Protein AF-A0A7S0ZAC6-F1 (afdb_monomer_lite)

pLDDT: mean 76.06, std 30.21, range [21.34, 98.56]

Foldseek 3Di:
DDDDDDDDDDDDDDDDDDDDDPDDPPQDQDPCLVVPPVLVVLCPVQDDPQWDQVLSSVLSVCVVLVWQEEEEEEAPVCLVCQVSSQVSSVVRHNHNYYHYDPDHDPELQLDDLVVCVVVVGQEYEYEQYDNLDPLVVGPHRYDYGNTAGDFDLVLVLVVVCVVCVPPQQPAAEEAAEASNCVVSSVVSVVVCCDPVNRNVHYAQPDFPPDDGRHFDLLADDAFFAFDPPPPPPPPDPPDDDDDDDDDDDDDDDDDDDDDDDDDDDDDDDDDDDDDDDDDDDDPDDDDDDDDDDDDDDDDDDDDDDDDDDDDDDDDDDDDDDDDDDDDDDDDDDPPPADDPGTHQAYEYEAPDCSRVVLVCLQYPPHWYWYQHRVVSDIDTDDDPNVVLLVVLVVQLVQCLPWQEEEEEAAPSRNQGAPQLVVVLVVLCVVVVRHYDYDYDNDDDQVVVVVVCVPVVHQEYEYSGRQVCQRPCQVVHPHGYHYLLSSCCSRNDDPDDPRDDSCQSGCPDDPSHRNDDDPPPPDDDD

Organism: NCBI:txid708627

Sequence (525 aa):
LFMMTSTDSTSTTVLKSKPSVLKSTKNAIPSSILCNSSLNSDISSSLPSNYNFEIHKTIHRIQKSNAKRIALQMPEGLLLYSSTLSDIFRNYTSIESVVVLGDVTYGACCVDDLSAKQLQCDLLIHYGHSCLIPVSECNVSMLYVFVTIQFDVNHFIECMEMEFHETKSHIRLALLATIQFVNALHEVQLILTDKTHGFYHICVPQQKPLSPGELLGCTAPTLKPHLPQLHSTSRTHQLQLQHDSNPVNPQHSFIHGQNQNPIPTNTVTSSVTRCAPDTTTECNAKCIATSRGTHVSPTVSSAISDVTSDKSVVTSDVTGVSEDVTGDTGGVASVEGGGEYGHDALVYVADGRFHLEAMMIANRGLKAYRYDPYEKRLTVEEYGHEEMMKLRLESITIAKHAKCVGIILGTLGRQGSRKVLNRVIQKLKAKNICFITILLSEIHSEKLQKLESDAGIDAWIQIACPRLSIDWGHTFGVPLLSVYESMVAFGDVEWRHKYPMDYYAKQGGHWSNYYKDQSSTSAEW

Secondary structure (DSSP, 8-state):
----------------PPPP-----TTSPPHHHHT-HHHHHHHHHHS-TTEE--HHHHHHHHHHTT-SEEEEE--HHHHTTHHHHHHHHHHHS--SEEEEE-S---STT---HHHHHHTT-SEEEEESS---S-GGG-SSEEEEE--EE---HHHHHHHHHHHTTTTTTT--EEEEE-GGGHHHHHHHHHHHTSTTT----EE----TTSPTTB-BTTB-PPPPBPPP-----------------------------------------------------------------------------------------------------------SS--S--BSEEEEESS-SHHHHHHHHHTTT-EEEEEETTTTEEEEE---HHHHHHHHHHHHHHHTT-SEEEEEEE-STT---HHHHHHHHHHHHHTT-EEEEEEESS--HHHHHHHHHHHT--EEEEES-THHHHHHGGGSSS-EE-HHHHHHHTSSPPPPSS---BTT-TT--TTSSSPPPTT-SS---

Structure (mmCIF, N/CA/C/O backbone):
data_AF-A0A7S0ZAC6-F1
#
_entry.id   AF-A0A7S0ZAC6-F1
#
loop_
_atom_site.group_PDB
_atom_site.id
_atom_site.type_symbol
_atom_site.label_atom_id
_atom_site.label_alt_id
_atom_site.label_comp_id
_atom_site.label_asym_id
_atom_site.label_entity_id
_atom_site.label_seq_id
_atom_site.pdbx_PDB_ins_code
_atom_site.Cartn_x
_atom_site.Cartn_y
_atom_site.Cartn_z
_atom_site.occupancy
_atom_site.B_iso_or_equiv
_atom_site.auth_seq_id
_atom_site.auth_comp_id
_atom_site.auth_asym_id
_atom_site.auth_atom_id
_atom_site.pdbx_PDB_model_num
ATOM 1 N N . LEU A 1 1 ? 31.980 -61.926 -38.149 1.00 35.53 1 LEU A N 1
ATOM 2 C CA . LEU A 1 1 ? 33.187 -61.493 -38.889 1.00 35.53 1 LEU A CA 1
ATOM 3 C C . LEU A 1 1 ? 32.729 -61.073 -40.281 1.00 35.53 1 LEU A C 1
ATOM 5 O O . LEU A 1 1 ? 31.894 -61.779 -40.825 1.00 35.53 1 LEU A O 1
ATOM 9 N N . PHE A 1 2 ? 33.275 -59.972 -40.798 1.00 23.72 2 PHE A N 1
ATOM 10 C CA . PHE A 1 2 ? 32.998 -59.303 -42.082 1.00 23.72 2 PHE A CA 1
ATOM 11 C C . PHE A 1 2 ? 31.866 -58.264 -42.146 1.00 23.72 2 PHE A C 1
ATOM 13 O O . PHE A 1 2 ? 30.680 -58.566 -42.075 1.00 23.72 2 PHE A O 1
ATOM 20 N N . MET A 1 3 ? 32.319 -57.018 -42.326 1.00 25.28 3 MET A N 1
ATOM 21 C CA . MET A 1 3 ? 31.612 -55.902 -42.946 1.00 25.28 3 MET A CA 1
ATOM 22 C C . MET A 1 3 ? 31.213 -56.242 -44.387 1.00 25.28 3 MET A C 1
ATOM 24 O O . MET A 1 3 ? 32.018 -56.837 -45.098 1.00 25.28 3 MET A O 1
ATOM 28 N N . MET A 1 4 ? 30.068 -55.735 -44.846 1.00 25.33 4 MET A N 1
ATOM 29 C CA . MET A 1 4 ? 30.012 -54.768 -45.951 1.00 25.33 4 MET A CA 1
ATOM 30 C C . MET A 1 4 ? 28.597 -54.195 -46.140 1.00 25.33 4 MET A C 1
ATOM 32 O O . MET A 1 4 ? 27.594 -54.769 -45.735 1.00 25.33 4 MET A O 1
ATOM 36 N N . THR A 1 5 ? 28.601 -53.000 -46.714 1.00 26.08 5 THR A N 1
ATOM 37 C CA . THR A 1 5 ? 27.538 -52.061 -47.087 1.00 26.08 5 THR A CA 1
ATO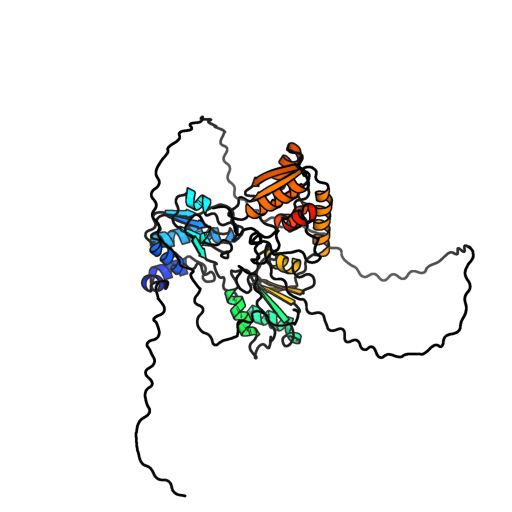M 38 C C . THR A 1 5 ? 26.420 -52.625 -47.972 1.00 26.08 5 THR A C 1
ATOM 40 O O . THR A 1 5 ? 26.734 -53.305 -48.940 1.00 26.08 5 THR A O 1
ATOM 43 N N . SER A 1 6 ? 25.170 -52.188 -47.763 1.00 23.59 6 SER A N 1
ATOM 44 C CA . SER A 1 6 ? 24.372 -51.414 -48.742 1.00 23.59 6 SER A CA 1
ATOM 45 C C . SER A 1 6 ? 22.932 -51.196 -48.254 1.00 23.59 6 SER A C 1
ATOM 47 O O . SER A 1 6 ? 22.291 -52.125 -47.779 1.00 23.59 6 SER A O 1
ATOM 49 N N . THR A 1 7 ? 22.478 -49.949 -48.391 1.00 27.47 7 THR A N 1
ATOM 50 C CA . THR A 1 7 ? 21.107 -49.460 -48.640 1.00 27.47 7 THR A CA 1
ATOM 51 C C . THR A 1 7 ? 19.928 -50.427 -48.487 1.00 27.47 7 THR A C 1
ATOM 53 O O . THR A 1 7 ? 19.789 -51.346 -49.284 1.00 27.47 7 THR A O 1
ATOM 56 N N . ASP A 1 8 ? 18.991 -50.075 -47.602 1.00 24.84 8 ASP A N 1
ATOM 57 C CA . ASP A 1 8 ? 17.568 -50.077 -47.953 1.00 24.84 8 ASP A CA 1
ATOM 58 C C . ASP A 1 8 ? 16.783 -49.089 -47.082 1.00 24.84 8 ASP A C 1
ATOM 60 O O . ASP A 1 8 ? 16.836 -49.093 -45.852 1.00 24.84 8 ASP A O 1
ATOM 64 N N . SER A 1 9 ? 16.089 -48.185 -47.765 1.00 28.05 9 SER A N 1
ATOM 65 C CA . SER A 1 9 ? 15.215 -47.165 -47.207 1.00 28.05 9 SER A CA 1
ATOM 66 C C . SER A 1 9 ? 13.772 -47.649 -47.285 1.00 28.05 9 SER A C 1
ATOM 68 O O . SER A 1 9 ? 13.178 -47.617 -48.361 1.00 28.05 9 SER A O 1
ATOM 70 N N . THR A 1 10 ? 13.172 -48.019 -46.153 1.00 23.50 10 THR A N 1
ATOM 71 C CA . THR A 1 10 ? 11.716 -48.190 -46.059 1.00 23.50 10 THR A CA 1
ATOM 72 C C . THR A 1 10 ? 11.167 -47.762 -44.701 1.00 23.50 10 THR A C 1
ATOM 74 O O . THR A 1 10 ? 11.417 -48.395 -43.682 1.00 23.50 10 THR A O 1
ATOM 77 N N . SER A 1 11 ? 10.332 -46.722 -44.774 1.00 26.72 11 SER A N 1
ATOM 78 C CA . SER A 1 11 ? 9.080 -46.521 -44.037 1.00 26.72 11 SER A CA 1
ATOM 79 C C . SER A 1 11 ? 9.124 -46.429 -42.507 1.00 26.72 11 SER A C 1
ATOM 81 O O . SER A 1 11 ? 8.938 -47.420 -41.805 1.00 26.72 11 SER A O 1
ATOM 83 N N . THR A 1 12 ? 9.144 -45.190 -42.002 1.00 25.39 12 THR A N 1
ATOM 84 C CA . THR A 1 12 ? 8.654 -44.876 -40.652 1.00 25.39 12 THR A CA 1
ATOM 85 C C . THR A 1 12 ? 7.482 -43.903 -40.754 1.00 25.39 12 THR A C 1
ATOM 87 O O . THR A 1 12 ? 7.585 -42.802 -41.291 1.00 25.39 12 THR A O 1
ATOM 90 N N . THR A 1 13 ? 6.337 -44.361 -40.266 1.00 24.61 13 THR A N 1
ATOM 91 C CA . THR A 1 13 ? 5.038 -43.692 -40.205 1.00 24.61 13 THR A CA 1
ATOM 92 C C . THR A 1 13 ? 5.101 -42.311 -39.551 1.00 24.61 13 THR A C 1
ATOM 94 O O . THR A 1 13 ? 5.396 -42.186 -38.363 1.00 24.61 13 THR A O 1
ATOM 97 N N . VAL A 1 14 ? 4.745 -41.277 -40.317 1.00 25.64 14 VAL A N 1
ATOM 98 C CA . VAL A 1 14 ? 4.524 -39.910 -39.829 1.00 25.64 14 VAL A CA 1
ATOM 99 C C . VAL A 1 14 ? 3.183 -39.860 -39.092 1.00 25.64 14 VAL A C 1
ATOM 101 O O . VAL A 1 14 ? 2.116 -39.847 -39.710 1.00 25.64 14 VAL A O 1
ATOM 104 N N . LEU A 1 15 ? 3.227 -39.825 -37.760 1.00 26.41 15 LEU A N 1
ATOM 105 C CA . LEU A 1 15 ? 2.078 -39.455 -36.937 1.00 26.41 15 LEU A CA 1
ATOM 106 C C . LEU A 1 15 ? 1.790 -37.965 -37.156 1.00 26.41 15 LEU A C 1
ATOM 108 O O . LEU A 1 15 ? 2.531 -37.099 -36.697 1.00 26.41 15 LEU A O 1
ATOM 112 N N . LYS A 1 16 ? 0.713 -37.668 -37.891 1.00 26.86 16 LYS A N 1
ATOM 113 C CA . LYS A 1 16 ? 0.179 -36.312 -38.058 1.00 26.86 16 LYS A CA 1
ATOM 114 C C . LYS A 1 16 ? -0.221 -35.760 -36.687 1.00 26.86 16 LYS A C 1
ATOM 116 O O . LYS A 1 16 ? -1.225 -36.188 -36.116 1.00 26.86 16 LYS A O 1
ATOM 121 N N . SER A 1 17 ? 0.549 -34.810 -36.166 1.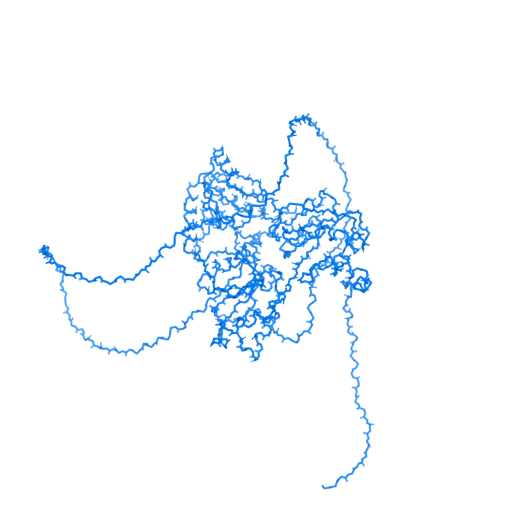00 27.22 17 SER A N 1
ATOM 122 C CA . SER A 1 17 ? 0.139 -34.001 -35.024 1.00 27.22 17 SER A CA 1
ATOM 123 C C . SER A 1 17 ? -1.053 -33.129 -35.430 1.00 27.22 17 SER A C 1
ATOM 125 O O . SER A 1 17 ? -1.074 -32.505 -36.492 1.00 27.22 17 SER A O 1
ATOM 127 N N . LYS A 1 18 ? -2.098 -33.143 -34.598 1.00 26.89 18 LYS A N 1
ATOM 128 C CA . LYS A 1 18 ? -3.264 -32.263 -34.738 1.00 26.89 18 LYS A CA 1
ATOM 129 C C . LYS A 1 18 ? -2.798 -30.800 -34.667 1.00 26.89 18 LYS A C 1
ATOM 131 O O . LYS A 1 18 ? -1.889 -30.518 -33.885 1.00 26.89 18 LYS A O 1
ATOM 136 N N . PRO A 1 19 ? -3.408 -29.874 -35.429 1.00 27.12 19 PRO A N 1
ATOM 137 C CA . PRO A 1 19 ? -3.043 -28.468 -35.351 1.00 27.12 19 PRO A CA 1
ATOM 138 C C . PRO A 1 19 ? -3.303 -27.984 -33.925 1.00 27.12 19 PRO A C 1
ATOM 140 O O . PRO A 1 19 ? -4.409 -28.136 -33.399 1.00 27.12 19 PRO A O 1
ATOM 143 N N . SER A 1 20 ? -2.259 -27.463 -33.281 1.00 29.14 20 SER A N 1
ATOM 144 C CA . SER A 1 20 ? -2.381 -26.812 -31.987 1.00 29.14 20 SER A CA 1
ATOM 145 C C . SER A 1 20 ? -3.343 -25.636 -32.131 1.00 29.14 20 SER A C 1
ATOM 147 O O . SER A 1 20 ? -3.284 -24.858 -33.084 1.00 29.14 20 SER A O 1
ATOM 149 N N . VAL A 1 21 ? -4.283 -25.542 -31.197 1.00 32.78 21 VAL A N 1
ATOM 150 C CA . VAL A 1 21 ? -5.219 -24.425 -31.105 1.00 32.78 21 VAL A CA 1
ATOM 151 C C . VAL A 1 21 ? -4.391 -23.145 -30.975 1.00 32.78 21 VAL A C 1
ATOM 153 O O . VAL A 1 21 ? -3.687 -22.963 -29.983 1.00 32.78 21 VAL A O 1
ATOM 156 N N . LEU A 1 22 ? -4.443 -22.286 -31.997 1.00 32.69 22 LEU A N 1
ATOM 157 C CA . LEU A 1 22 ? -3.885 -20.934 -31.987 1.00 32.69 22 LEU A CA 1
ATOM 158 C C . LEU A 1 22 ? -4.369 -20.216 -30.719 1.00 32.69 22 LEU A C 1
ATOM 160 O O . LEU A 1 22 ? -5.538 -19.838 -30.621 1.00 32.69 22 LEU A O 1
ATOM 164 N N . LYS A 1 23 ? -3.479 -20.049 -29.731 1.00 37.97 23 LYS A N 1
ATOM 165 C CA . LYS A 1 23 ? -3.738 -19.199 -28.565 1.00 37.97 23 LYS A CA 1
ATOM 166 C C . LYS A 1 23 ? -4.026 -17.787 -29.083 1.00 37.97 23 LYS A C 1
ATOM 168 O O . LYS A 1 23 ? -3.231 -17.206 -29.815 1.00 37.97 23 LYS A O 1
ATOM 173 N N . SER A 1 24 ? -5.200 -17.269 -28.741 1.00 39.16 24 SER A N 1
ATOM 174 C CA . SER A 1 24 ? -5.713 -15.970 -29.177 1.00 39.16 24 SER A CA 1
ATOM 175 C C . SER A 1 24 ? -4.733 -14.827 -28.857 1.00 39.16 24 SER A C 1
ATOM 177 O O . SER A 1 24 ? -4.579 -14.437 -27.704 1.00 39.16 24 SER A O 1
ATOM 179 N N . THR A 1 25 ? -4.141 -14.227 -29.892 1.00 51.91 25 THR A N 1
ATOM 180 C CA . THR A 1 25 ? -3.217 -13.071 -29.879 1.00 51.91 25 THR A CA 1
ATOM 181 C C . THR A 1 25 ? -3.875 -11.719 -29.549 1.00 51.91 25 THR A C 1
ATOM 183 O O . THR A 1 25 ? -3.252 -10.671 -29.693 1.00 51.91 25 THR A O 1
ATOM 186 N N . LYS A 1 26 ? -5.132 -11.697 -29.083 1.00 53.53 26 LYS A N 1
ATOM 187 C CA . LYS A 1 26 ? -5.966 -10.479 -28.953 1.00 53.53 26 LYS A CA 1
ATOM 188 C C . LYS A 1 26 ? -5.476 -9.416 -27.947 1.00 53.53 26 LYS A C 1
ATOM 190 O O . LYS A 1 26 ? -6.046 -8.324 -27.909 1.00 53.53 26 LYS A O 1
ATOM 195 N N . ASN A 1 27 ? -4.460 -9.715 -27.136 1.00 64.38 27 ASN A N 1
ATOM 196 C CA . ASN A 1 27 ? -3.917 -8.805 -26.116 1.00 64.38 27 ASN A CA 1
ATOM 197 C C . ASN A 1 27 ? -2.430 -8.460 -26.312 1.00 64.38 27 ASN A C 1
ATOM 199 O O . ASN A 1 27 ? -1.863 -7.770 -25.469 1.00 64.38 27 ASN A O 1
ATOM 203 N N . ALA A 1 28 ? -1.789 -8.926 -27.387 1.00 87.44 28 ALA A N 1
ATOM 204 C CA . ALA A 1 28 ? -0.403 -8.564 -27.661 1.00 87.44 28 ALA A CA 1
ATOM 205 C C . ALA A 1 28 ? -0.308 -7.092 -28.094 1.00 87.44 28 ALA A C 1
ATOM 207 O O . ALA A 1 28 ? -1.119 -6.629 -28.898 1.00 87.44 28 ALA A O 1
ATOM 208 N N . ILE A 1 29 ? 0.695 -6.371 -27.581 1.00 93.69 29 ILE A N 1
ATOM 209 C CA . ILE A 1 29 ? 0.967 -4.992 -27.996 1.00 93.69 29 ILE A CA 1
ATOM 210 C C . ILE A 1 29 ? 1.366 -5.012 -29.485 1.00 93.69 29 ILE A C 1
ATOM 212 O O . ILE A 1 29 ? 2.304 -5.725 -29.848 1.00 93.69 29 ILE A O 1
ATOM 216 N N . PRO A 1 30 ? 0.681 -4.251 -30.358 1.00 95.00 30 PRO A N 1
ATOM 217 C CA . PRO A 1 30 ? 1.009 -4.180 -31.776 1.00 95.00 30 PRO A CA 1
ATOM 218 C C . PRO A 1 30 ? 2.461 -3.771 -32.042 1.00 95.00 30 PRO A C 1
ATOM 220 O O . PRO A 1 30 ? 2.984 -2.839 -31.425 1.00 95.00 30 PRO A O 1
ATOM 223 N N . SER A 1 31 ? 3.087 -4.394 -33.046 1.00 93.38 31 SER A N 1
ATOM 224 C CA . SER A 1 31 ? 4.444 -4.045 -33.491 1.00 93.38 31 SER A CA 1
ATOM 225 C C . SER A 1 31 ? 4.561 -2.593 -33.960 1.00 93.38 31 SER A C 1
ATOM 227 O O . SER A 1 31 ? 5.629 -2.005 -33.849 1.00 93.38 31 SER A O 1
ATOM 229 N N . SER A 1 32 ? 3.464 -1.985 -34.425 1.00 94.31 32 SER A N 1
ATOM 230 C CA . SER A 1 32 ? 3.417 -0.559 -34.774 1.00 94.31 32 SER A CA 1
ATOM 231 C C . SER A 1 32 ? 3.692 0.366 -33.586 1.00 94.31 32 SER A C 1
ATOM 233 O O . SER A 1 32 ? 4.175 1.474 -33.793 1.00 94.31 32 SER A O 1
ATOM 235 N N . ILE A 1 33 ? 3.403 -0.075 -32.357 1.00 95.88 33 ILE A N 1
ATOM 236 C CA . ILE A 1 33 ? 3.708 0.661 -31.126 1.00 95.88 33 ILE A CA 1
ATOM 237 C C . ILE A 1 33 ? 5.124 0.305 -30.664 1.00 95.88 33 ILE A C 1
ATOM 239 O O . ILE A 1 33 ? 5.930 1.199 -30.430 1.00 95.88 33 ILE A O 1
ATOM 243 N N . LEU A 1 34 ? 5.454 -0.991 -30.588 1.00 95.62 34 LEU A N 1
ATOM 244 C CA . LEU A 1 34 ? 6.755 -1.469 -30.089 1.00 95.62 34 LEU A CA 1
ATOM 245 C C . LEU A 1 34 ? 7.945 -0.991 -30.937 1.00 95.62 34 LEU A C 1
ATOM 247 O O . LEU A 1 34 ? 8.988 -0.622 -30.403 1.00 95.62 34 LEU A O 1
ATOM 251 N N . CYS A 1 35 ? 7.796 -0.987 -32.262 1.00 95.25 35 CYS A N 1
ATOM 252 C CA . CYS A 1 35 ? 8.862 -0.641 -33.202 1.00 95.25 35 CYS A CA 1
ATOM 253 C C . CYS A 1 35 ? 8.827 0.833 -33.644 1.00 95.25 35 CYS A C 1
ATOM 255 O O . CYS A 1 35 ? 9.513 1.195 -34.599 1.00 95.25 35 CYS A O 1
ATOM 257 N N . ASN A 1 36 ? 8.036 1.690 -32.988 1.00 96.88 36 ASN A N 1
ATOM 258 C CA . ASN A 1 36 ? 7.988 3.114 -33.313 1.00 96.88 36 ASN A CA 1
ATOM 259 C C . ASN A 1 36 ? 9.280 3.812 -32.852 1.00 96.88 36 ASN A C 1
ATOM 261 O O . ASN A 1 36 ? 9.514 3.987 -31.657 1.00 96.88 36 ASN A O 1
ATOM 265 N N . SER A 1 37 ? 10.118 4.217 -33.809 1.00 97.12 37 SER A N 1
ATOM 266 C CA . SER A 1 37 ? 11.426 4.827 -33.542 1.00 97.12 37 SER A CA 1
ATOM 267 C C . SER A 1 37 ? 11.330 6.170 -32.817 1.00 97.12 37 SER A C 1
ATOM 269 O O . SER A 1 37 ? 12.123 6.415 -31.911 1.00 97.12 37 SER A O 1
ATOM 271 N N . SER A 1 38 ? 10.353 7.010 -33.172 1.00 97.44 38 SER A N 1
ATOM 272 C CA . SER A 1 38 ? 10.132 8.313 -32.532 1.00 97.44 38 SER A CA 1
ATOM 273 C C . SER A 1 38 ? 9.729 8.138 -31.069 1.00 97.44 38 SER A C 1
ATOM 275 O O . SER A 1 38 ? 10.355 8.711 -30.183 1.00 97.44 38 SER A O 1
ATOM 277 N N . LEU A 1 39 ? 8.757 7.256 -30.806 1.00 97.75 39 LEU A N 1
ATOM 278 C CA . LEU A 1 39 ? 8.306 6.941 -29.449 1.00 97.75 39 LEU A CA 1
ATOM 279 C C . LEU A 1 39 ? 9.454 6.405 -28.590 1.00 97.75 39 LEU A C 1
ATOM 281 O O . LEU A 1 39 ? 9.655 6.858 -27.468 1.00 97.75 39 LEU A O 1
ATOM 285 N N . ASN A 1 40 ? 10.219 5.448 -29.117 1.00 97.62 40 ASN A N 1
ATOM 286 C CA . ASN A 1 40 ? 11.335 4.853 -28.385 1.00 97.62 40 ASN A CA 1
ATOM 287 C C . ASN A 1 40 ? 12.439 5.879 -28.086 1.00 97.62 40 ASN A C 1
ATOM 289 O O . ASN A 1 40 ? 13.014 5.847 -26.999 1.00 97.62 40 ASN A O 1
ATOM 293 N N . SER A 1 41 ? 12.693 6.809 -29.012 1.00 97.31 41 SER A N 1
ATOM 294 C CA . SER A 1 41 ? 13.614 7.926 -28.795 1.00 97.31 41 SER A CA 1
ATOM 295 C C . SER A 1 41 ? 13.143 8.814 -27.641 1.00 97.31 41 SER A C 1
ATOM 297 O O . SER A 1 41 ? 13.913 9.030 -26.707 1.00 97.31 41 SER A O 1
ATOM 299 N N . ASP A 1 42 ? 11.881 9.255 -27.652 1.00 96.88 42 ASP A N 1
ATOM 300 C CA . ASP A 1 42 ? 11.318 10.133 -26.614 1.00 96.88 42 ASP A CA 1
ATOM 301 C C . ASP A 1 42 ? 11.312 9.476 -25.228 1.00 96.88 42 ASP A C 1
ATOM 303 O O . ASP A 1 42 ? 11.658 10.116 -24.234 1.00 96.88 42 ASP A O 1
ATOM 307 N N . ILE A 1 43 ? 10.971 8.183 -25.157 1.00 97.06 43 ILE A N 1
ATOM 308 C CA . ILE A 1 43 ? 11.042 7.405 -23.912 1.00 97.06 43 ILE A CA 1
ATOM 309 C C . ILE A 1 43 ? 12.477 7.410 -23.378 1.00 97.06 43 ILE A C 1
ATOM 311 O O . ILE A 1 43 ? 12.695 7.739 -22.215 1.00 97.06 43 ILE A O 1
ATOM 315 N N . SER A 1 44 ? 13.454 7.065 -24.223 1.00 96.19 44 SER A N 1
ATOM 316 C CA . SER A 1 44 ? 14.856 6.926 -23.807 1.00 96.19 44 SER A CA 1
ATOM 317 C C . SER A 1 44 ? 15.526 8.245 -23.415 1.00 96.19 44 SER A C 1
ATOM 319 O O . SER A 1 44 ? 16.446 8.241 -22.601 1.00 96.19 44 SER A O 1
ATOM 321 N N . SER A 1 45 ? 15.082 9.367 -23.987 1.00 96.00 45 SER A N 1
ATOM 322 C CA . SER A 1 45 ? 15.640 10.693 -23.713 1.00 96.00 45 SER A CA 1
ATOM 323 C C . SER A 1 45 ? 15.001 11.373 -22.503 1.00 96.00 45 SER A C 1
ATOM 325 O O . SER A 1 45 ? 15.654 12.195 -21.862 1.00 96.00 45 SER A O 1
ATOM 327 N N . SER A 1 46 ? 13.741 11.045 -22.192 1.00 95.69 46 SER A N 1
ATOM 328 C CA . SER A 1 46 ? 12.932 11.803 -21.227 1.00 95.69 46 SER A CA 1
ATOM 329 C C . SER A 1 46 ? 12.626 11.052 -19.930 1.00 95.69 46 SER A C 1
ATOM 331 O O . SER A 1 46 ? 12.242 11.682 -18.945 1.00 95.69 46 SER A O 1
ATOM 333 N N . LEU A 1 47 ? 12.763 9.722 -19.909 1.00 96.75 47 LEU A N 1
ATOM 334 C CA . LEU A 1 47 ? 12.484 8.885 -18.740 1.00 96.75 47 LEU A CA 1
ATOM 335 C C . LEU A 1 47 ? 13.746 8.132 -18.290 1.00 96.75 47 LEU A C 1
ATOM 337 O O . LEU A 1 47 ? 14.574 7.756 -19.120 1.00 96.75 47 LEU A O 1
ATOM 341 N N . PRO A 1 48 ? 13.915 7.892 -16.979 1.00 95.81 48 PRO A N 1
ATOM 342 C CA . PRO A 1 48 ? 15.069 7.167 -16.463 1.00 95.81 48 PRO A CA 1
ATOM 343 C C . PRO A 1 48 ? 15.059 5.710 -16.937 1.00 95.81 48 PRO A C 1
ATOM 345 O O . PRO A 1 48 ? 14.062 5.003 -16.800 1.00 95.81 48 PRO A O 1
ATOM 348 N N . SER A 1 49 ? 16.197 5.244 -17.454 1.00 94.12 49 SER A N 1
ATOM 349 C CA . SER A 1 49 ? 16.331 3.913 -18.063 1.00 94.12 49 SER A CA 1
ATOM 350 C C . SER A 1 49 ? 16.150 2.757 -17.079 1.00 94.12 49 SER A C 1
ATOM 352 O O . SER A 1 49 ? 15.778 1.660 -17.486 1.00 94.12 49 SER A O 1
ATOM 354 N N . ASN A 1 50 ? 16.390 2.993 -15.789 1.00 93.00 50 ASN A N 1
ATOM 355 C CA . ASN A 1 50 ? 16.237 1.985 -14.748 1.00 93.00 50 ASN A CA 1
ATOM 356 C C . ASN A 1 50 ? 14.792 1.836 -14.241 1.00 93.00 50 ASN A C 1
ATOM 358 O O . ASN A 1 50 ? 14.553 0.956 -13.419 1.00 93.00 50 ASN A O 1
ATOM 362 N N . TYR A 1 51 ? 13.839 2.648 -14.717 1.00 95.50 51 TYR A N 1
ATOM 363 C CA . TYR A 1 51 ? 12.415 2.538 -14.381 1.00 95.50 51 TYR A CA 1
ATOM 364 C C . TYR A 1 51 ? 11.617 2.093 -15.606 1.00 95.50 51 TYR A C 1
ATOM 366 O O . TYR A 1 51 ? 11.719 2.673 -16.685 1.00 95.50 51 TYR A O 1
ATOM 374 N N . ASN A 1 52 ? 10.739 1.110 -15.429 1.00 96.25 52 ASN A N 1
ATOM 375 C CA . ASN A 1 52 ? 9.842 0.667 -16.491 1.00 96.25 52 ASN A CA 1
ATOM 376 C C . ASN A 1 52 ? 8.420 1.213 -16.301 1.00 96.25 52 ASN A C 1
ATOM 378 O O . ASN A 1 52 ? 7.606 0.619 -15.599 1.00 96.25 52 ASN A O 1
ATOM 382 N N . PHE A 1 53 ? 8.091 2.309 -16.982 1.00 97.12 53 PHE A N 1
ATOM 383 C CA . PHE A 1 53 ? 6.748 2.908 -16.965 1.00 97.12 53 PHE A CA 1
ATOM 384 C C . PHE A 1 53 ? 5.722 2.204 -17.877 1.00 97.12 53 PHE A C 1
ATOM 386 O O . PHE A 1 53 ? 4.609 2.701 -18.037 1.00 97.12 53 PHE A O 1
ATOM 393 N N . GLU A 1 54 ? 6.079 1.083 -18.516 1.00 96.94 54 GLU A N 1
ATOM 394 C CA . GLU A 1 54 ? 5.203 0.308 -19.412 1.00 96.94 54 GLU A CA 1
ATOM 395 C C . GLU A 1 54 ? 4.496 1.159 -20.495 1.00 96.94 54 GLU A C 1
ATOM 397 O O . GLU A 1 54 ? 3.342 0.920 -20.859 1.00 96.94 54 GLU A O 1
ATOM 402 N N . ILE A 1 55 ? 5.198 2.156 -21.048 1.00 98.12 55 ILE A N 1
ATOM 403 C CA . ILE A 1 55 ? 4.641 3.171 -21.963 1.00 98.12 55 ILE A CA 1
ATOM 404 C C . ILE A 1 55 ? 3.903 2.551 -23.153 1.00 98.12 55 ILE A C 1
ATOM 406 O O . ILE A 1 55 ? 2.777 2.949 -23.460 1.00 98.12 55 ILE A O 1
ATOM 410 N N . HIS A 1 56 ? 4.490 1.541 -23.802 1.00 98.00 56 HIS A N 1
ATOM 411 C CA . HIS A 1 56 ? 3.863 0.868 -24.945 1.00 98.00 56 HIS A CA 1
ATOM 412 C C . HIS A 1 56 ? 2.547 0.182 -24.567 1.00 98.00 56 HIS A C 1
ATOM 414 O O . HIS A 1 56 ? 1.582 0.238 -25.332 1.00 98.00 56 HIS A O 1
ATOM 420 N N . LYS A 1 57 ? 2.479 -0.434 -23.379 1.00 97.12 57 LYS A N 1
ATOM 421 C CA . LYS A 1 57 ? 1.256 -1.066 -22.861 1.00 97.12 57 LYS A CA 1
ATOM 422 C C . LYS A 1 57 ? 0.197 -0.012 -22.568 1.00 97.12 57 LYS A C 1
ATOM 424 O O . LYS A 1 57 ? -0.963 -0.212 -22.922 1.00 97.12 57 LYS A O 1
ATOM 429 N N . THR A 1 58 ? 0.592 1.115 -21.982 1.00 98.06 58 THR A N 1
ATOM 430 C CA . THR A 1 58 ? -0.308 2.234 -21.691 1.00 98.06 58 THR A CA 1
ATOM 431 C C . THR A 1 58 ? -0.894 2.831 -22.971 1.00 98.06 58 THR A C 1
ATOM 433 O O . THR A 1 58 ? -2.114 2.931 -23.086 1.00 98.06 58 THR A O 1
ATOM 436 N N . ILE A 1 59 ? -0.068 3.112 -23.984 1.00 98.19 59 ILE A N 1
ATOM 437 C CA . ILE A 1 59 ? -0.518 3.581 -25.309 1.00 98.19 59 ILE A CA 1
ATOM 438 C C . ILE A 1 59 ? -1.487 2.580 -25.944 1.00 98.19 59 ILE A C 1
ATOM 440 O O . ILE A 1 59 ? -2.573 2.960 -26.390 1.00 98.19 59 ILE A O 1
ATOM 444 N N . HIS A 1 60 ? -1.140 1.289 -25.939 1.00 97.69 60 HIS A N 1
ATOM 445 C CA . HIS A 1 60 ? -2.020 0.251 -26.471 1.00 97.69 60 HIS A CA 1
ATOM 446 C C . HIS A 1 60 ? -3.361 0.200 -25.727 1.00 97.69 60 HIS A C 1
ATOM 448 O O . HIS A 1 60 ? -4.415 0.078 -26.354 1.00 97.69 60 HIS A O 1
ATOM 454 N N . ARG A 1 61 ? -3.341 0.325 -24.394 1.00 97.06 61 ARG A N 1
ATOM 455 C CA . ARG A 1 61 ? -4.547 0.314 -23.563 1.00 97.06 61 ARG A CA 1
ATOM 456 C C . ARG A 1 61 ? -5.455 1.499 -23.869 1.00 97.06 61 ARG A C 1
ATOM 458 O O . ARG A 1 61 ? -6.651 1.269 -24.028 1.00 97.06 61 ARG A O 1
ATOM 465 N N . ILE A 1 62 ? -4.890 2.703 -23.989 1.00 97.81 62 ILE A N 1
ATOM 466 C CA . ILE A 1 62 ? -5.600 3.941 -24.348 1.00 97.81 62 ILE A CA 1
ATOM 467 C C . ILE A 1 62 ? -6.313 3.783 -25.695 1.00 97.81 62 ILE A C 1
ATOM 469 O O . ILE A 1 62 ? -7.511 4.052 -25.802 1.00 97.81 62 ILE A O 1
ATOM 473 N N . GLN A 1 63 ? -5.593 3.296 -26.711 1.00 96.12 63 GLN A N 1
ATOM 474 C CA . GLN A 1 63 ? -6.143 3.075 -28.052 1.00 96.12 63 GLN A CA 1
ATOM 475 C C . GLN A 1 63 ? -7.243 2.008 -28.034 1.00 96.12 63 GLN A C 1
ATOM 477 O O . GLN A 1 63 ? -8.315 2.209 -28.596 1.00 96.12 63 GLN A O 1
ATOM 482 N N . LYS A 1 64 ? -7.017 0.889 -27.336 1.00 95.62 64 LYS A N 1
ATOM 483 C CA . LYS A 1 64 ? -7.985 -0.213 -27.243 1.00 95.62 64 LYS A CA 1
ATOM 484 C C . LYS A 1 64 ? -9.273 0.182 -26.522 1.00 95.62 64 LYS A C 1
ATOM 486 O O . LYS A 1 64 ? -10.333 -0.328 -26.872 1.00 95.62 64 LYS A O 1
ATOM 491 N N . SER A 1 65 ? -9.200 1.049 -25.512 1.00 94.88 65 SER A N 1
ATOM 492 C CA . SER A 1 65 ? -10.391 1.566 -24.827 1.00 94.88 65 SER A CA 1
ATOM 493 C C . SER A 1 65 ? -11.056 2.733 -25.550 1.00 94.88 65 SER A C 1
ATOM 495 O O . SER A 1 65 ? -12.098 3.179 -25.086 1.00 94.88 65 SER A O 1
ATOM 497 N N . ASN A 1 66 ? -10.473 3.243 -26.643 1.00 95.81 66 ASN A N 1
ATOM 498 C CA . ASN A 1 66 ? -10.880 4.499 -27.278 1.00 95.81 66 ASN A CA 1
ATOM 499 C C . ASN A 1 66 ? -11.004 5.655 -26.266 1.00 95.81 66 ASN A C 1
ATOM 501 O O . ASN A 1 66 ? -11.907 6.483 -26.378 1.00 95.81 66 ASN A O 1
ATOM 505 N N . ALA A 1 67 ? -10.120 5.690 -25.261 1.00 97.56 67 ALA A N 1
ATOM 506 C CA . ALA A 1 67 ? -10.169 6.718 -24.226 1.00 97.56 67 ALA A CA 1
ATOM 507 C C . ALA A 1 67 ? -9.877 8.097 -24.837 1.00 97.56 67 ALA A C 1
ATOM 509 O O . ALA A 1 67 ? -8.983 8.236 -25.675 1.00 97.56 67 ALA A O 1
ATOM 510 N N . LYS A 1 68 ? -10.628 9.113 -24.411 1.00 97.69 68 LYS A N 1
ATOM 511 C CA . LYS A 1 68 ? -10.475 10.517 -24.809 1.00 97.69 68 LYS A CA 1
ATOM 512 C C . LYS A 1 68 ? -9.864 11.346 -23.696 1.00 97.69 68 LYS A C 1
ATOM 514 O O . LYS A 1 68 ? -9.007 12.184 -23.965 1.00 97.69 68 LYS A O 1
ATOM 519 N N . ARG A 1 69 ? -10.248 11.081 -22.451 1.00 98.44 69 ARG A N 1
ATOM 520 C CA . ARG A 1 69 ? -9.655 11.698 -21.267 1.00 98.44 69 ARG A CA 1
ATOM 521 C C . ARG A 1 69 ? -9.082 10.627 -20.358 1.00 98.44 69 ARG A C 1
ATOM 523 O O . ARG A 1 69 ? -9.770 9.672 -20.011 1.00 98.44 69 ARG A O 1
ATOM 530 N N . ILE A 1 70 ? -7.827 10.793 -19.957 1.00 98.56 70 ILE A N 1
ATOM 531 C CA . ILE A 1 70 ? -7.165 9.863 -19.038 1.00 98.56 70 ILE A CA 1
ATOM 532 C C . ILE A 1 70 ? -6.781 10.571 -17.744 1.00 98.56 70 ILE A C 1
ATOM 534 O O . ILE A 1 70 ? -6.416 11.745 -17.769 1.00 98.56 70 ILE A O 1
ATOM 538 N N . ALA A 1 71 ? -6.835 9.845 -16.633 1.00 98.50 71 ALA A N 1
ATOM 539 C CA . ALA A 1 71 ? -6.301 10.275 -15.350 1.00 98.50 71 ALA A CA 1
ATOM 540 C C . ALA A 1 71 ? -4.970 9.565 -15.075 1.00 98.50 71 ALA A C 1
ATOM 542 O O . ALA A 1 71 ? -4.864 8.352 -15.266 1.00 98.50 71 ALA A O 1
ATOM 543 N N . LEU A 1 72 ? -3.969 10.308 -14.609 1.00 98.50 72 LEU A N 1
ATOM 544 C CA . LEU A 1 72 ? -2.721 9.778 -14.073 1.00 98.50 72 LEU A CA 1
ATOM 545 C C . LEU A 1 72 ? -2.748 9.933 -12.555 1.00 98.50 72 LEU A C 1
ATOM 547 O O . LEU A 1 72 ? -2.868 11.049 -12.052 1.00 98.50 72 LEU A O 1
ATOM 551 N N . GLN A 1 73 ? -2.617 8.819 -11.841 1.00 97.94 73 GLN A N 1
ATOM 552 C CA . GLN A 1 73 ? -2.421 8.805 -10.395 1.00 97.94 73 GLN A CA 1
ATOM 553 C C . GLN A 1 73 ? -1.060 8.196 -10.085 1.00 97.94 73 GLN A C 1
ATOM 555 O O . GLN A 1 73 ? -0.736 7.109 -10.571 1.00 97.94 73 GLN A O 1
ATOM 560 N N . MET A 1 74 ? -0.259 8.897 -9.288 1.00 96.69 74 MET A N 1
ATOM 561 C CA . MET A 1 74 ? 1.123 8.517 -9.015 1.00 96.69 74 MET A CA 1
ATOM 562 C C . MET A 1 74 ? 1.457 8.776 -7.541 1.00 96.69 74 MET A C 1
ATOM 564 O O . MET A 1 74 ? 0.936 9.733 -6.967 1.00 96.69 74 MET A O 1
ATOM 568 N N . PRO A 1 75 ? 2.319 7.959 -6.912 1.00 95.19 75 PRO A N 1
ATOM 569 C CA . PRO A 1 75 ? 2.934 8.327 -5.644 1.00 95.19 75 PRO A CA 1
ATOM 570 C C . PRO A 1 75 ? 3.850 9.542 -5.822 1.00 95.19 75 PRO A C 1
ATOM 572 O O . PRO A 1 75 ? 4.339 9.806 -6.923 1.00 95.19 75 PRO A O 1
ATOM 575 N N . GLU A 1 76 ? 4.143 10.218 -4.710 1.00 92.81 76 GLU A N 1
ATOM 576 C CA . GLU A 1 76 ? 4.945 11.449 -4.648 1.00 92.81 76 GLU A CA 1
ATOM 577 C C . GLU A 1 76 ? 6.231 11.374 -5.488 1.00 92.81 76 GLU A C 1
ATOM 579 O O . GLU A 1 76 ? 6.472 12.211 -6.355 1.00 92.81 76 GLU A O 1
ATOM 584 N N . GLY A 1 77 ? 7.019 10.306 -5.313 1.00 92.50 77 GLY A N 1
ATOM 585 C CA . GLY A 1 77 ? 8.296 10.126 -6.014 1.00 92.50 77 GLY A CA 1
ATOM 586 C C . GLY A 1 77 ? 8.187 9.964 -7.535 1.00 92.50 77 GLY A C 1
ATOM 587 O O . GLY A 1 77 ? 9.192 10.081 -8.231 1.00 92.50 77 GLY A O 1
ATOM 588 N N . LEU A 1 78 ? 6.988 9.708 -8.069 1.00 95.88 78 LEU A N 1
ATOM 589 C CA . LEU A 1 78 ? 6.742 9.568 -9.506 1.00 95.88 78 LEU A CA 1
ATOM 590 C C . LEU A 1 78 ? 5.980 10.754 -10.113 1.00 95.88 78 LEU A C 1
ATOM 592 O O . LEU A 1 78 ? 5.944 10.866 -11.340 1.00 95.88 78 LEU A O 1
ATOM 596 N N . LEU A 1 79 ? 5.423 11.663 -9.299 1.00 95.31 79 LEU A N 1
ATOM 597 C CA . LEU A 1 79 ? 4.679 12.834 -9.787 1.00 95.31 79 LEU A CA 1
ATOM 598 C C . LEU A 1 79 ? 5.525 13.734 -10.695 1.00 95.31 79 LEU A C 1
ATOM 600 O O . LEU A 1 79 ? 4.987 14.338 -11.623 1.00 95.31 79 LEU A O 1
ATOM 604 N N . LEU A 1 80 ? 6.846 13.771 -10.495 1.00 95.19 80 LEU A N 1
ATOM 605 C CA . LEU A 1 80 ? 7.767 14.551 -11.327 1.00 95.19 80 LEU A CA 1
ATOM 606 C C . LEU A 1 80 ? 7.761 14.124 -12.809 1.00 95.19 80 LEU A C 1
ATOM 608 O O . LEU A 1 80 ? 8.083 14.929 -13.678 1.00 95.19 80 LEU A O 1
ATOM 612 N N . TYR A 1 81 ? 7.357 12.883 -13.112 1.00 97.25 81 TYR A N 1
ATOM 613 C CA . TYR A 1 81 ? 7.264 12.359 -14.481 1.00 97.25 81 TYR A CA 1
ATOM 614 C C . TYR A 1 81 ? 5.894 12.595 -15.130 1.00 97.25 81 TYR A C 1
ATOM 616 O O . TYR A 1 81 ? 5.721 12.303 -16.314 1.00 97.25 81 TYR A O 1
ATOM 624 N N . SER A 1 82 ? 4.913 13.114 -14.387 1.00 97.44 82 SER A N 1
ATOM 625 C CA . SER A 1 82 ? 3.524 13.239 -14.848 1.00 97.44 82 SER A CA 1
ATOM 626 C C . SER A 1 82 ? 3.385 14.078 -16.123 1.00 97.44 82 SER A C 1
ATOM 628 O O . SER A 1 82 ? 2.711 13.646 -17.060 1.00 97.44 82 SER A O 1
ATOM 630 N N . SER A 1 83 ? 4.061 15.228 -16.209 1.00 97.25 83 SER A N 1
ATOM 631 C CA . SER A 1 83 ? 4.043 16.092 -17.399 1.00 97.25 83 SER A CA 1
ATOM 632 C C . SER A 1 83 ? 4.674 15.407 -18.612 1.00 97.25 83 SER A C 1
ATOM 634 O O . SER A 1 83 ? 4.055 15.349 -19.671 1.00 97.25 83 SER A O 1
ATOM 636 N N . THR A 1 84 ? 5.852 14.799 -18.442 1.00 98.00 84 THR A N 1
ATOM 637 C CA . THR A 1 84 ? 6.544 14.062 -19.512 1.00 98.00 84 THR A CA 1
ATOM 638 C C . THR A 1 84 ? 5.685 12.923 -20.057 1.00 98.00 84 THR A C 1
ATOM 640 O O . THR A 1 84 ? 5.528 12.769 -21.266 1.00 98.00 84 THR A O 1
ATOM 643 N N . LEU A 1 85 ? 5.076 12.135 -19.167 1.00 98.31 85 LEU A N 1
ATOM 644 C CA . LEU A 1 85 ? 4.168 11.058 -19.555 1.00 98.31 85 LEU A CA 1
ATOM 645 C C . LEU A 1 85 ? 2.923 11.596 -20.266 1.00 98.31 85 LEU A C 1
ATOM 647 O O . LEU A 1 85 ? 2.484 11.012 -21.255 1.00 98.31 85 LEU A O 1
ATOM 651 N N . SER A 1 86 ? 2.380 12.721 -19.796 1.00 98.31 86 SER A N 1
ATOM 652 C CA . SER A 1 86 ? 1.235 13.383 -20.426 1.00 98.31 86 SER A CA 1
ATOM 653 C C . SER A 1 86 ? 1.545 13.785 -21.868 1.00 98.31 86 SER A C 1
ATOM 655 O O . SER A 1 86 ? 0.735 13.517 -22.757 1.00 98.31 86 SER A O 1
ATOM 657 N N . ASP A 1 87 ? 2.719 14.365 -22.118 1.00 98.06 87 ASP A N 1
ATOM 658 C CA . ASP A 1 87 ? 3.151 14.756 -23.462 1.00 98.06 87 ASP A CA 1
ATOM 659 C C . ASP A 1 87 ? 3.356 13.541 -24.370 1.00 98.06 87 ASP A C 1
ATOM 661 O O . ASP A 1 87 ? 2.837 13.519 -25.488 1.00 98.06 87 ASP A O 1
ATOM 665 N N . ILE A 1 88 ? 4.011 12.482 -23.877 1.00 98.25 88 ILE A N 1
ATOM 666 C CA . ILE A 1 88 ? 4.159 11.222 -24.620 1.00 98.25 88 ILE A CA 1
ATOM 667 C C . ILE A 1 88 ? 2.778 10.665 -24.997 1.00 98.25 88 ILE A C 1
ATOM 669 O O . ILE A 1 88 ? 2.518 10.367 -26.164 1.00 98.25 88 ILE A O 1
ATOM 673 N N . PHE A 1 89 ? 1.848 10.546 -24.049 1.00 98.31 89 PHE A N 1
ATOM 674 C CA . PHE A 1 89 ? 0.533 9.984 -24.356 1.00 98.31 89 PHE A CA 1
ATOM 675 C C . PHE A 1 89 ? -0.260 10.855 -25.331 1.00 98.31 89 PHE A C 1
ATOM 677 O O . PHE A 1 89 ? -0.912 10.306 -26.218 1.00 98.31 89 PHE A O 1
ATOM 684 N N . ARG A 1 90 ? -0.172 12.185 -25.241 1.00 97.50 90 ARG A N 1
ATOM 685 C CA . ARG A 1 90 ? -0.824 13.093 -26.198 1.00 97.50 90 ARG A CA 1
ATOM 686 C C . ARG A 1 90 ? -0.222 13.008 -27.599 1.00 97.50 90 ARG A C 1
ATOM 688 O O . ARG A 1 90 ? -0.968 13.055 -28.569 1.00 97.50 90 ARG A O 1
ATOM 695 N N . ASN A 1 91 ? 1.094 12.844 -27.713 1.00 97.19 91 ASN A N 1
ATOM 696 C CA . ASN A 1 91 ? 1.778 12.787 -29.007 1.00 97.19 91 ASN A CA 1
ATOM 697 C C . ASN A 1 91 ? 1.527 11.470 -29.755 1.00 97.19 91 ASN A C 1
ATOM 699 O O . ASN A 1 91 ? 1.477 11.457 -30.984 1.00 97.19 91 ASN A O 1
ATOM 703 N N . TYR A 1 92 ? 1.362 10.362 -29.026 1.00 97.62 92 TYR A N 1
ATOM 704 C CA . TYR A 1 92 ? 1.290 9.017 -29.610 1.00 97.62 92 TYR A CA 1
ATOM 705 C C . TYR A 1 92 ? -0.097 8.355 -29.510 1.00 97.62 92 TYR A C 1
ATOM 707 O O . TYR A 1 92 ? -0.263 7.183 -29.864 1.00 97.62 92 TYR A O 1
ATOM 715 N N . THR A 1 93 ? -1.119 9.086 -29.056 1.00 97.25 93 THR A N 1
ATOM 716 C CA . THR A 1 93 ? -2.513 8.615 -29.006 1.00 97.25 93 THR A CA 1
ATOM 717 C C . THR A 1 93 ? -3.497 9.705 -29.436 1.00 97.25 93 THR A C 1
ATOM 719 O O . THR A 1 93 ? -3.118 10.843 -29.677 1.00 97.25 93 THR A O 1
ATOM 722 N N . SER A 1 94 ? -4.782 9.359 -29.542 1.00 95.00 94 SER A N 1
ATOM 723 C CA . SER A 1 94 ? -5.862 10.287 -29.903 1.00 95.00 94 SER A CA 1
ATOM 724 C C . SER A 1 94 ? -6.604 10.867 -28.690 1.00 95.00 94 SER A C 1
ATOM 726 O O . SER A 1 94 ? -7.804 11.140 -28.790 1.00 95.00 94 SER A O 1
ATOM 728 N N . ILE A 1 95 ? -5.944 10.955 -27.531 1.00 97.56 95 ILE A N 1
ATOM 729 C CA . ILE A 1 95 ? -6.536 11.549 -26.326 1.00 97.56 95 ILE A CA 1
ATOM 730 C C . ILE A 1 95 ? -6.635 13.067 -26.469 1.00 97.56 95 ILE A C 1
ATOM 732 O O . ILE A 1 95 ? -5.775 13.722 -27.052 1.00 97.56 95 ILE A O 1
ATOM 736 N N . GLU A 1 96 ? -7.687 13.631 -25.900 1.00 97.00 96 GLU A N 1
ATOM 737 C CA . GLU A 1 96 ? -7.971 15.064 -25.903 1.00 97.00 96 GLU A CA 1
ATOM 738 C C . GLU A 1 96 ? -7.349 15.754 -24.688 1.00 97.00 96 GLU A C 1
ATOM 740 O O . GLU A 1 96 ? -6.892 16.892 -24.777 1.00 97.00 96 GLU A O 1
ATOM 745 N N . SER A 1 97 ? -7.316 15.070 -23.539 1.00 97.38 97 SER A N 1
ATOM 746 C CA . SER A 1 97 ? -6.776 15.627 -22.297 1.00 97.38 97 SER A CA 1
ATOM 747 C C . SER A 1 97 ? -6.212 14.561 -21.362 1.00 97.38 97 SER A C 1
ATOM 749 O O . SER A 1 97 ? -6.647 13.407 -21.353 1.00 97.38 97 SER A O 1
ATOM 751 N N . VAL A 1 98 ? -5.243 14.991 -20.557 1.00 98.50 98 VAL A N 1
ATOM 752 C CA . VAL A 1 98 ? -4.656 14.225 -19.458 1.00 98.50 98 VAL A CA 1
ATOM 753 C C . VAL A 1 98 ? -4.908 15.000 -18.174 1.00 98.50 98 VAL A C 1
ATOM 755 O O . VAL A 1 98 ? -4.655 16.202 -18.116 1.00 98.50 98 VAL A O 1
ATOM 758 N N . VAL A 1 99 ? -5.427 14.319 -17.162 1.00 98.38 99 VAL A N 1
ATOM 759 C CA . VAL A 1 99 ? -5.669 14.861 -15.827 1.00 98.38 99 VAL A CA 1
ATOM 760 C C . VAL A 1 99 ? -4.665 14.223 -14.879 1.00 98.38 99 VAL A C 1
ATOM 762 O O . VAL A 1 99 ? -4.640 13.005 -14.742 1.00 98.38 99 VAL A O 1
ATOM 765 N N . VAL A 1 100 ? -3.841 15.024 -14.211 1.00 98.06 100 VAL A N 1
ATOM 766 C CA . VAL A 1 100 ? -2.958 14.530 -13.147 1.00 98.06 100 VAL A CA 1
ATOM 767 C C . VAL A 1 100 ? -3.696 14.681 -11.822 1.00 98.06 100 VAL A C 1
ATOM 769 O O . VAL A 1 100 ? -4.075 15.792 -11.455 1.00 98.06 100 VAL A O 1
ATOM 772 N N . LEU A 1 101 ? -3.935 13.571 -11.124 1.00 96.44 101 LEU A N 1
ATOM 773 C CA . LEU A 1 101 ? -4.538 13.592 -9.793 1.00 96.44 101 LEU A CA 1
ATOM 774 C C . LEU A 1 101 ? -3.455 13.976 -8.780 1.00 96.44 101 LEU A C 1
ATOM 776 O O . LEU A 1 101 ? -2.484 13.244 -8.608 1.00 96.44 101 LEU A O 1
ATOM 780 N N . GLY A 1 102 ? -3.614 15.149 -8.163 1.00 91.69 102 GLY A N 1
ATOM 781 C CA . GLY A 1 102 ? -2.636 15.729 -7.236 1.00 91.69 102 GLY A CA 1
ATOM 782 C C . GLY A 1 102 ? -2.796 15.298 -5.776 1.00 91.69 102 GLY A C 1
ATOM 783 O O . GLY A 1 102 ? -1.992 15.707 -4.944 1.00 91.69 102 GLY A O 1
ATOM 784 N N . ASP A 1 103 ? -3.820 14.503 -5.459 1.00 90.25 103 ASP A N 1
ATOM 785 C CA . ASP A 1 103 ? -4.029 13.987 -4.107 1.00 90.25 103 ASP A CA 1
ATOM 786 C C . ASP A 1 103 ? -2.978 12.931 -3.739 1.00 90.25 103 ASP A C 1
ATOM 788 O O . ASP A 1 103 ? -2.478 12.166 -4.574 1.00 90.25 103 ASP A O 1
ATOM 792 N N . VAL A 1 104 ? -2.667 12.861 -2.445 1.00 89.50 104 VAL A N 1
ATOM 793 C CA . VAL A 1 104 ? -1.622 11.976 -1.931 1.00 89.50 104 VAL A CA 1
ATOM 794 C C . VAL A 1 104 ? -1.983 10.509 -2.167 1.00 89.50 104 VAL A C 1
ATOM 796 O O . VAL A 1 104 ? -3.029 10.014 -1.744 1.00 89.50 104 VAL A O 1
ATOM 799 N N . THR A 1 105 ? -1.064 9.773 -2.791 1.00 92.50 105 THR A N 1
ATOM 800 C CA . THR A 1 105 ? -1.220 8.339 -3.059 1.00 92.50 105 THR A CA 1
ATOM 801 C C . THR A 1 105 ? -0.178 7.539 -2.278 1.00 92.50 105 THR A C 1
ATOM 803 O O . THR A 1 105 ? 0.949 7.362 -2.730 1.00 92.50 105 THR A O 1
ATOM 806 N N . TYR A 1 106 ? -0.566 7.028 -1.104 1.00 90.69 106 TYR A N 1
ATOM 807 C CA . TYR A 1 106 ? 0.323 6.247 -0.226 1.00 90.69 106 TYR A CA 1
ATOM 808 C C . TYR A 1 106 ? 0.521 4.784 -0.645 1.00 90.69 106 TYR A C 1
ATOM 810 O O . TYR A 1 106 ? 1.420 4.117 -0.141 1.00 90.69 106 TYR A O 1
ATOM 818 N N . GLY A 1 107 ? -0.362 4.238 -1.482 1.00 89.56 107 GLY A N 1
ATOM 819 C CA . GLY A 1 107 ? -0.321 2.822 -1.826 1.00 89.56 107 GLY A CA 1
ATOM 820 C C . GLY A 1 107 ? -1.452 2.374 -2.739 1.00 89.56 107 GLY A C 1
ATOM 821 O O . GLY A 1 107 ? -2.358 3.140 -3.066 1.00 89.56 107 GLY A O 1
ATOM 822 N N . ALA A 1 108 ? -1.457 1.077 -3.048 1.00 85.81 108 ALA A N 1
ATOM 823 C CA . ALA A 1 108 ? -2.465 0.411 -3.878 1.00 85.81 108 ALA A CA 1
ATOM 824 C C . ALA A 1 108 ? -3.910 0.516 -3.352 1.00 85.81 108 ALA A C 1
ATOM 826 O O . ALA A 1 108 ? -4.864 0.266 -4.081 1.00 85.81 108 ALA A O 1
ATOM 827 N N . CYS A 1 109 ? -4.093 0.837 -2.070 1.00 90.19 109 CYS A N 1
ATOM 828 C CA . CYS A 1 109 ? -5.411 1.050 -1.471 1.00 90.19 109 CYS A CA 1
ATOM 829 C C . CYS A 1 109 ? -5.959 2.467 -1.709 1.00 90.19 109 CYS A C 1
ATOM 831 O O . CYS A 1 109 ? -7.143 2.696 -1.481 1.00 90.19 109 CYS A O 1
ATOM 833 N N . CYS A 1 110 ? -5.134 3.409 -2.174 1.00 91.88 110 CYS A N 1
ATOM 834 C CA . CYS A 1 110 ? -5.495 4.814 -2.379 1.00 91.88 110 CYS A CA 1
ATOM 835 C C . CYS A 1 110 ? -5.981 5.105 -3.804 1.00 91.88 110 CYS A C 1
ATOM 837 O O . CYS A 1 110 ? -5.832 6.221 -4.282 1.00 91.88 110 CYS A O 1
ATOM 839 N N . VAL A 1 111 ? -6.533 4.116 -4.502 1.00 94.44 111 VAL A N 1
ATOM 840 C CA . VAL A 1 111 ? -7.042 4.288 -5.866 1.00 94.44 111 VAL A CA 1
ATOM 841 C C . VAL A 1 111 ? -8.143 5.349 -5.899 1.00 94.44 111 VAL A C 1
ATOM 843 O O . VAL A 1 111 ? -9.173 5.169 -5.251 1.00 94.44 111 VAL A O 1
ATOM 846 N N . ASP A 1 112 ? -7.927 6.428 -6.656 1.00 94.38 112 ASP A N 1
ATOM 847 C CA . ASP A 1 112 ? -8.868 7.551 -6.751 1.00 94.38 112 ASP A CA 1
ATOM 848 C C . ASP A 1 112 ? -9.699 7.510 -8.041 1.00 94.38 112 ASP A C 1
ATOM 850 O O . ASP A 1 112 ? -9.639 8.356 -8.937 1.00 94.38 112 ASP A O 1
ATOM 854 N N . ASP A 1 113 ? -10.494 6.453 -8.148 1.00 94.88 113 ASP A N 1
ATOM 855 C CA . ASP A 1 113 ? -11.393 6.242 -9.274 1.00 94.88 113 ASP A CA 1
ATOM 856 C C . ASP A 1 113 ? -12.669 7.101 -9.191 1.00 94.88 113 ASP A C 1
ATOM 858 O O . ASP A 1 113 ? -13.338 7.330 -10.202 1.00 94.88 113 ASP A O 1
ATOM 862 N N . LEU A 1 114 ? -13.004 7.610 -8.001 1.00 93.88 114 LEU A N 1
ATOM 863 C CA . LEU A 1 114 ? -14.148 8.495 -7.795 1.00 93.88 114 LEU A CA 1
ATOM 864 C C . LEU A 1 114 ? -13.885 9.888 -8.373 1.00 93.88 114 LEU A C 1
ATOM 866 O O . LEU A 1 114 ? -14.711 10.359 -9.161 1.00 93.88 114 LEU A O 1
ATOM 870 N N . SER A 1 115 ? -12.743 10.512 -8.061 1.00 95.19 115 SER A N 1
ATOM 871 C CA . SER A 1 115 ? -12.381 11.807 -8.651 1.00 95.19 115 SER A CA 1
ATOM 872 C C . SER A 1 115 ? -12.168 11.681 -10.155 1.00 95.19 115 SER A C 1
ATOM 874 O O . SER A 1 115 ? -12.676 12.503 -10.917 1.00 95.19 115 SER A O 1
ATOM 876 N N . ALA A 1 116 ? -11.518 10.604 -10.618 1.00 97.19 116 ALA A N 1
ATOM 877 C CA . ALA A 1 116 ? -11.365 10.335 -12.049 1.00 97.19 116 ALA A CA 1
ATOM 878 C C . ALA A 1 116 ? -12.724 10.286 -12.774 1.00 97.19 116 ALA A C 1
ATOM 880 O O . ALA A 1 116 ? -12.877 10.877 -13.845 1.00 97.19 116 ALA A O 1
ATOM 881 N N . LYS A 1 117 ? -13.740 9.648 -12.171 1.00 96.81 117 LYS A N 1
ATOM 882 C CA . LYS A 1 117 ? -15.105 9.619 -12.718 1.00 96.81 117 LYS A CA 1
ATOM 883 C C . LYS A 1 117 ? -15.755 10.999 -12.728 1.00 96.81 117 LYS A C 1
ATOM 885 O O . LYS A 1 117 ? -16.391 11.359 -13.716 1.00 96.81 117 LYS A O 1
ATOM 890 N N . GLN A 1 118 ? -15.620 11.765 -11.645 1.00 96.44 118 GLN A N 1
ATOM 891 C CA . GLN A 1 118 ? -16.181 13.119 -11.544 1.00 96.44 118 GLN A CA 1
ATOM 892 C C . GLN A 1 118 ? -15.563 14.074 -12.570 1.00 96.44 118 GLN A C 1
ATOM 894 O O . GLN A 1 118 ? -16.269 14.892 -13.154 1.00 96.44 118 GLN A O 1
ATOM 899 N N . LEU A 1 119 ? -14.272 13.906 -12.856 1.00 97.06 119 LEU A N 1
ATOM 900 C CA . LEU A 1 119 ? -13.540 14.625 -13.901 1.00 97.06 119 LEU A CA 1
ATOM 901 C C . LEU A 1 119 ? -13.778 14.046 -15.305 1.00 97.06 119 LEU A C 1
ATOM 903 O O . LEU A 1 119 ? -13.120 14.460 -16.260 1.00 97.06 119 LEU A O 1
ATOM 907 N N . GLN A 1 120 ? -14.722 13.107 -15.444 1.00 97.56 120 GLN A N 1
ATOM 908 C CA . GLN A 1 120 ? -15.117 12.489 -16.710 1.00 97.56 120 GLN A CA 1
ATOM 909 C C . GLN A 1 120 ? -13.921 11.885 -17.461 1.00 97.56 120 GLN A C 1
ATOM 911 O O . GLN A 1 120 ? -13.765 12.093 -18.665 1.00 97.56 120 GLN A O 1
ATOM 916 N N . CYS A 1 121 ? -13.034 11.205 -16.734 1.00 98.19 121 CYS A N 1
ATOM 917 C CA . CYS A 1 121 ? -11.957 10.420 -17.323 1.00 98.19 121 CYS A CA 1
ATOM 918 C C . CYS A 1 121 ? -12.483 9.038 -17.727 1.00 98.19 121 CYS A C 1
ATOM 920 O O . CYS A 1 121 ? -13.234 8.408 -16.984 1.00 98.19 121 CYS A O 1
ATOM 922 N N . ASP A 1 122 ? -12.043 8.547 -18.881 1.00 98.06 122 ASP A N 1
ATOM 923 C CA . ASP A 1 122 ? -12.425 7.239 -19.421 1.00 98.06 122 ASP A CA 1
ATOM 924 C C . ASP A 1 122 ? -11.515 6.116 -18.906 1.00 98.06 122 ASP A C 1
ATOM 926 O O . ASP A 1 122 ? -11.913 4.952 -18.839 1.00 98.06 122 ASP A O 1
ATOM 930 N N . LEU A 1 123 ? -10.269 6.461 -18.566 1.00 98.06 123 LEU A N 1
ATOM 931 C CA . LEU A 1 123 ? -9.236 5.534 -18.115 1.00 98.06 123 LEU A CA 1
ATOM 932 C C . LEU A 1 123 ? -8.393 6.174 -17.009 1.00 98.06 123 LEU A C 1
ATOM 934 O O . LEU A 1 123 ? -7.848 7.258 -17.196 1.00 98.06 123 LEU A O 1
ATOM 938 N N . LEU A 1 124 ? -8.236 5.473 -15.890 1.00 98.00 124 LEU A N 1
ATOM 939 C CA . LEU A 1 124 ? -7.305 5.814 -14.817 1.00 98.00 124 LEU A CA 1
ATOM 940 C C . LEU A 1 124 ? -6.063 4.923 -14.911 1.00 98.00 124 LEU A C 1
ATOM 942 O O . LEU A 1 124 ? -6.165 3.696 -14.890 1.00 98.00 124 LEU A O 1
ATOM 946 N N . ILE A 1 125 ? -4.888 5.538 -15.011 1.00 98.00 125 ILE A N 1
ATOM 947 C CA . ILE A 1 125 ? -3.598 4.854 -14.988 1.00 98.00 125 ILE A CA 1
ATOM 948 C C . ILE A 1 125 ? -2.964 5.098 -13.617 1.00 98.00 125 ILE A C 1
ATOM 950 O O . ILE A 1 125 ? -2.610 6.229 -13.283 1.00 98.00 125 ILE A O 1
ATOM 954 N N . HIS A 1 126 ? -2.853 4.034 -12.824 1.00 97.38 126 HIS A N 1
ATOM 955 C CA . HIS A 1 126 ? -2.322 4.060 -11.464 1.00 97.38 126 HIS A CA 1
ATOM 956 C C . HIS A 1 126 ? -0.892 3.511 -11.449 1.00 97.38 126 HIS A C 1
ATOM 958 O O . HIS A 1 126 ? 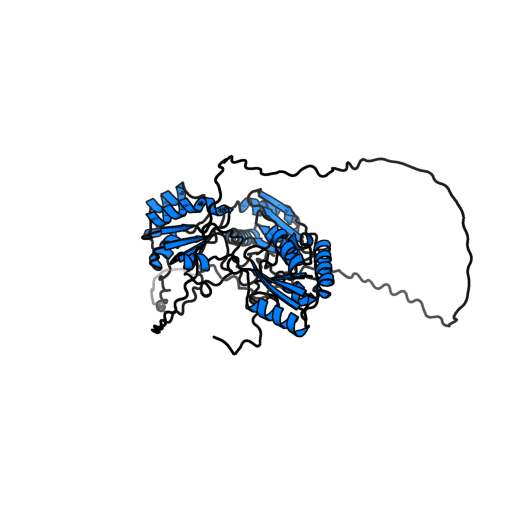-0.672 2.339 -11.765 1.00 97.38 126 HIS A O 1
ATOM 964 N N . TYR A 1 127 ? 0.074 4.354 -11.087 1.00 97.25 127 TYR A N 1
ATOM 965 C CA . TYR A 1 127 ? 1.496 4.013 -11.096 1.00 97.25 127 TYR A CA 1
ATOM 966 C C . TYR A 1 127 ? 2.019 3.592 -9.720 1.00 97.25 127 TYR A C 1
ATOM 968 O O . TYR A 1 127 ? 1.577 4.091 -8.690 1.00 97.25 127 TYR A O 1
ATOM 976 N N . GLY A 1 128 ? 3.029 2.721 -9.718 1.00 93.38 128 GLY A N 1
ATOM 977 C CA . GLY A 1 128 ? 3.918 2.460 -8.585 1.00 93.38 128 GLY A CA 1
ATOM 978 C C . GLY A 1 128 ? 3.418 1.442 -7.562 1.00 93.38 128 GLY A C 1
ATOM 979 O O . GLY A 1 128 ? 4.181 1.071 -6.674 1.00 93.38 128 GLY A O 1
ATOM 980 N N . HIS A 1 129 ? 2.175 0.968 -7.672 1.00 92.19 129 HIS A N 1
ATOM 981 C CA . HIS A 1 129 ? 1.597 0.037 -6.705 1.00 92.19 129 HIS A CA 1
ATOM 982 C C . HIS A 1 129 ? 0.867 -1.130 -7.366 1.00 92.19 129 HIS A C 1
ATOM 984 O O . HIS A 1 129 ? 0.369 -1.034 -8.488 1.00 92.19 129 HIS A O 1
ATOM 990 N N . SER A 1 130 ? 0.776 -2.223 -6.619 1.00 87.94 130 SER A N 1
ATOM 991 C CA . SER A 1 130 ? 0.129 -3.470 -7.019 1.00 87.94 130 SER A CA 1
ATOM 992 C C . SER A 1 130 ? -1.385 -3.344 -7.162 1.00 87.94 130 SER A C 1
ATOM 994 O O . SER A 1 130 ? -2.013 -2.443 -6.612 1.00 87.94 130 SER A O 1
ATOM 996 N N . CYS A 1 131 ? -2.000 -4.312 -7.840 1.00 86.00 131 CYS A N 1
ATOM 997 C CA . CYS A 1 131 ? -3.448 -4.391 -8.038 1.00 86.00 131 CYS A CA 1
ATOM 998 C C . CYS A 1 131 ? -4.191 -4.856 -6.770 1.00 86.00 131 CYS A C 1
ATOM 1000 O O . CYS A 1 131 ? -4.823 -5.913 -6.774 1.00 86.00 131 CYS A O 1
ATOM 1002 N N . LEU A 1 132 ? -4.106 -4.108 -5.667 1.00 86.94 132 LEU A N 1
ATOM 1003 C CA . LEU A 1 132 ? -4.789 -4.491 -4.429 1.00 86.94 132 LEU A CA 1
ATOM 1004 C C . LEU A 1 132 ? -6.309 -4.429 -4.607 1.00 86.94 132 LEU A C 1
ATOM 1006 O O . LEU A 1 132 ? -7.010 -5.370 -4.255 1.00 86.94 132 LEU A O 1
ATOM 1010 N N . ILE A 1 133 ? -6.816 -3.346 -5.202 1.00 90.25 133 ILE A N 1
ATOM 1011 C CA . ILE A 1 133 ? -8.241 -3.185 -5.493 1.00 90.25 133 ILE A CA 1
ATOM 1012 C C . ILE A 1 133 ? -8.556 -3.810 -6.858 1.00 90.25 133 ILE A C 1
ATOM 1014 O O . ILE A 1 133 ? -7.966 -3.392 -7.864 1.00 90.25 133 ILE A O 1
ATOM 1018 N N . PRO A 1 134 ? -9.488 -4.780 -6.936 1.00 88.62 134 PRO A N 1
ATOM 1019 C CA . PRO A 1 134 ? -9.886 -5.360 -8.210 1.00 88.62 134 PRO A CA 1
ATOM 1020 C C . PRO A 1 134 ? -10.423 -4.290 -9.163 1.00 88.62 134 PRO A C 1
ATOM 1022 O O . PRO A 1 134 ? -11.293 -3.498 -8.801 1.00 88.62 134 PRO A O 1
ATOM 1025 N N . VAL A 1 135 ? -9.965 -4.310 -10.416 1.00 88.88 135 VAL A N 1
ATOM 1026 C CA . VAL A 1 135 ? -10.403 -3.354 -11.454 1.00 88.88 135 VAL A CA 1
ATOM 1027 C C . VAL A 1 135 ? -11.922 -3.402 -11.672 1.00 88.88 135 VAL A C 1
ATOM 1029 O O . VAL A 1 135 ? -12.531 -2.389 -11.993 1.00 88.88 135 VAL A O 1
ATOM 1032 N N . SER A 1 136 ? -12.556 -4.556 -11.440 1.00 88.00 136 SER A N 1
ATOM 1033 C CA . SER A 1 136 ? -14.013 -4.728 -11.521 1.00 88.00 136 SER A CA 1
ATOM 1034 C C . SER A 1 136 ? -14.800 -3.974 -10.446 1.00 88.00 136 SER A C 1
ATOM 1036 O O . SER A 1 136 ? -16.002 -3.793 -10.598 1.00 88.00 136 SER A O 1
ATOM 1038 N N . GLU A 1 137 ? -14.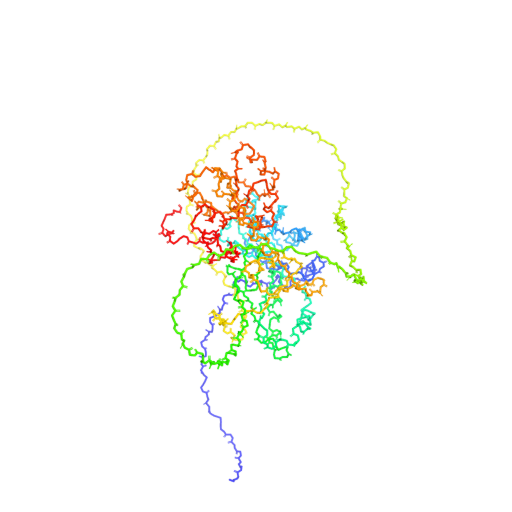155 -3.576 -9.348 1.00 87.38 137 GLU A N 1
ATOM 1039 C CA . GLU A 1 137 ? -14.774 -2.806 -8.262 1.00 87.38 137 GLU A CA 1
ATOM 1040 C C . GLU A 1 137 ? -14.579 -1.288 -8.436 1.00 87.38 137 GLU A C 1
ATOM 1042 O O . GLU A 1 137 ? -15.083 -0.501 -7.631 1.00 87.38 137 GLU A O 1
ATOM 1047 N N . CYS A 1 138 ? -13.857 -0.874 -9.482 1.00 92.00 138 CYS A N 1
ATOM 1048 C CA . CYS A 1 138 ? -13.575 0.523 -9.784 1.00 92.00 138 CYS A CA 1
ATOM 1049 C C . CYS A 1 138 ? -14.663 1.136 -10.678 1.00 92.00 138 CYS A C 1
ATOM 1051 O O . CYS A 1 138 ? -15.246 0.492 -11.548 1.00 92.00 138 CYS A O 1
ATOM 1053 N N . ASN A 1 139 ? -14.907 2.426 -10.483 1.00 93.56 139 ASN A N 1
ATOM 1054 C CA . ASN A 1 139 ? -15.932 3.217 -11.149 1.00 93.56 139 ASN A CA 1
ATOM 1055 C C . ASN A 1 139 ? -15.490 3.747 -12.525 1.00 93.56 139 ASN A C 1
ATOM 1057 O O . ASN A 1 139 ? -16.332 4.243 -13.278 1.00 93.56 139 ASN A O 1
ATOM 1061 N N . VAL A 1 140 ? -14.193 3.660 -12.828 1.00 94.81 140 VAL A N 1
ATOM 1062 C CA . VAL A 1 140 ? -13.556 4.019 -14.102 1.00 94.81 140 VAL A CA 1
ATOM 1063 C C . VAL A 1 140 ? -12.680 2.848 -14.534 1.00 94.81 140 VAL A C 1
ATOM 1065 O O . VAL A 1 140 ? -12.097 2.161 -13.692 1.00 94.81 140 VAL A O 1
ATOM 1068 N N . SER A 1 141 ? -12.570 2.617 -15.846 1.00 95.12 141 SER A N 1
ATOM 1069 C CA . SER A 1 141 ? -11.630 1.630 -16.380 1.00 95.12 141 SER A CA 1
ATOM 1070 C C . SER A 1 141 ? -10.219 1.941 -15.883 1.00 95.12 141 SER A C 1
ATOM 1072 O O . SER A 1 141 ? -9.800 3.095 -15.883 1.00 95.12 141 SER A O 1
ATOM 1074 N N . MET A 1 142 ? -9.466 0.912 -15.502 1.00 94.06 142 MET A N 1
ATOM 1075 C CA . MET A 1 142 ? -8.164 1.091 -14.864 1.00 94.06 142 MET A CA 1
ATOM 1076 C C . MET A 1 142 ? -7.041 0.368 -15.598 1.00 94.06 142 MET A C 1
ATOM 1078 O O . MET A 1 142 ? -7.251 -0.675 -16.229 1.00 94.06 142 MET A O 1
ATOM 1082 N N . LEU A 1 143 ? -5.839 0.919 -15.471 1.00 95.56 143 LEU A N 1
ATOM 1083 C CA . LEU A 1 143 ? -4.574 0.277 -15.787 1.00 95.56 143 LEU A CA 1
ATOM 1084 C C . LEU A 1 143 ? -3.613 0.477 -14.612 1.00 95.56 143 LEU A C 1
ATOM 1086 O O . LEU A 1 143 ? -3.256 1.608 -14.299 1.00 95.56 143 LEU A O 1
ATOM 1090 N N . TYR A 1 144 ? -3.166 -0.616 -14.002 1.00 95.44 144 TYR A N 1
ATOM 1091 C CA . TYR A 1 144 ? -2.049 -0.575 -13.062 1.00 95.44 144 TYR A CA 1
ATOM 1092 C C . TYR A 1 144 ? -0.724 -0.694 -13.816 1.00 95.44 144 TYR A C 1
ATOM 1094 O O . TYR A 1 144 ? -0.583 -1.538 -14.708 1.00 95.44 144 TYR A O 1
ATOM 1102 N N . VAL A 1 145 ? 0.237 0.138 -13.425 1.00 96.56 145 VAL A N 1
ATOM 1103 C CA . VAL A 1 145 ? 1.627 0.098 -13.881 1.00 96.56 145 VAL A CA 1
ATOM 1104 C C . VAL A 1 145 ? 2.518 0.058 -12.647 1.00 96.56 145 VAL A C 1
ATOM 1106 O O . VAL A 1 145 ? 2.588 1.028 -11.900 1.00 96.56 145 VAL A O 1
ATOM 1109 N N . PHE A 1 146 ? 3.207 -1.055 -12.410 1.00 94.50 146 PHE A N 1
ATOM 1110 C CA . PHE A 1 146 ? 3.942 -1.252 -11.152 1.00 94.50 146 PHE A CA 1
ATOM 1111 C C . PHE A 1 146 ? 5.225 -0.431 -11.058 1.00 94.50 146 PHE A C 1
ATOM 1113 O O . PHE A 1 146 ? 5.674 -0.137 -9.956 1.00 94.50 146 PHE A O 1
ATOM 1120 N N . VAL A 1 147 ? 5.773 -0.029 -12.207 1.00 94.94 147 VAL A N 1
ATOM 1121 C CA . VAL A 1 147 ? 7.050 0.680 -12.317 1.00 94.94 147 VAL A CA 1
ATOM 1122 C C . VAL A 1 147 ? 8.184 -0.146 -11.722 1.00 94.94 147 VAL A C 1
ATOM 1124 O O . VAL A 1 147 ? 8.712 0.152 -10.656 1.00 94.94 147 VAL A O 1
ATOM 1127 N N . THR A 1 148 ? 8.546 -1.228 -12.414 1.00 94.25 148 THR A N 1
ATOM 1128 C CA . THR A 1 148 ? 9.664 -2.075 -11.983 1.00 94.25 148 THR A CA 1
ATOM 1129 C C . THR A 1 148 ? 10.972 -1.301 -12.074 1.00 94.25 148 THR A C 1
ATOM 1131 O O . THR A 1 148 ? 11.220 -0.646 -13.094 1.00 94.25 148 THR A O 1
ATOM 1134 N N . ILE A 1 149 ? 11.806 -1.414 -11.044 1.00 93.94 149 ILE A N 1
ATOM 1135 C CA . ILE A 1 149 ? 13.082 -0.711 -10.935 1.00 93.94 149 ILE A CA 1
ATOM 1136 C C . ILE A 1 149 ? 14.217 -1.726 -11.028 1.00 93.94 149 ILE A C 1
ATOM 1138 O O . ILE A 1 149 ? 14.255 -2.715 -10.296 1.00 93.94 149 ILE A O 1
ATOM 1142 N N . GLN A 1 150 ? 15.152 -1.473 -11.939 1.00 93.31 150 GLN A N 1
ATOM 1143 C CA . GLN A 1 150 ? 16.371 -2.264 -12.061 1.00 93.31 150 GLN A CA 1
ATOM 1144 C C . GLN A 1 150 ? 17.388 -1.841 -10.998 1.00 93.31 150 GLN A C 1
ATOM 1146 O O . GLN A 1 150 ? 17.596 -0.647 -10.767 1.00 93.31 150 GLN A O 1
ATOM 1151 N N . PHE A 1 151 ? 18.047 -2.825 -10.386 1.00 95.12 151 PHE A N 1
ATOM 1152 C CA . PHE A 1 151 ? 19.156 -2.620 -9.459 1.00 95.12 151 PHE A CA 1
ATOM 1153 C C . PHE A 1 151 ? 20.302 -3.594 -9.751 1.00 95.12 151 PHE A C 1
ATOM 1155 O O . PHE A 1 151 ? 20.172 -4.513 -10.558 1.00 95.12 151 PHE A O 1
ATOM 1162 N N . ASP A 1 152 ? 21.437 -3.372 -9.095 1.00 96.12 152 ASP A N 1
ATOM 1163 C CA . ASP A 1 152 ? 22.635 -4.200 -9.222 1.00 96.12 152 ASP A CA 1
ATOM 1164 C C . ASP A 1 152 ? 22.447 -5.566 -8.532 1.00 96.12 152 ASP A C 1
ATOM 1166 O O . ASP A 1 152 ? 22.698 -5.724 -7.334 1.00 96.12 152 ASP A O 1
ATOM 1170 N N . VAL A 1 153 ? 21.943 -6.536 -9.300 1.00 96.25 153 VAL A N 1
ATOM 1171 C CA . VAL A 1 153 ? 21.674 -7.916 -8.860 1.00 96.25 153 VAL A CA 1
ATOM 1172 C C . VAL A 1 153 ? 22.955 -8.629 -8.421 1.00 96.25 153 VAL A C 1
ATOM 1174 O O . VAL A 1 153 ? 22.947 -9.318 -7.402 1.00 96.25 153 VAL A O 1
ATOM 1177 N N . ASN A 1 154 ? 24.064 -8.423 -9.136 1.00 96.69 154 ASN A N 1
ATOM 1178 C CA . ASN A 1 154 ? 25.343 -9.065 -8.821 1.00 96.69 154 ASN A CA 1
ATOM 1179 C C . ASN A 1 154 ? 25.870 -8.606 -7.463 1.00 96.69 154 ASN A C 1
ATOM 1181 O O . ASN A 1 154 ? 26.205 -9.438 -6.626 1.00 96.69 154 ASN A O 1
ATOM 1185 N N . HIS A 1 155 ? 25.846 -7.298 -7.204 1.00 97.81 155 HIS A N 1
ATOM 1186 C CA . HIS A 1 155 ? 26.244 -6.769 -5.903 1.00 97.81 155 HIS A CA 1
ATOM 1187 C C . HIS A 1 155 ? 25.387 -7.336 -4.756 1.00 97.81 155 HIS A C 1
ATOM 1189 O O . HIS A 1 155 ? 25.893 -7.630 -3.671 1.00 97.81 155 HIS A O 1
ATOM 1195 N N . PHE A 1 156 ? 24.080 -7.521 -4.977 1.00 98.12 156 PHE A N 1
ATOM 1196 C CA . PHE A 1 156 ? 23.221 -8.139 -3.968 1.00 98.12 156 PHE A CA 1
ATOM 1197 C C . PHE A 1 156 ? 23.600 -9.603 -3.707 1.00 98.12 156 PHE A C 1
ATOM 1199 O O . PHE A 1 156 ? 23.689 -10.007 -2.548 1.00 98.12 156 PHE A O 1
ATOM 1206 N N . ILE A 1 157 ? 23.877 -10.380 -4.757 1.00 97.62 157 ILE A N 1
ATOM 1207 C CA . ILE A 1 157 ? 24.355 -11.766 -4.638 1.00 97.62 157 ILE A CA 1
ATOM 1208 C C . ILE A 1 157 ? 25.671 -11.822 -3.858 1.00 97.62 157 ILE A C 1
ATOM 1210 O O . ILE A 1 157 ? 25.778 -12.609 -2.923 1.00 97.62 157 ILE A O 1
ATOM 1214 N N . GLU A 1 158 ? 26.631 -10.948 -4.166 1.00 97.56 158 GLU A N 1
ATOM 1215 C CA . GLU A 1 158 ? 27.901 -10.855 -3.434 1.00 97.56 158 GLU A CA 1
ATOM 1216 C C . GLU A 1 158 ? 27.672 -10.571 -1.942 1.00 97.56 158 GLU A C 1
ATOM 1218 O O . GLU A 1 158 ? 28.264 -11.225 -1.084 1.00 97.56 158 GLU A O 1
ATOM 1223 N N . CYS A 1 159 ? 26.760 -9.651 -1.602 1.00 98.06 159 CYS A N 1
ATOM 1224 C CA . CYS A 1 159 ? 26.390 -9.387 -0.207 1.00 98.06 159 CYS A CA 1
ATOM 1225 C C . CYS A 1 159 ? 25.812 -10.627 0.487 1.00 98.06 159 CYS A C 1
ATOM 1227 O O . CYS A 1 159 ? 26.165 -10.917 1.630 1.00 98.06 159 CYS A O 1
ATOM 1229 N N . MET A 1 160 ? 24.934 -11.360 -0.202 1.00 97.81 160 MET A N 1
ATOM 1230 C CA . MET A 1 160 ? 24.334 -12.594 0.311 1.00 97.81 160 MET A CA 1
ATOM 1231 C C . MET A 1 160 ? 25.396 -13.670 0.547 1.00 97.81 160 MET A C 1
ATOM 1233 O O . MET A 1 160 ? 25.393 -14.329 1.585 1.00 97.81 160 MET A O 1
ATOM 1237 N N . GLU A 1 161 ? 26.323 -13.841 -0.394 1.00 96.25 161 GLU A N 1
ATOM 1238 C CA . GLU A 1 161 ? 27.418 -14.801 -0.283 1.00 96.25 161 GLU A CA 1
ATOM 1239 C C . GLU A 1 161 ? 28.389 -14.460 0.838 1.00 96.25 161 GLU A C 1
ATOM 1241 O O . GLU A 1 161 ? 28.835 -15.372 1.527 1.00 96.25 161 GLU A O 1
ATOM 1246 N N . MET A 1 162 ? 28.694 -13.177 1.044 1.00 96.62 162 MET A N 1
ATOM 1247 C CA . MET A 1 162 ? 29.548 -12.735 2.146 1.00 96.62 162 MET A CA 1
ATOM 1248 C C . MET A 1 162 ? 28.889 -12.979 3.507 1.00 96.62 162 MET A C 1
ATOM 1250 O O . MET A 1 162 ? 29.519 -13.558 4.388 1.00 96.62 162 MET A O 1
ATOM 1254 N N . GLU A 1 163 ? 27.626 -12.579 3.678 1.00 97.25 163 GLU A N 1
ATOM 1255 C CA . GLU A 1 163 ? 26.911 -12.710 4.956 1.00 97.25 163 GLU A CA 1
ATOM 1256 C C . GLU A 1 163 ? 26.635 -14.175 5.318 1.00 97.25 163 GLU A C 1
ATOM 1258 O O . GLU A 1 163 ? 26.785 -14.586 6.468 1.00 97.25 163 GLU A O 1
ATOM 1263 N N . PHE A 1 164 ? 26.242 -14.986 4.336 1.00 96.88 164 PHE A N 1
ATOM 1264 C CA . PHE A 1 164 ? 25.825 -16.368 4.564 1.00 96.88 164 PHE A CA 1
ATOM 1265 C C . PHE A 1 164 ? 26.871 -17.392 4.115 1.00 96.88 164 PHE A C 1
ATOM 1267 O O . PHE A 1 164 ? 26.538 -18.566 3.974 1.00 96.88 164 PHE A O 1
ATOM 1274 N N . HIS A 1 165 ? 28.132 -16.993 3.919 1.00 94.19 165 HIS A N 1
ATOM 1275 C CA . HIS A 1 165 ? 29.196 -17.848 3.374 1.00 94.19 165 HIS A CA 1
ATOM 1276 C C . HIS A 1 165 ? 29.252 -19.239 4.028 1.00 94.19 165 HIS A C 1
ATOM 1278 O O . HIS A 1 165 ? 29.300 -20.261 3.342 1.00 94.19 165 HIS A O 1
ATOM 1284 N N . GLU A 1 166 ? 29.214 -19.279 5.362 1.00 94.12 166 GLU A N 1
ATOM 1285 C CA . GLU A 1 166 ? 29.325 -20.514 6.148 1.00 94.12 166 GLU A CA 1
ATOM 1286 C C . GLU A 1 166 ? 28.018 -21.318 6.206 1.00 94.12 166 GLU A C 1
ATOM 1288 O O . GLU A 1 166 ? 28.040 -22.532 6.413 1.00 94.12 166 GLU A O 1
ATOM 1293 N N . THR A 1 167 ? 26.870 -20.658 6.022 1.00 94.75 167 THR A N 1
ATOM 1294 C CA . THR A 1 167 ? 25.544 -21.249 6.256 1.00 94.75 167 THR A CA 1
ATOM 1295 C C . THR A 1 167 ? 24.722 -21.470 4.992 1.00 94.75 167 THR A C 1
ATOM 1297 O O . THR A 1 167 ? 23.713 -22.171 5.050 1.00 94.75 167 THR A O 1
ATOM 1300 N N . LYS A 1 168 ? 25.166 -20.963 3.835 1.00 92.50 168 LYS A N 1
ATOM 1301 C CA . LYS A 1 168 ? 24.422 -20.963 2.564 1.00 92.50 168 LYS A CA 1
ATOM 1302 C C . LYS A 1 168 ? 23.824 -22.319 2.180 1.00 92.50 168 LYS A C 1
ATOM 1304 O O . LYS A 1 168 ? 22.691 -22.376 1.719 1.00 92.50 168 LYS A O 1
ATOM 1309 N N . SER A 1 169 ? 24.523 -23.418 2.469 1.00 93.06 169 SER A N 1
ATOM 1310 C CA . SER A 1 169 ? 24.079 -24.780 2.142 1.00 93.06 169 SER A CA 1
ATOM 1311 C C . SER A 1 169 ? 22.876 -25.287 2.944 1.00 93.06 169 SER A C 1
ATOM 1313 O O . SER A 1 169 ? 22.240 -26.246 2.515 1.00 93.06 169 SER A O 1
ATOM 1315 N N . HIS A 1 170 ? 22.570 -24.695 4.100 1.00 93.19 170 HIS A N 1
ATOM 1316 C CA . HIS A 1 170 ? 21.525 -25.185 5.007 1.00 93.19 170 HIS A CA 1
ATOM 1317 C C . HIS A 1 170 ? 20.612 -24.086 5.568 1.00 93.19 170 HIS A C 1
ATOM 1319 O O . HIS A 1 170 ? 19.550 -24.406 6.104 1.00 93.19 170 HIS A O 1
ATOM 1325 N N . ILE A 1 171 ? 20.983 -22.809 5.442 1.00 94.56 171 ILE A N 1
ATOM 1326 C CA . ILE A 1 171 ? 20.154 -21.687 5.877 1.00 94.56 171 ILE A CA 1
ATOM 1327 C C . ILE A 1 171 ? 18.872 -21.607 5.048 1.00 94.56 171 ILE A C 1
ATOM 1329 O O . ILE A 1 171 ? 18.910 -21.619 3.818 1.00 94.56 171 ILE A O 1
ATOM 1333 N N . ARG A 1 172 ? 17.724 -21.500 5.721 1.00 95.38 172 ARG A N 1
ATOM 1334 C CA . ARG A 1 172 ? 16.426 -21.284 5.070 1.00 95.38 172 ARG A CA 1
ATOM 1335 C C . ARG A 1 172 ? 16.061 -19.819 5.083 1.00 95.38 172 ARG A C 1
ATOM 1337 O O . ARG A 1 172 ? 15.753 -19.262 6.142 1.00 95.38 172 ARG A O 1
ATOM 1344 N N . LEU A 1 173 ? 16.056 -19.228 3.896 1.00 96.62 173 LEU A N 1
ATOM 1345 C CA . LEU A 1 173 ? 15.797 -17.812 3.690 1.00 96.62 173 LEU A CA 1
ATOM 1346 C C . LEU A 1 173 ? 14.445 -17.598 3.021 1.00 96.62 173 LEU A C 1
ATOM 1348 O O . LEU A 1 173 ? 14.116 -18.256 2.035 1.00 96.62 173 LEU A O 1
ATOM 1352 N N . ALA A 1 174 ? 13.688 -16.633 3.536 1.00 97.56 174 ALA A N 1
ATOM 1353 C CA . ALA A 1 174 ? 12.556 -16.053 2.827 1.00 97.56 174 ALA A CA 1
ATOM 1354 C C . ALA A 1 174 ? 12.987 -14.758 2.129 1.00 97.56 174 ALA A C 1
ATOM 1356 O O . ALA A 1 174 ? 13.444 -13.830 2.795 1.00 97.56 174 ALA A O 1
ATOM 1357 N N . LEU A 1 175 ? 12.822 -14.684 0.810 1.00 97.88 175 LEU A N 1
ATOM 1358 C CA . LEU A 1 175 ? 13.089 -13.479 0.028 1.00 97.88 175 LEU A CA 1
ATOM 1359 C C . LEU A 1 175 ? 11.802 -12.691 -0.196 1.00 97.88 175 LEU A C 1
ATOM 1361 O O . LEU A 1 175 ? 10.815 -13.238 -0.693 1.00 97.88 175 LEU A O 1
ATOM 1365 N N . LEU A 1 176 ? 11.822 -11.405 0.152 1.00 98.06 176 LEU A N 1
ATOM 1366 C CA . LEU A 1 176 ? 10.707 -10.480 -0.053 1.00 98.06 176 LEU A CA 1
ATOM 1367 C C . LEU A 1 176 ? 11.188 -9.139 -0.630 1.00 98.06 176 LEU A C 1
ATOM 1369 O O . LEU A 1 176 ? 12.360 -8.787 -0.526 1.00 98.06 176 LEU A O 1
ATOM 1373 N N . ALA A 1 177 ? 10.276 -8.362 -1.201 1.00 97.75 177 ALA A N 1
ATOM 1374 C CA . ALA A 1 177 ? 10.527 -7.016 -1.698 1.00 97.75 177 ALA A CA 1
ATOM 1375 C C . ALA A 1 177 ? 9.226 -6.201 -1.791 1.00 97.75 177 ALA A C 1
ATOM 1377 O O . ALA A 1 177 ? 8.123 -6.744 -1.664 1.00 97.75 177 ALA A O 1
ATOM 1378 N N . THR A 1 178 ? 9.330 -4.897 -2.049 1.00 96.38 178 THR A N 1
ATOM 1379 C CA . THR A 1 178 ? 8.194 -4.156 -2.616 1.00 96.38 178 THR A CA 1
ATOM 1380 C C . THR A 1 178 ? 7.987 -4.531 -4.085 1.00 96.38 178 THR A C 1
ATOM 1382 O O . THR A 1 178 ? 8.896 -5.033 -4.750 1.00 96.38 178 THR A O 1
ATOM 1385 N N . ILE A 1 179 ? 6.795 -4.248 -4.623 1.00 95.31 179 ILE A N 1
ATOM 1386 C CA . ILE A 1 179 ? 6.415 -4.613 -5.997 1.00 95.31 179 ILE A CA 1
ATOM 1387 C C . ILE A 1 179 ? 7.414 -4.150 -7.067 1.00 95.31 179 ILE A C 1
ATOM 1389 O O . ILE A 1 179 ? 7.621 -4.857 -8.051 1.00 95.31 179 ILE A O 1
ATOM 1393 N N . GLN A 1 180 ? 8.086 -3.012 -6.861 1.00 95.62 180 GLN A N 1
ATOM 1394 C CA . GLN A 1 180 ? 9.044 -2.460 -7.820 1.00 95.62 180 GLN A CA 1
ATOM 1395 C C . GLN A 1 180 ? 10.253 -3.382 -8.053 1.00 95.62 180 GLN A C 1
ATOM 1397 O O . GLN A 1 180 ? 10.837 -3.339 -9.136 1.00 95.62 180 GLN A O 1
ATOM 1402 N N . PHE A 1 181 ? 10.607 -4.236 -7.086 1.00 96.75 181 PHE A N 1
ATOM 1403 C CA . PHE A 1 181 ? 11.790 -5.103 -7.144 1.00 96.75 181 PHE A CA 1
ATOM 1404 C C . PHE A 1 181 ? 11.466 -6.602 -7.249 1.00 96.75 181 PHE A C 1
ATOM 1406 O O . PHE A 1 181 ? 12.384 -7.404 -7.411 1.00 96.75 181 PHE A O 1
ATOM 1413 N N . VAL A 1 182 ? 10.188 -7.006 -7.200 1.00 95.00 182 VAL A N 1
ATOM 1414 C CA . VAL A 1 182 ? 9.784 -8.429 -7.194 1.00 95.00 182 VAL A CA 1
ATOM 1415 C C . VAL A 1 182 ? 10.340 -9.198 -8.396 1.00 95.00 182 VAL A C 1
ATOM 1417 O O . VAL A 1 182 ? 10.818 -10.314 -8.229 1.00 95.00 182 VAL A O 1
ATOM 1420 N N . ASN A 1 183 ? 10.357 -8.615 -9.598 1.00 93.19 183 ASN A N 1
ATOM 1421 C CA . ASN A 1 183 ? 10.888 -9.310 -10.779 1.00 93.19 183 ASN A CA 1
ATOM 1422 C C . ASN A 1 183 ? 12.377 -9.664 -10.631 1.00 93.19 183 ASN A C 1
ATOM 1424 O O . ASN A 1 183 ? 12.765 -10.802 -10.884 1.00 93.19 183 ASN A O 1
ATOM 1428 N N . ALA A 1 184 ? 13.194 -8.713 -10.173 1.00 94.25 184 ALA A N 1
ATOM 1429 C CA . ALA A 1 184 ? 14.616 -8.940 -9.921 1.00 94.25 184 ALA A CA 1
ATOM 1430 C C . ALA A 1 184 ? 14.844 -9.875 -8.718 1.00 94.25 184 ALA A C 1
ATOM 1432 O O . ALA A 1 184 ? 15.799 -10.643 -8.702 1.00 94.25 184 ALA A O 1
ATOM 1433 N N . LEU A 1 185 ? 13.938 -9.881 -7.734 1.00 95.38 185 LEU A N 1
ATOM 1434 C CA . LEU A 1 185 ? 13.971 -10.828 -6.616 1.00 95.38 185 LEU A CA 1
ATOM 1435 C C . LEU A 1 185 ? 13.846 -12.288 -7.089 1.00 95.38 185 LEU A C 1
ATOM 1437 O O . LEU A 1 185 ? 14.564 -13.156 -6.595 1.00 95.38 185 LEU A O 1
ATOM 1441 N N . HIS A 1 186 ? 12.958 -12.561 -8.052 1.00 95.31 186 HIS A N 1
ATOM 1442 C CA . HIS A 1 186 ? 12.807 -13.898 -8.648 1.00 95.31 186 HIS A CA 1
ATOM 1443 C C . HIS A 1 186 ? 14.044 -14.309 -9.454 1.00 95.31 186 HIS A C 1
ATOM 1445 O O . HIS A 1 186 ? 14.468 -15.460 -9.379 1.00 95.31 186 HIS A O 1
ATOM 1451 N N . GLU A 1 187 ? 14.669 -13.373 -10.171 1.00 94.94 187 GLU A N 1
ATOM 1452 C CA . GLU A 1 187 ? 15.953 -13.610 -10.845 1.00 94.94 187 GLU A CA 1
ATOM 1453 C C . GLU A 1 187 ? 17.053 -13.982 -9.838 1.00 94.94 187 GLU A C 1
ATOM 1455 O O . GLU A 1 187 ? 17.725 -15.001 -9.996 1.00 94.94 187 GLU A O 1
ATOM 1460 N N . VAL A 1 188 ? 17.176 -13.217 -8.749 1.00 95.56 188 VAL A N 1
ATOM 1461 C CA . VAL A 1 188 ? 18.130 -13.492 -7.665 1.00 95.56 188 VAL A CA 1
ATOM 1462 C C . VAL A 1 188 ? 17.890 -14.867 -7.044 1.00 95.56 188 VAL A C 1
ATOM 1464 O O . VAL A 1 188 ? 18.849 -15.595 -6.794 1.00 95.56 188 VAL A O 1
ATOM 1467 N N . GLN A 1 189 ? 16.630 -15.253 -6.810 1.00 95.62 189 GLN A N 1
ATOM 1468 C CA . GLN A 1 189 ? 16.307 -16.581 -6.286 1.00 95.62 189 GLN A CA 1
ATOM 1469 C C . GLN A 1 189 ? 16.860 -17.684 -7.199 1.00 95.62 189 GLN A C 1
ATOM 1471 O O . GLN A 1 189 ? 17.479 -18.628 -6.705 1.00 95.62 189 GLN A O 1
ATOM 1476 N N . LEU A 1 190 ? 16.650 -17.575 -8.514 1.00 94.81 190 LEU A N 1
ATOM 1477 C CA . LEU A 1 190 ? 17.136 -18.565 -9.478 1.00 94.81 190 LEU A CA 1
ATOM 1478 C C . LEU A 1 190 ? 18.666 -18.648 -9.484 1.00 94.81 190 LEU A C 1
ATOM 1480 O O . LEU A 1 190 ? 19.207 -19.749 -9.511 1.00 94.81 190 LEU A O 1
ATOM 1484 N N . ILE A 1 191 ? 19.357 -17.508 -9.405 1.00 95.88 191 ILE A N 1
ATOM 1485 C CA . ILE A 1 191 ? 20.824 -17.475 -9.392 1.00 95.88 191 ILE A CA 1
ATOM 1486 C C . ILE A 1 191 ? 21.371 -18.075 -8.091 1.00 95.88 191 ILE A C 1
ATOM 1488 O O . ILE A 1 191 ? 22.193 -18.984 -8.132 1.00 95.88 191 ILE A O 1
ATOM 1492 N N . LEU A 1 192 ? 20.888 -17.633 -6.928 1.00 95.50 192 LEU A N 1
ATOM 1493 C CA . LEU A 1 192 ? 21.392 -18.105 -5.633 1.00 95.50 192 LEU A CA 1
ATOM 1494 C C . LEU A 1 192 ? 21.139 -19.604 -5.401 1.00 95.50 192 LEU A C 1
ATOM 1496 O O . LEU A 1 192 ? 21.948 -20.274 -4.755 1.00 95.50 192 LEU A O 1
ATOM 1500 N N . THR A 1 193 ? 20.027 -20.129 -5.922 1.00 93.75 193 THR A N 1
ATOM 1501 C CA . THR A 1 193 ? 19.680 -21.556 -5.808 1.00 93.75 193 THR A CA 1
ATOM 1502 C C . THR A 1 193 ? 20.433 -22.451 -6.791 1.00 93.75 193 THR A C 1
ATOM 1504 O O . THR A 1 193 ? 20.384 -23.678 -6.651 1.00 93.75 193 THR A O 1
ATOM 1507 N N . ASP A 1 194 ? 21.172 -21.874 -7.745 1.00 92.75 194 ASP A N 1
ATOM 1508 C CA . ASP A 1 194 ? 22.075 -22.643 -8.590 1.00 92.75 194 ASP A CA 1
ATOM 1509 C C . ASP A 1 194 ? 23.186 -23.306 -7.756 1.00 92.75 194 ASP A C 1
ATOM 1511 O O . ASP A 1 194 ? 23.617 -22.824 -6.700 1.00 92.75 194 ASP A O 1
ATOM 1515 N N . LYS A 1 195 ? 23.672 -24.451 -8.245 1.00 82.75 195 LYS A N 1
ATOM 1516 C CA . LYS A 1 195 ? 24.723 -25.235 -7.586 1.00 82.75 195 LYS A CA 1
ATOM 1517 C C . LYS A 1 195 ? 26.028 -24.457 -7.416 1.00 82.75 195 LYS A C 1
ATOM 1519 O O . LYS A 1 195 ? 26.809 -24.821 -6.539 1.00 82.75 195 LYS A O 1
ATOM 1524 N N . THR A 1 196 ? 26.285 -23.432 -8.228 1.00 89.81 196 THR A N 1
ATOM 1525 C CA . THR A 1 196 ? 27.473 -22.579 -8.093 1.00 89.81 196 THR A CA 1
ATOM 1526 C C . THR A 1 196 ? 27.446 -21.740 -6.816 1.00 89.81 196 THR A C 1
ATOM 1528 O O . THR A 1 196 ? 28.475 -21.612 -6.153 1.00 89.81 196 THR A O 1
ATOM 1531 N N . HIS A 1 197 ? 26.278 -21.218 -6.438 1.00 91.38 197 HIS A N 1
ATOM 1532 C CA . HIS A 1 197 ? 26.116 -20.322 -5.292 1.00 91.38 197 HIS A CA 1
ATOM 1533 C C . HIS A 1 197 ? 25.815 -21.096 -4.004 1.00 91.38 197 HIS A C 1
ATOM 1535 O O . HIS A 1 197 ? 26.354 -20.772 -2.941 1.00 91.38 197 HIS A O 1
ATOM 1541 N N . GLY A 1 198 ? 25.057 -22.193 -4.103 1.00 90.06 198 GLY A N 1
ATOM 1542 C CA . GLY A 1 198 ? 24.884 -23.165 -3.023 1.00 90.06 198 GLY A CA 1
ATOM 1543 C C . GLY A 1 198 ? 23.825 -22.802 -1.982 1.00 90.06 198 GLY A C 1
ATOM 1544 O O . GLY A 1 198 ? 23.864 -23.368 -0.890 1.00 90.06 198 GLY A O 1
ATOM 1545 N N . PHE A 1 199 ? 22.887 -21.897 -2.294 1.00 94.88 199 PHE A N 1
ATOM 1546 C CA . PHE A 1 199 ? 21.736 -21.602 -1.435 1.00 94.88 199 PHE A CA 1
ATOM 1547 C C . PHE A 1 199 ? 20.566 -22.539 -1.737 1.00 94.88 199 PHE A C 1
ATOM 1549 O O . PHE A 1 199 ? 19.644 -22.204 -2.476 1.00 94.88 199 PHE A O 1
ATOM 1556 N N . TYR A 1 200 ? 20.568 -23.733 -1.148 1.00 92.00 200 TYR A N 1
ATOM 1557 C CA . TYR A 1 200 ? 19.586 -24.769 -1.498 1.00 92.00 200 TYR A CA 1
ATOM 1558 C C . TYR A 1 200 ? 18.185 -24.561 -0.906 1.00 92.00 200 TYR A C 1
ATOM 1560 O O . TYR A 1 200 ? 17.251 -25.277 -1.273 1.00 92.00 200 TYR A O 1
ATOM 1568 N N . HIS A 1 201 ? 18.016 -23.605 0.011 1.00 93.69 201 HIS A N 1
ATOM 1569 C CA . HIS A 1 201 ? 16.771 -23.423 0.757 1.00 93.69 201 HIS A CA 1
ATOM 1570 C C . HIS A 1 201 ? 16.271 -21.974 0.751 1.00 93.69 201 HIS A C 1
ATOM 1572 O O . HIS A 1 201 ? 16.094 -21.348 1.796 1.00 93.69 201 HIS A O 1
ATOM 1578 N N . ILE A 1 202 ? 15.998 -21.443 -0.438 1.00 95.12 202 ILE A N 1
ATOM 1579 C CA . ILE A 1 202 ? 15.361 -20.134 -0.600 1.00 95.12 202 ILE A CA 1
ATOM 1580 C C . ILE A 1 202 ? 13.890 -20.301 -0.979 1.00 95.12 202 ILE A C 1
ATOM 1582 O O . ILE A 1 202 ? 13.564 -20.987 -1.949 1.00 95.12 202 ILE A O 1
ATOM 1586 N N . CYS A 1 203 ? 13.001 -19.615 -0.262 1.00 94.81 203 CYS A N 1
ATOM 1587 C CA . CYS A 1 203 ? 11.595 -19.487 -0.626 1.00 94.81 203 CYS A CA 1
ATOM 1588 C C . CYS A 1 203 ? 11.217 -18.026 -0.908 1.00 94.81 203 CYS A C 1
ATOM 1590 O O . CYS A 1 203 ? 11.799 -17.091 -0.360 1.00 94.81 203 CYS A O 1
ATOM 1592 N N . VAL A 1 204 ? 10.201 -17.839 -1.748 1.00 96.88 204 VAL A N 1
ATOM 1593 C CA . VAL A 1 204 ? 9.595 -16.537 -2.041 1.00 96.88 204 VAL A CA 1
ATOM 1594 C C . VAL A 1 204 ? 8.128 -16.618 -1.600 1.00 96.88 204 VAL A C 1
ATOM 1596 O O . VAL A 1 204 ? 7.283 -17.116 -2.350 1.00 96.88 204 VAL A O 1
ATOM 1599 N N . PRO A 1 205 ? 7.809 -16.259 -0.340 1.00 96.19 205 PRO A N 1
ATOM 1600 C CA . PRO A 1 205 ? 6.476 -16.460 0.217 1.00 96.19 205 PRO A CA 1
ATOM 1601 C C . PRO A 1 205 ? 5.441 -15.545 -0.446 1.00 96.19 205 PRO A C 1
ATOM 1603 O O . PRO A 1 205 ? 5.756 -14.452 -0.908 1.00 96.19 205 PRO A O 1
ATOM 1606 N N . GLN A 1 206 ? 4.175 -15.964 -0.440 1.00 95.12 206 GLN A N 1
ATOM 1607 C CA . GLN A 1 206 ? 3.066 -15.185 -0.990 1.00 95.12 206 GLN A CA 1
ATOM 1608 C C . GLN A 1 206 ? 1.933 -15.051 0.028 1.00 95.12 206 GLN A C 1
ATOM 1610 O O . GLN A 1 206 ? 1.451 -16.046 0.569 1.00 95.12 206 GLN A O 1
ATOM 1615 N N . GLN A 1 207 ? 1.446 -13.825 0.222 1.00 94.31 207 GLN A N 1
ATOM 1616 C CA . GLN A 1 207 ? 0.190 -13.551 0.917 1.00 94.31 207 GLN A CA 1
ATOM 1617 C C . GLN A 1 207 ? -0.822 -13.003 -0.092 1.00 94.31 207 GLN A C 1
ATOM 1619 O O . GLN A 1 207 ? -0.731 -11.854 -0.512 1.00 94.31 207 GLN A O 1
ATOM 1624 N N . LYS A 1 208 ? -1.800 -13.819 -0.500 1.00 93.12 208 LYS A N 1
ATOM 1625 C CA . LYS A 1 208 ? -2.800 -13.401 -1.499 1.00 93.12 208 LYS A CA 1
ATOM 1626 C C . LYS A 1 208 ? -3.616 -12.205 -0.966 1.00 93.12 208 LYS A C 1
ATOM 1628 O O . LYS A 1 208 ? -4.027 -12.250 0.196 1.00 93.12 208 LYS A O 1
ATOM 1633 N N . PRO A 1 209 ? -3.924 -11.191 -1.797 1.00 92.44 209 PRO A N 1
ATOM 1634 C CA . PRO A 1 209 ? -3.817 -11.177 -3.261 1.00 92.44 209 PRO A CA 1
ATOM 1635 C C . PRO A 1 209 ? -2.465 -10.704 -3.823 1.00 92.44 209 PRO A C 1
ATOM 1637 O O . PRO A 1 209 ? -2.355 -10.579 -5.037 1.00 92.44 209 PRO A O 1
ATOM 1640 N N . LEU A 1 210 ? -1.462 -10.449 -2.982 1.00 93.81 210 LEU A N 1
ATOM 1641 C CA . LEU A 1 210 ? -0.162 -9.940 -3.422 1.00 93.81 210 LEU A CA 1
ATOM 1642 C C . LEU A 1 210 ? 0.593 -10.959 -4.278 1.00 93.81 210 LEU A C 1
ATOM 1644 O O . LEU A 1 210 ? 0.357 -12.171 -4.183 1.00 93.81 210 LEU A O 1
ATOM 1648 N N . SER A 1 211 ? 1.518 -10.464 -5.094 1.00 93.88 211 SER A N 1
ATOM 1649 C CA . SER A 1 211 ? 2.408 -11.296 -5.904 1.00 93.88 211 SER A CA 1
ATOM 1650 C C . SER A 1 211 ? 3.370 -12.094 -5.009 1.00 93.88 211 SER A C 1
ATOM 1652 O O . SER A 1 211 ? 3.656 -11.677 -3.884 1.00 93.88 211 SER A O 1
ATOM 1654 N N . PRO A 1 212 ? 3.889 -13.254 -5.448 1.00 96.38 212 PRO A N 1
ATOM 1655 C CA . PRO A 1 212 ? 4.919 -13.965 -4.694 1.00 96.38 212 PRO A CA 1
ATOM 1656 C C . PRO A 1 212 ? 6.141 -13.075 -4.442 1.00 96.38 212 PRO A C 1
ATOM 1658 O O . PRO A 1 212 ? 6.685 -12.496 -5.382 1.00 96.38 212 PRO A O 1
ATOM 1661 N N . GLY A 1 213 ? 6.558 -12.976 -3.179 1.00 96.12 213 GLY A N 1
ATOM 1662 C CA . GLY A 1 213 ? 7.674 -12.141 -2.724 1.00 96.12 213 GLY A CA 1
ATOM 1663 C C . GLY A 1 213 ? 7.289 -10.706 -2.399 1.00 96.12 213 GLY A C 1
ATOM 1664 O O . GLY A 1 213 ? 8.091 -9.978 -1.828 1.00 96.12 213 GLY A O 1
ATOM 1665 N N . GLU A 1 214 ? 6.070 -10.287 -2.716 1.00 96.38 214 GLU A N 1
ATOM 1666 C CA . GLU A 1 214 ? 5.618 -8.926 -2.471 1.00 96.38 214 GLU A CA 1
ATOM 1667 C C . GLU A 1 214 ? 5.160 -8.730 -1.016 1.00 96.38 214 GLU A C 1
ATOM 1669 O O . GLU A 1 214 ? 4.460 -9.570 -0.440 1.00 96.38 214 GLU A O 1
ATOM 1674 N N . LEU A 1 215 ? 5.518 -7.584 -0.436 1.00 95.00 215 LEU A N 1
ATOM 1675 C CA . LEU A 1 215 ? 5.172 -7.201 0.929 1.00 95.00 215 LEU A CA 1
ATOM 1676 C C . LEU A 1 215 ? 4.503 -5.821 0.979 1.00 95.00 215 LEU A C 1
ATOM 1678 O O . LEU A 1 215 ? 5.011 -4.862 0.403 1.00 95.00 215 LEU A O 1
ATOM 1682 N N . LEU A 1 216 ? 3.402 -5.707 1.733 1.00 95.50 216 LEU A N 1
ATOM 1683 C CA . LEU A 1 216 ? 2.737 -4.436 2.042 1.00 95.50 216 LEU A CA 1
ATOM 1684 C C . LEU A 1 216 ? 2.836 -4.111 3.538 1.00 95.50 216 LEU A C 1
ATOM 1686 O O . LEU A 1 216 ? 2.834 -5.001 4.385 1.00 95.50 216 LEU A O 1
ATOM 1690 N N . GLY A 1 217 ? 2.830 -2.822 3.892 1.00 95.19 217 GLY A N 1
ATOM 1691 C CA . GLY A 1 217 ? 2.900 -2.402 5.296 1.00 95.19 217 GLY A CA 1
ATOM 1692 C C . GLY A 1 217 ? 1.691 -2.844 6.124 1.00 95.19 217 GLY A C 1
ATOM 1693 O O . GLY A 1 217 ? 1.749 -2.869 7.346 1.00 95.19 217 GLY A O 1
ATOM 1694 N N . CYS A 1 218 ? 0.591 -3.206 5.468 1.00 93.81 218 CYS A N 1
ATOM 1695 C CA . CYS A 1 218 ? -0.663 -3.645 6.072 1.00 93.81 218 CYS A CA 1
ATOM 1696 C C . CYS A 1 218 ? -0.941 -5.147 5.890 1.00 93.81 218 CYS A C 1
ATOM 1698 O O . CYS A 1 218 ? -1.977 -5.632 6.351 1.00 93.81 218 CYS A O 1
ATOM 1700 N N . THR A 1 219 ? -0.094 -5.884 5.162 1.00 94.94 219 THR A N 1
ATOM 1701 C CA . THR A 1 219 ? -0.316 -7.300 4.835 1.00 94.94 219 THR A CA 1
ATOM 1702 C C . THR A 1 219 ? 1.008 -8.019 4.600 1.00 94.94 219 THR A C 1
ATOM 1704 O O . THR A 1 219 ? 1.729 -7.701 3.659 1.00 94.94 219 THR A O 1
ATOM 1707 N N . ALA A 1 220 ? 1.296 -9.011 5.442 1.00 95.31 220 ALA A N 1
ATOM 1708 C CA . ALA A 1 220 ? 2.518 -9.803 5.420 1.00 95.31 220 ALA A CA 1
ATOM 1709 C C . ALA A 1 220 ? 2.212 -11.313 5.518 1.00 95.31 220 ALA A C 1
ATOM 1711 O O . ALA A 1 220 ? 1.212 -11.717 6.128 1.00 95.31 220 ALA A O 1
ATOM 1712 N N . PRO A 1 221 ? 3.048 -12.183 4.926 1.00 94.38 221 PRO A N 1
ATOM 1713 C CA . PRO A 1 221 ? 2.958 -13.618 5.150 1.00 94.38 221 PRO A CA 1
ATOM 1714 C C . PRO A 1 221 ? 3.405 -13.983 6.572 1.00 94.38 221 PRO A C 1
ATOM 1716 O O . PRO A 1 221 ? 4.276 -13.347 7.167 1.00 94.38 221 PRO A O 1
ATOM 1719 N N . THR A 1 222 ? 2.826 -15.052 7.118 1.00 92.06 222 THR A N 1
ATOM 1720 C CA . THR A 1 222 ? 3.301 -15.658 8.367 1.00 92.06 222 THR A CA 1
ATOM 1721 C C . THR A 1 222 ? 4.183 -16.856 8.048 1.00 92.06 222 THR A C 1
ATOM 1723 O O . THR A 1 222 ? 3.750 -17.810 7.404 1.00 92.06 222 THR A O 1
ATOM 1726 N N . LEU A 1 223 ? 5.410 -16.823 8.543 1.00 91.56 223 LEU A N 1
ATOM 1727 C CA . LEU A 1 223 ? 6.402 -17.873 8.431 1.00 91.56 223 LEU A CA 1
ATOM 1728 C C . LEU A 1 223 ? 6.493 -18.647 9.746 1.00 91.56 223 LEU A C 1
ATOM 1730 O O . LEU A 1 223 ? 6.320 -18.119 10.851 1.00 91.56 223 LEU A O 1
ATOM 1734 N N . LYS A 1 224 ? 6.779 -19.942 9.627 1.00 83.81 224 LYS A N 1
ATOM 1735 C CA . LYS A 1 224 ? 7.163 -20.764 10.775 1.00 83.81 224 LYS A CA 1
ATOM 1736 C C . LYS A 1 224 ? 8.653 -20.528 11.030 1.00 83.81 224 LYS A C 1
ATOM 1738 O O . LYS A 1 224 ? 9.415 -20.740 10.089 1.00 83.81 224 LYS A O 1
ATOM 1743 N N . PRO A 1 225 ? 9.083 -20.101 12.230 1.00 77.81 225 PRO A N 1
ATOM 1744 C CA . PRO A 1 225 ? 10.503 -20.022 12.554 1.00 77.81 225 PRO A CA 1
ATOM 1745 C C . PRO A 1 225 ? 11.081 -21.432 12.660 1.00 77.81 225 PRO A C 1
ATOM 1747 O O . PRO A 1 225 ? 10.383 -22.369 13.064 1.00 77.81 225 PRO A O 1
ATOM 1750 N N . HIS A 1 226 ? 12.348 -21.601 12.298 1.00 76.69 226 HIS A N 1
ATOM 1751 C CA . HIS A 1 226 ? 13.042 -22.825 12.640 1.00 76.69 226 HIS A CA 1
ATOM 1752 C C . HIS A 1 226 ? 13.383 -22.820 14.123 1.00 76.69 226 HIS A C 1
ATOM 1754 O O . HIS A 1 226 ? 14.097 -21.950 14.612 1.00 76.69 226 HIS A O 1
ATOM 1760 N N . LEU A 1 227 ? 12.873 -23.814 14.842 1.00 68.00 227 LEU A N 1
ATOM 1761 C CA . LEU A 1 227 ? 13.350 -24.104 16.183 1.00 68.00 227 LEU A CA 1
ATOM 1762 C C . LEU A 1 227 ? 14.589 -24.998 16.046 1.00 68.00 227 LEU A C 1
ATOM 1764 O O . LEU A 1 227 ? 14.473 -26.055 15.414 1.00 68.00 227 LEU A O 1
ATOM 1768 N N . PRO A 1 228 ? 15.746 -24.619 16.619 1.00 56.66 228 PRO A N 1
ATOM 1769 C CA . PRO A 1 228 ? 16.873 -25.531 16.710 1.00 56.66 228 PRO A CA 1
ATOM 1770 C C . PRO A 1 228 ? 16.401 -26.789 17.442 1.00 56.66 228 PRO A C 1
ATOM 1772 O O . PRO A 1 228 ? 15.791 -26.693 18.511 1.00 56.66 228 PRO A O 1
ATOM 1775 N N . GLN A 1 229 ? 16.645 -27.972 16.876 1.00 46.62 229 GLN A N 1
ATOM 1776 C CA . GLN A 1 229 ? 16.383 -29.205 17.609 1.00 46.62 229 GLN A CA 1
ATOM 1777 C C . GLN A 1 229 ? 17.296 -29.224 18.838 1.00 46.62 229 GLN A C 1
ATOM 1779 O O . GLN A 1 229 ? 18.513 -29.356 18.723 1.00 46.62 229 GLN A O 1
ATOM 1784 N N . LEU A 1 230 ? 16.710 -29.073 20.026 1.00 36.78 230 LEU A N 1
ATOM 1785 C CA . LEU A 1 230 ? 17.378 -29.403 21.278 1.00 36.78 230 LEU A CA 1
ATOM 1786 C C . LEU A 1 230 ? 17.711 -30.895 21.221 1.00 36.78 230 LEU A C 1
ATOM 1788 O O . LEU A 1 230 ? 16.845 -31.738 21.451 1.00 36.78 230 LEU A O 1
ATOM 1792 N N . HIS A 1 231 ? 18.956 -31.241 20.898 1.00 35.28 231 HIS A N 1
ATOM 1793 C CA . HIS A 1 231 ? 19.451 -32.588 21.134 1.00 35.28 231 HIS A CA 1
ATOM 1794 C C . HIS A 1 231 ? 19.444 -32.821 22.645 1.00 35.28 231 HIS A C 1
ATOM 1796 O O . HIS A 1 231 ? 20.352 -32.412 23.366 1.00 35.28 231 HIS A O 1
ATOM 1802 N N . SER A 1 232 ? 18.392 -33.471 23.140 1.00 33.81 232 SER A N 1
ATOM 1803 C CA . SER A 1 232 ? 18.345 -33.999 24.493 1.00 33.81 232 SER A CA 1
ATOM 1804 C C . SER A 1 232 ? 19.374 -35.124 24.606 1.00 33.81 232 SER A C 1
ATOM 1806 O O . SER A 1 232 ? 19.059 -36.300 24.425 1.00 33.81 232 SER A O 1
ATOM 1808 N N . THR A 1 233 ? 20.621 -34.802 24.936 1.00 33.06 233 THR A N 1
ATOM 1809 C CA . THR A 1 233 ? 21.517 -35.784 25.550 1.00 33.06 233 THR A CA 1
ATOM 1810 C C . THR A 1 233 ? 21.118 -35.954 27.012 1.00 33.06 233 THR A C 1
ATOM 1812 O O . THR A 1 233 ? 21.848 -35.581 27.925 1.00 33.06 233 THR A O 1
ATOM 1815 N N . SER A 1 234 ? 19.941 -36.532 27.250 1.00 32.34 234 SER A N 1
ATOM 1816 C CA . SER A 1 234 ? 19.623 -37.143 28.536 1.00 32.34 234 SER A CA 1
ATOM 1817 C C . SER A 1 234 ? 20.319 -38.501 28.578 1.00 32.34 234 SER A C 1
ATOM 1819 O O . SER A 1 234 ? 19.735 -39.523 28.232 1.00 32.34 234 SER A O 1
ATOM 1821 N N . ARG A 1 235 ? 21.590 -38.527 28.999 1.00 31.45 235 ARG A N 1
ATOM 1822 C CA . ARG A 1 235 ? 22.111 -39.726 29.664 1.00 31.45 235 ARG A CA 1
ATOM 1823 C C . ARG A 1 235 ? 21.564 -39.717 31.078 1.00 31.45 235 ARG A C 1
ATOM 1825 O O . ARG A 1 235 ? 22.038 -38.995 31.947 1.00 31.45 235 ARG A O 1
ATOM 1832 N N . THR A 1 236 ? 20.538 -40.524 31.269 1.00 31.22 236 THR A N 1
ATOM 1833 C CA . THR A 1 236 ? 20.010 -40.948 32.557 1.00 31.22 236 THR A CA 1
ATOM 1834 C C . THR A 1 236 ? 21.144 -41.587 33.366 1.00 31.22 236 THR A C 1
ATOM 1836 O O . THR A 1 236 ? 21.502 -42.736 33.132 1.00 31.22 236 THR A O 1
ATOM 1839 N N . HIS A 1 237 ? 21.724 -40.860 34.322 1.00 31.05 237 HIS A N 1
ATOM 1840 C CA . HIS A 1 237 ? 22.345 -41.490 35.487 1.00 31.05 237 HIS A CA 1
ATOM 1841 C C . HIS A 1 237 ? 21.290 -41.527 36.585 1.00 31.05 237 HIS A C 1
ATOM 1843 O O . HIS A 1 237 ? 21.106 -40.592 37.358 1.00 31.05 237 HIS A O 1
ATOM 1849 N N . GLN A 1 238 ? 20.542 -42.625 36.584 1.00 28.61 238 GLN A N 1
ATOM 1850 C CA . GLN A 1 238 ? 19.621 -42.987 37.644 1.00 28.61 238 GLN A CA 1
ATOM 1851 C C . GLN A 1 238 ? 20.471 -43.470 38.831 1.00 28.61 238 GLN A C 1
ATOM 1853 O O . GLN A 1 238 ? 20.852 -44.634 38.901 1.00 28.61 238 GLN A O 1
ATOM 1858 N N . LEU A 1 239 ? 20.835 -42.562 39.737 1.00 29.05 239 LEU A N 1
ATOM 1859 C CA . LEU A 1 239 ? 21.292 -42.942 41.072 1.00 29.05 239 LEU A CA 1
ATOM 1860 C C . LEU A 1 239 ? 20.042 -43.175 41.924 1.00 29.05 239 LEU A C 1
ATOM 1862 O O . LEU A 1 239 ? 19.363 -42.235 42.331 1.00 29.05 239 LEU A O 1
ATOM 1866 N N . GLN A 1 240 ? 19.718 -44.452 42.127 1.00 26.36 240 GLN A N 1
ATOM 1867 C CA . GLN A 1 240 ? 18.765 -44.907 43.133 1.00 26.36 240 GLN A CA 1
ATOM 1868 C C . GLN A 1 240 ? 19.241 -44.452 44.515 1.00 26.36 240 GLN A C 1
ATOM 1870 O O . GLN A 1 240 ? 20.229 -44.969 45.032 1.00 26.36 240 GLN A O 1
ATOM 1875 N N . LEU A 1 241 ? 18.511 -43.525 45.127 1.00 28.17 241 LEU A N 1
ATOM 1876 C CA . LEU A 1 241 ? 18.485 -43.386 46.577 1.00 28.17 241 LEU A CA 1
ATOM 1877 C C . LEU A 1 241 ? 17.182 -44.013 47.062 1.00 28.17 241 LEU A C 1
ATOM 1879 O O . LEU A 1 241 ? 16.087 -43.614 46.666 1.00 28.17 241 LEU A O 1
ATOM 1883 N N . GLN A 1 242 ? 17.350 -45.083 47.832 1.00 27.61 242 GLN A N 1
ATOM 1884 C CA . GLN A 1 242 ? 16.291 -45.862 48.447 1.00 27.61 242 GLN A CA 1
ATOM 1885 C C . GLN A 1 242 ? 15.498 -45.001 49.435 1.00 27.61 242 GLN A C 1
ATOM 1887 O O . GLN A 1 242 ? 16.049 -44.152 50.134 1.00 27.61 242 GLN A O 1
ATOM 1892 N N . HIS A 1 243 ? 14.191 -45.247 49.452 1.00 28.09 243 HIS A N 1
ATOM 1893 C CA . HIS A 1 243 ? 13.253 -44.761 50.451 1.00 28.09 243 HIS A CA 1
ATOM 1894 C C . HIS A 1 243 ? 13.714 -45.120 51.864 1.00 28.09 243 HIS A C 1
ATOM 1896 O O . HIS A 1 243 ? 13.995 -46.285 52.121 1.00 28.09 243 HIS A O 1
ATOM 1902 N N . ASP A 1 244 ? 13.632 -44.153 52.775 1.00 25.55 244 ASP A N 1
ATOM 1903 C CA . ASP A 1 244 ? 13.306 -44.433 54.167 1.00 25.55 244 ASP A CA 1
ATOM 1904 C C . ASP A 1 244 ? 12.323 -43.394 54.716 1.00 25.55 244 ASP A C 1
ATOM 1906 O O . ASP A 1 244 ? 12.223 -42.256 54.256 1.00 25.55 244 ASP A O 1
ATOM 1910 N N . SER A 1 245 ? 11.510 -43.887 55.636 1.00 27.06 245 SER A N 1
ATOM 1911 C CA . SER A 1 245 ? 10.147 -43.462 55.934 1.00 27.06 245 SER A CA 1
ATOM 1912 C C . SER A 1 245 ? 10.026 -42.459 57.091 1.00 27.06 245 SER A C 1
ATOM 1914 O O . SER A 1 245 ? 10.862 -42.421 57.987 1.00 27.06 245 SER A O 1
ATOM 1916 N N . ASN A 1 246 ? 8.848 -41.823 57.129 1.00 25.19 246 ASN A N 1
ATOM 1917 C CA . ASN A 1 246 ? 8.076 -41.315 58.279 1.00 25.19 246 ASN A CA 1
ATOM 1918 C C . ASN A 1 246 ? 8.030 -39.805 58.619 1.00 25.19 246 ASN A C 1
ATOM 1920 O O . ASN A 1 246 ? 8.981 -39.068 58.379 1.00 25.19 246 ASN A O 1
ATOM 1924 N N . PRO A 1 247 ? 6.870 -39.338 59.154 1.00 39.94 247 PRO A N 1
ATOM 1925 C CA . PRO A 1 247 ? 6.387 -37.962 59.023 1.00 39.94 247 PRO A CA 1
ATOM 1926 C C . PRO A 1 247 ? 6.330 -37.204 60.360 1.00 39.94 247 PRO A C 1
ATOM 1928 O O . PRO A 1 247 ? 5.903 -37.778 61.354 1.00 39.94 247 PRO A O 1
ATOM 1931 N N . VAL A 1 248 ? 6.624 -35.898 60.386 1.00 27.16 248 VAL A N 1
ATOM 1932 C CA . VAL A 1 248 ? 6.194 -34.984 61.469 1.00 27.16 248 VAL A CA 1
ATOM 1933 C C . VAL A 1 248 ? 6.067 -33.549 60.928 1.00 27.16 248 VAL A C 1
ATOM 1935 O O . VAL A 1 248 ? 6.935 -33.063 60.212 1.00 27.16 248 VAL A O 1
ATOM 1938 N N . ASN A 1 249 ? 4.972 -32.881 61.290 1.00 24.89 249 ASN A N 1
ATOM 1939 C CA . ASN A 1 249 ? 4.678 -31.453 61.100 1.00 24.89 249 ASN A CA 1
ATOM 1940 C C . ASN A 1 249 ? 4.702 -30.761 62.495 1.00 24.89 249 ASN A C 1
ATOM 1942 O O . ASN A 1 249 ? 4.697 -31.469 63.501 1.00 24.89 249 ASN A O 1
ATOM 1946 N N . PRO A 1 250 ? 4.408 -29.455 62.609 1.00 48.97 250 PRO A N 1
ATOM 1947 C CA . PRO A 1 250 ? 5.242 -28.242 62.520 1.00 48.97 250 PRO A CA 1
ATOM 1948 C C . PRO A 1 250 ? 5.608 -27.644 63.908 1.00 48.97 250 PRO A C 1
ATOM 1950 O O . PRO A 1 250 ? 5.037 -28.076 64.901 1.00 48.97 250 PRO A O 1
ATOM 1953 N N . GLN A 1 251 ? 6.469 -26.603 63.979 1.00 24.52 251 GLN A N 1
ATOM 1954 C CA . GLN A 1 251 ? 6.301 -25.365 64.802 1.00 24.52 251 GLN A CA 1
ATOM 1955 C C . GLN A 1 251 ? 7.593 -24.527 65.004 1.00 24.52 251 GLN A C 1
ATOM 1957 O O . GLN A 1 251 ? 8.633 -25.104 65.282 1.00 24.52 251 GLN A O 1
ATOM 1962 N N . HIS A 1 252 ? 7.428 -23.182 64.960 1.00 27.53 252 HIS A N 1
ATOM 1963 C CA . HIS A 1 252 ? 8.165 -22.070 65.635 1.00 27.53 252 HIS A CA 1
ATOM 1964 C C . HIS A 1 252 ? 9.717 -21.990 65.493 1.00 27.53 252 HIS A C 1
ATOM 1966 O O . HIS A 1 252 ? 10.392 -22.994 65.398 1.00 27.53 252 HIS A O 1
ATOM 1972 N N . SER A 1 253 ? 10.439 -20.859 65.476 1.00 24.95 253 SER A N 1
ATOM 1973 C CA . SER A 1 253 ? 10.231 -19.436 65.797 1.00 24.95 253 SER A CA 1
ATOM 1974 C C . SER A 1 253 ? 11.516 -18.644 65.433 1.00 24.95 253 SER A C 1
ATOM 1976 O O . SER A 1 253 ? 12.588 -19.225 65.325 1.00 24.95 253 SER A O 1
ATOM 1978 N N . PHE A 1 254 ? 11.367 -17.322 65.279 1.00 24.80 254 PHE A N 1
ATOM 1979 C CA . PHE A 1 254 ? 12.339 -16.207 65.286 1.00 24.80 254 PHE A CA 1
ATOM 1980 C C . PHE A 1 254 ? 13.768 -16.421 65.848 1.00 24.80 254 PHE A C 1
ATOM 1982 O O . PHE A 1 254 ? 13.917 -17.063 66.881 1.00 24.80 254 PHE A O 1
ATOM 1989 N N . ILE A 1 255 ? 14.766 -15.705 65.282 1.00 26.45 255 ILE A N 1
ATOM 1990 C CA . ILE A 1 255 ? 15.613 -14.688 65.970 1.00 26.45 255 ILE A CA 1
ATOM 1991 C C . ILE A 1 255 ? 16.568 -13.950 64.992 1.00 26.45 255 ILE A C 1
ATOM 1993 O O . ILE A 1 255 ? 17.090 -14.516 64.036 1.00 26.45 255 ILE A O 1
ATOM 1997 N N . HIS A 1 256 ? 16.756 -12.655 65.277 1.00 27.30 256 HIS A N 1
ATOM 1998 C CA . HIS A 1 256 ? 17.660 -11.656 64.689 1.00 27.30 256 HIS A CA 1
ATOM 1999 C C . HIS A 1 256 ? 19.169 -11.958 64.802 1.00 27.30 256 HIS A C 1
ATOM 2001 O O . HIS A 1 256 ? 19.618 -12.548 65.778 1.00 27.30 256 HIS A O 1
ATOM 2007 N N . GLY A 1 257 ? 19.968 -11.350 63.912 1.00 25.39 257 GLY A N 1
ATOM 2008 C CA . GLY A 1 257 ? 21.394 -11.091 64.151 1.00 25.39 257 GLY A CA 1
ATOM 2009 C C . GLY A 1 257 ? 22.020 -10.147 63.119 1.00 25.39 257 GLY A C 1
ATOM 2010 O O . GLY A 1 257 ? 22.284 -10.550 61.992 1.00 25.39 257 GLY A O 1
ATOM 2011 N N . GLN A 1 258 ? 22.243 -8.887 63.506 1.00 26.45 258 GLN A N 1
ATOM 2012 C CA . GLN A 1 258 ? 23.080 -7.910 62.796 1.00 26.45 258 GLN A CA 1
ATOM 2013 C C . GLN A 1 258 ? 24.572 -8.262 62.935 1.00 26.45 258 GLN A C 1
ATOM 2015 O O . GLN A 1 258 ? 24.976 -8.688 64.014 1.00 26.45 258 GLN A O 1
ATOM 2020 N N . ASN A 1 259 ? 25.404 -7.960 61.926 1.00 27.00 259 ASN A N 1
ATOM 2021 C CA . ASN A 1 259 ? 26.711 -7.338 62.182 1.00 27.00 259 ASN A CA 1
ATOM 2022 C C . ASN A 1 259 ? 27.342 -6.661 60.949 1.00 27.00 259 ASN A C 1
ATOM 2024 O O . ASN A 1 259 ? 27.092 -7.038 59.809 1.00 27.00 259 ASN A O 1
ATOM 2028 N N . GLN A 1 260 ? 28.123 -5.619 61.236 1.00 27.06 260 GLN A N 1
ATOM 2029 C CA . GLN A 1 260 ? 28.614 -4.550 60.362 1.00 27.06 260 GLN A CA 1
ATOM 2030 C C . GLN A 1 260 ? 30.046 -4.799 59.819 1.00 27.06 260 GLN A C 1
ATOM 2032 O O . GLN A 1 260 ? 30.879 -5.258 60.588 1.00 27.06 260 GLN A O 1
ATOM 2037 N N . ASN A 1 261 ? 30.298 -4.373 58.560 1.00 24.55 261 ASN A N 1
ATOM 2038 C CA . ASN A 1 261 ? 31.484 -3.685 57.955 1.00 24.55 261 ASN A CA 1
ATOM 2039 C C . ASN A 1 261 ? 32.943 -4.226 58.117 1.00 24.55 261 ASN A C 1
ATOM 2041 O O . ASN A 1 261 ? 33.200 -4.958 59.064 1.00 24.55 261 ASN A O 1
ATOM 2045 N N . PRO A 1 262 ? 33.967 -3.782 57.319 1.00 34.09 262 PRO A N 1
ATOM 2046 C CA . PRO A 1 262 ? 34.005 -2.962 56.081 1.00 34.09 262 PRO A CA 1
ATOM 2047 C C . PRO A 1 262 ? 34.942 -3.460 54.920 1.00 34.09 262 PRO A C 1
ATOM 2049 O O . PRO A 1 262 ? 35.777 -4.342 55.076 1.00 34.09 262 PRO A O 1
ATOM 2052 N N . ILE A 1 263 ? 34.765 -2.794 53.765 1.00 26.44 263 ILE A N 1
ATOM 2053 C CA . ILE A 1 263 ? 35.539 -2.560 52.505 1.00 26.44 263 ILE A CA 1
ATOM 2054 C C . ILE A 1 263 ? 37.055 -2.938 52.457 1.00 26.44 263 ILE A C 1
ATOM 2056 O O . ILE A 1 263 ? 37.767 -2.742 53.440 1.00 26.44 263 ILE A O 1
ATOM 2060 N N . PRO A 1 264 ? 37.603 -3.317 51.273 1.00 26.70 264 PRO A N 1
ATOM 2061 C CA . PRO A 1 264 ? 38.324 -2.319 50.465 1.00 26.70 264 PRO A CA 1
ATOM 2062 C C . PRO A 1 264 ? 38.027 -2.338 48.950 1.00 26.70 264 PRO A C 1
ATOM 2064 O O . PRO A 1 264 ? 37.761 -3.357 48.318 1.00 26.70 264 PRO A O 1
ATOM 2067 N N . THR A 1 265 ? 38.102 -1.130 48.403 1.00 25.23 265 THR A N 1
ATOM 2068 C CA . THR A 1 265 ? 38.023 -0.696 47.008 1.00 25.23 265 THR A CA 1
ATOM 2069 C C . THR A 1 265 ? 39.158 -1.237 46.143 1.00 25.23 265 THR A C 1
ATOM 2071 O O . THR A 1 265 ? 40.308 -1.195 46.569 1.00 25.23 265 THR A O 1
ATOM 2074 N N . ASN A 1 266 ? 38.862 -1.575 44.885 1.00 25.56 266 ASN A N 1
ATOM 2075 C CA . ASN A 1 266 ? 39.811 -1.386 43.790 1.00 25.56 266 ASN A CA 1
ATOM 2076 C C . ASN A 1 266 ? 39.082 -0.943 42.520 1.00 25.56 266 ASN A C 1
ATOM 2078 O O . ASN A 1 266 ? 38.233 -1.638 41.969 1.00 25.56 266 ASN A O 1
ATOM 2082 N N . THR A 1 267 ? 39.439 0.264 42.108 1.00 23.44 267 THR A N 1
ATOM 2083 C CA . THR A 1 267 ? 38.981 0.988 40.933 1.00 23.44 267 THR A CA 1
ATOM 2084 C C . THR A 1 267 ? 39.914 0.646 39.775 1.00 23.44 267 THR A C 1
ATOM 2086 O O . THR A 1 267 ? 41.116 0.874 39.884 1.00 23.44 267 THR A O 1
ATOM 2089 N N . VAL A 1 268 ? 39.380 0.167 38.651 1.00 25.42 268 VAL A N 1
ATOM 2090 C CA . VAL A 1 268 ? 40.017 0.351 37.339 1.00 25.42 268 VAL A CA 1
ATOM 2091 C C . VAL A 1 268 ? 38.953 0.880 36.390 1.00 25.42 268 VAL A C 1
ATOM 2093 O O . VAL A 1 268 ? 37.972 0.220 36.066 1.00 25.42 268 VAL A O 1
ATOM 2096 N N . THR A 1 269 ? 39.152 2.134 36.017 1.00 23.12 269 THR A N 1
ATOM 2097 C CA . THR A 1 269 ? 38.421 2.910 35.024 1.00 23.12 269 THR A CA 1
ATOM 2098 C C . THR A 1 269 ? 38.714 2.417 33.609 1.00 23.12 269 THR A C 1
ATOM 2100 O O . THR A 1 269 ? 39.873 2.395 33.199 1.00 23.12 269 THR A O 1
ATOM 2103 N N . SER A 1 270 ? 37.671 2.162 32.821 1.00 25.12 270 SER A N 1
ATOM 2104 C CA . SER A 1 270 ? 37.692 2.417 31.380 1.00 25.12 270 SER A CA 1
ATOM 2105 C C . SER A 1 270 ? 36.380 3.091 30.970 1.00 25.12 270 SER A C 1
ATOM 2107 O O . SER A 1 270 ? 35.284 2.747 31.405 1.00 25.12 270 SER A O 1
ATOM 2109 N N . SER A 1 271 ? 36.546 4.175 30.229 1.00 23.38 271 SER A N 1
ATOM 2110 C CA . SER A 1 271 ? 35.569 5.183 29.842 1.00 23.38 271 SER A CA 1
ATOM 2111 C C . SER A 1 271 ? 34.507 4.652 28.877 1.00 23.38 271 SER A C 1
ATOM 2113 O O . SER A 1 271 ? 34.838 4.264 27.759 1.00 23.38 271 SER A O 1
ATOM 2115 N N . VAL A 1 272 ? 33.231 4.741 29.260 1.00 23.97 272 VAL A N 1
ATOM 2116 C CA . VAL A 1 272 ? 32.102 4.738 28.318 1.00 23.97 272 VAL A CA 1
ATOM 2117 C C . VAL A 1 272 ? 31.669 6.187 28.132 1.00 23.97 272 VAL A C 1
ATOM 2119 O O . VAL A 1 272 ? 31.007 6.774 28.990 1.00 23.97 272 VAL A O 1
ATOM 2122 N N . THR A 1 273 ? 32.088 6.782 27.021 1.00 23.03 273 THR A N 1
ATOM 2123 C CA . THR A 1 273 ? 31.598 8.082 26.567 1.00 23.03 273 THR A CA 1
ATOM 2124 C C . THR A 1 273 ? 30.125 7.927 26.191 1.00 23.03 273 THR A C 1
ATOM 2126 O O . THR A 1 273 ? 29.789 7.201 25.260 1.00 23.03 273 THR A O 1
ATOM 2129 N N . ARG A 1 274 ? 29.232 8.588 26.935 1.00 23.89 274 ARG A N 1
ATOM 2130 C CA . ARG A 1 274 ? 27.837 8.788 26.527 1.00 23.89 274 ARG A CA 1
ATOM 2131 C C . ARG A 1 274 ? 27.823 9.824 25.407 1.00 23.89 274 ARG A C 1
ATOM 2133 O O . ARG A 1 274 ? 28.153 10.979 25.662 1.00 23.89 274 ARG A O 1
ATOM 2140 N N . CYS A 1 275 ? 27.417 9.433 24.206 1.00 23.58 275 CYS A N 1
ATOM 2141 C CA . CYS A 1 275 ? 26.947 10.393 23.214 1.00 23.58 275 CYS A CA 1
ATOM 2142 C C . CYS A 1 275 ? 25.488 10.734 23.534 1.00 23.58 275 CYS A C 1
ATOM 2144 O O . CYS A 1 275 ? 24.628 9.855 23.585 1.00 23.58 275 CYS A O 1
ATOM 2146 N N . ALA A 1 276 ? 25.250 12.012 23.819 1.00 24.72 276 ALA A N 1
ATOM 2147 C CA . ALA A 1 276 ? 23.929 12.622 23.833 1.00 24.72 276 ALA A CA 1
ATOM 2148 C C . ALA A 1 276 ? 23.348 12.654 22.401 1.00 24.72 276 ALA A C 1
ATOM 2150 O O . ALA A 1 276 ? 24.120 12.607 21.439 1.00 24.72 276 ALA A O 1
ATOM 2151 N N . PRO A 1 277 ? 22.016 12.716 22.240 1.00 26.31 277 PRO A N 1
ATOM 2152 C CA . PRO A 1 277 ? 21.387 12.786 20.929 1.00 26.31 277 PRO A CA 1
ATOM 2153 C C . PRO A 1 277 ? 21.488 14.217 20.386 1.00 26.31 277 PRO A C 1
ATOM 2155 O O . PRO A 1 277 ? 20.778 15.104 20.856 1.00 26.31 277 PRO A O 1
ATOM 2158 N N . ASP A 1 278 ? 22.356 14.439 19.400 1.00 25.70 278 ASP A N 1
ATOM 2159 C CA . ASP A 1 278 ? 22.397 15.694 18.650 1.00 25.70 278 ASP A CA 1
ATOM 2160 C C . ASP A 1 278 ? 21.545 15.602 17.373 1.00 25.70 278 ASP A C 1
ATOM 2162 O O . ASP A 1 278 ? 21.779 14.793 16.478 1.00 25.70 278 ASP A O 1
ATOM 2166 N N . THR A 1 279 ? 20.557 16.499 17.339 1.00 25.50 279 THR A N 1
ATOM 2167 C CA . THR A 1 279 ? 20.081 17.291 16.193 1.00 25.50 279 THR A CA 1
ATOM 2168 C C . THR A 1 279 ? 19.535 16.579 14.948 1.00 25.50 279 THR A C 1
ATOM 2170 O O . THR A 1 279 ? 20.248 16.145 14.048 1.00 25.50 279 THR A O 1
ATOM 2173 N N . THR A 1 280 ? 18.203 16.626 14.869 1.00 26.78 280 THR A N 1
ATOM 2174 C CA . THR A 1 280 ? 17.378 16.902 13.681 1.00 26.78 280 THR A CA 1
ATOM 2175 C C . THR A 1 280 ? 18.139 17.418 12.452 1.00 26.78 280 THR A C 1
ATOM 2177 O O . THR A 1 280 ? 18.630 18.546 12.447 1.00 26.78 280 THR A O 1
ATOM 2180 N N . THR A 1 281 ? 18.140 16.640 11.368 1.00 25.98 281 THR A N 1
ATOM 2181 C CA . THR A 1 281 ? 18.409 17.167 10.023 1.00 25.98 281 THR A CA 1
ATOM 2182 C C . THR A 1 281 ? 17.072 17.551 9.394 1.00 25.98 281 THR A C 1
ATOM 2184 O O . THR A 1 281 ? 16.340 16.711 8.877 1.00 25.98 281 THR A O 1
ATOM 2187 N N . GLU A 1 282 ? 16.731 18.834 9.504 1.00 26.03 282 GLU A N 1
ATOM 2188 C CA . GLU A 1 282 ? 15.662 19.474 8.742 1.00 26.03 282 GLU A CA 1
ATOM 2189 C C . GLU A 1 282 ? 16.030 19.487 7.251 1.00 26.03 282 GLU A C 1
ATOM 2191 O O . GLU A 1 282 ? 17.001 20.126 6.844 1.00 26.03 282 GLU A O 1
ATOM 2196 N N . CYS A 1 283 ? 15.218 18.846 6.411 1.00 23.38 283 CYS A N 1
ATOM 2197 C CA . CYS A 1 283 ? 15.202 19.127 4.978 1.00 23.38 283 CYS A CA 1
ATOM 2198 C C . CYS A 1 283 ? 14.309 20.358 4.746 1.00 23.38 283 CYS A C 1
ATOM 2200 O O . CYS A 1 283 ? 13.119 20.249 4.464 1.00 23.38 283 CYS A O 1
ATOM 2202 N N . ASN A 1 284 ? 14.878 21.548 4.949 1.00 25.48 284 ASN A N 1
ATOM 2203 C CA . ASN A 1 284 ? 14.201 22.826 4.743 1.00 25.48 284 ASN A CA 1
ATOM 2204 C C . ASN A 1 284 ? 14.427 23.314 3.299 1.00 25.48 284 ASN A C 1
ATOM 2206 O O . ASN A 1 284 ? 15.411 23.992 2.996 1.00 25.48 284 ASN A O 1
ATOM 2210 N N . ALA A 1 285 ? 13.493 22.996 2.400 1.00 26.45 285 ALA A N 1
ATOM 2211 C CA . ALA A 1 285 ? 13.361 23.681 1.118 1.00 26.45 285 ALA A CA 1
ATOM 2212 C C . ALA A 1 285 ? 12.690 25.048 1.348 1.00 26.45 285 ALA A C 1
ATOM 2214 O O . ALA A 1 285 ? 11.470 25.172 1.425 1.00 26.45 285 ALA A O 1
ATOM 2215 N N . LYS A 1 286 ? 13.505 26.101 1.476 1.00 22.66 286 LYS A N 1
ATOM 2216 C CA . LYS A 1 286 ? 13.044 27.494 1.398 1.00 22.66 286 LYS A CA 1
ATOM 2217 C C . LYS A 1 286 ? 12.711 27.835 -0.055 1.00 22.66 286 LYS A C 1
ATOM 2219 O O . LYS A 1 286 ? 13.618 28.100 -0.840 1.00 22.66 286 LYS A O 1
ATOM 2224 N N . CYS A 1 287 ? 11.426 27.951 -0.377 1.00 23.56 287 CYS A N 1
ATOM 2225 C CA . CYS A 1 287 ? 10.969 28.767 -1.499 1.00 23.56 287 CYS A CA 1
ATOM 2226 C C . CYS A 1 287 ? 10.122 29.932 -0.977 1.00 23.56 287 CYS A C 1
ATOM 2228 O O . CYS A 1 287 ? 9.125 29.768 -0.281 1.00 23.56 287 CYS A O 1
ATOM 2230 N N . ILE A 1 288 ? 10.599 31.128 -1.304 1.00 22.81 288 ILE A N 1
ATOM 2231 C CA . ILE A 1 288 ? 10.000 32.430 -1.039 1.00 22.81 288 ILE A CA 1
ATOM 2232 C C . ILE A 1 288 ? 8.819 32.620 -1.995 1.00 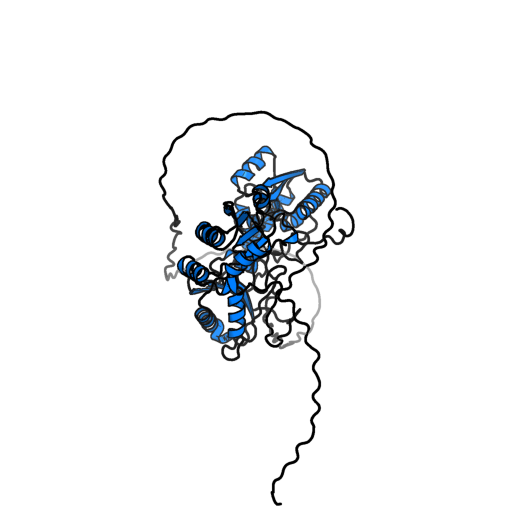22.81 288 ILE A C 1
ATOM 2234 O O . ILE A 1 288 ? 9.017 32.606 -3.206 1.00 22.81 288 ILE A O 1
ATOM 2238 N N . ALA A 1 289 ? 7.625 32.883 -1.466 1.00 24.34 289 ALA A N 1
ATOM 2239 C CA . ALA A 1 289 ? 6.571 33.580 -2.199 1.00 24.34 289 ALA A CA 1
ATOM 2240 C C . ALA A 1 289 ? 5.685 34.364 -1.223 1.00 24.34 289 ALA A C 1
ATOM 2242 O O . ALA A 1 289 ? 4.773 33.849 -0.583 1.00 24.34 289 ALA A O 1
ATOM 2243 N N . THR A 1 290 ? 5.991 35.649 -1.095 1.00 22.34 290 THR A N 1
ATOM 2244 C CA . THR A 1 290 ? 5.101 36.669 -0.548 1.00 22.34 290 THR A CA 1
ATOM 2245 C C . THR A 1 290 ? 3.973 36.963 -1.536 1.00 22.34 290 THR A C 1
ATOM 2247 O O . THR A 1 290 ? 4.256 37.444 -2.629 1.00 22.34 290 THR A O 1
ATOM 2250 N N . SER A 1 291 ? 2.712 36.831 -1.124 1.00 25.39 291 SER A N 1
ATOM 2251 C CA . SER A 1 291 ? 1.648 37.733 -1.589 1.00 25.39 291 SER A CA 1
ATOM 2252 C C . SER A 1 291 ? 0.446 37.715 -0.646 1.00 25.39 291 SER A C 1
ATOM 2254 O O . SER A 1 291 ? -0.208 36.694 -0.450 1.00 25.39 291 SER A O 1
ATOM 2256 N N . ARG A 1 292 ? 0.167 38.890 -0.077 1.00 23.33 292 ARG A N 1
ATOM 2257 C CA . ARG A 1 292 ? -1.082 39.256 0.597 1.00 23.33 292 ARG A CA 1
ATOM 2258 C C . ARG A 1 292 ? -2.233 39.296 -0.419 1.00 23.33 292 ARG A C 1
ATOM 2260 O O . ARG A 1 292 ? -2.036 39.791 -1.522 1.00 23.33 292 ARG A O 1
ATOM 2267 N N . GLY A 1 293 ? -3.429 38.898 0.007 1.00 25.38 293 GLY A N 1
ATOM 2268 C CA . GLY A 1 293 ? -4.699 39.153 -0.688 1.00 25.38 293 GLY A CA 1
ATOM 2269 C C . GLY A 1 293 ? -5.849 38.443 0.032 1.00 25.38 293 GLY A C 1
ATOM 2270 O O . GLY A 1 293 ? -6.051 37.256 -0.156 1.00 25.38 293 GLY A O 1
ATOM 2271 N N . THR A 1 294 ? -6.377 39.031 1.107 1.00 24.78 294 THR A N 1
ATOM 2272 C CA . THR A 1 294 ? -7.712 39.668 1.166 1.00 24.78 294 THR A CA 1
ATOM 2273 C C . THR A 1 294 ? -8.895 38.751 0.834 1.00 24.78 294 THR A C 1
ATOM 2275 O O . THR A 1 294 ? -9.161 38.440 -0.321 1.00 24.78 294 THR A O 1
ATOM 2278 N N . HIS A 1 295 ? -9.632 38.423 1.901 1.00 22.84 295 HIS A N 1
ATOM 2279 C CA . HIS A 1 295 ? -11.027 37.986 1.950 1.00 22.84 295 HIS A CA 1
ATOM 2280 C C . HIS A 1 295 ? -11.920 38.565 0.849 1.00 22.84 295 HIS A C 1
ATOM 2282 O O . HIS A 1 295 ? -12.026 39.786 0.771 1.00 22.84 295 HIS A O 1
ATOM 2288 N N . VAL A 1 296 ? -12.689 37.701 0.174 1.00 25.31 296 VAL A N 1
ATOM 2289 C CA . VAL A 1 296 ? -14.085 37.963 -0.226 1.00 25.31 296 VAL A CA 1
ATOM 2290 C C . VAL A 1 296 ? -14.842 36.626 -0.286 1.00 25.31 296 VAL A C 1
ATOM 2292 O O . VAL A 1 296 ? -14.515 35.759 -1.092 1.00 25.31 296 VAL A O 1
ATOM 2295 N N . SER A 1 297 ? -15.860 36.464 0.562 1.00 22.67 297 SER A N 1
ATOM 2296 C CA . SER A 1 297 ? -16.917 35.452 0.403 1.00 22.67 297 SER A CA 1
ATOM 2297 C C . SER A 1 297 ? -17.918 35.907 -0.665 1.00 22.67 297 SER A C 1
ATOM 2299 O O . SER A 1 297 ? -18.158 37.110 -0.787 1.00 22.67 297 SER A O 1
ATOM 2301 N N . PRO A 1 298 ? -18.622 34.974 -1.327 1.00 28.98 298 PRO A N 1
ATOM 2302 C CA . PRO A 1 298 ? -20.073 35.122 -1.290 1.00 28.98 298 PRO A CA 1
ATOM 2303 C C . PRO A 1 298 ? -20.830 33.804 -1.088 1.00 28.98 298 PRO A C 1
ATOM 2305 O O . PRO A 1 298 ? -20.578 32.776 -1.709 1.00 28.98 298 PRO A O 1
ATOM 2308 N N . THR A 1 299 ? -21.821 33.908 -0.215 1.00 21.34 299 THR A N 1
ATOM 2309 C CA . THR A 1 299 ? -23.008 33.071 -0.064 1.00 21.34 299 THR A CA 1
ATOM 2310 C C . THR A 1 299 ? -23.855 33.108 -1.336 1.00 21.34 299 THR A C 1
ATOM 2312 O O . THR A 1 299 ? -24.218 34.204 -1.752 1.00 21.34 299 THR A O 1
ATOM 2315 N N . VAL A 1 300 ? -24.290 31.957 -1.870 1.00 25.31 300 VAL A N 1
ATOM 2316 C CA . VAL A 1 300 ? -25.591 31.847 -2.563 1.00 25.31 300 VAL A CA 1
ATOM 2317 C C . VAL A 1 300 ? -26.248 30.489 -2.287 1.00 25.31 300 VAL A C 1
ATOM 2319 O O . VAL A 1 300 ? -25.617 29.439 -2.253 1.00 25.31 300 VAL A O 1
ATOM 2322 N N . SER A 1 301 ? -27.547 30.629 -2.056 1.00 23.22 301 SER A N 1
ATOM 2323 C CA . SER A 1 30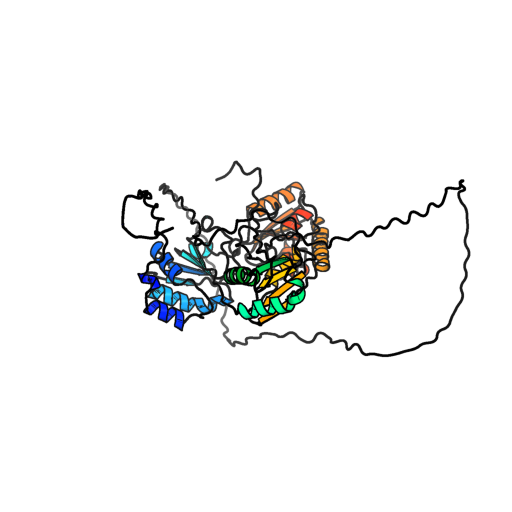1 ? -28.626 29.728 -1.682 1.00 23.22 301 SER A CA 1
ATOM 2324 C C . SER A 1 301 ? -28.908 28.527 -2.603 1.00 23.22 301 SER A C 1
ATOM 2326 O O . SER A 1 301 ? -28.577 28.506 -3.783 1.00 23.22 301 SER A O 1
ATOM 2328 N N . SER A 1 302 ? -29.629 27.583 -2.000 1.00 22.95 302 SER A N 1
ATOM 2329 C CA . SER A 1 302 ? -30.323 26.399 -2.510 1.00 22.95 302 SER A CA 1
ATOM 2330 C C . SER A 1 302 ? -31.024 26.508 -3.870 1.00 22.95 302 SER A C 1
ATOM 2332 O O . SER A 1 302 ? -31.745 27.475 -4.118 1.00 22.95 302 SER A O 1
ATOM 2334 N N . ALA A 1 303 ? -31.023 25.399 -4.616 1.00 23.86 303 ALA A N 1
ATOM 2335 C CA . ALA A 1 303 ? -32.198 24.943 -5.360 1.00 23.86 303 ALA A CA 1
ATOM 2336 C C . ALA A 1 303 ? -32.166 23.415 -5.545 1.00 23.86 303 ALA A C 1
ATOM 2338 O O . ALA A 1 303 ? -31.254 22.861 -6.152 1.00 23.86 303 ALA A O 1
ATOM 2339 N N . ILE A 1 304 ? -33.179 22.758 -4.982 1.00 22.27 304 ILE A N 1
ATOM 2340 C CA . ILE A 1 304 ? -33.582 21.377 -5.251 1.00 22.27 304 ILE A CA 1
ATOM 2341 C C . ILE A 1 304 ? -34.393 21.392 -6.554 1.00 22.27 304 ILE A C 1
ATOM 2343 O O . ILE A 1 304 ? -35.314 22.199 -6.681 1.00 22.27 304 ILE A O 1
ATOM 2347 N N . SER A 1 305 ? -34.099 20.489 -7.489 1.00 25.44 305 SER A N 1
ATOM 2348 C CA . SER A 1 305 ? -35.056 20.102 -8.531 1.00 25.44 305 SER A CA 1
ATOM 2349 C C . SER A 1 305 ? -34.842 18.648 -8.938 1.00 25.44 305 SER A C 1
ATOM 2351 O O . SER A 1 305 ? -33.805 18.296 -9.504 1.00 25.44 305 SER A O 1
ATOM 2353 N N . ASP A 1 306 ? -35.852 17.836 -8.634 1.00 21.56 306 ASP A N 1
ATOM 2354 C CA . ASP A 1 306 ? -36.086 16.498 -9.163 1.00 21.56 306 ASP A CA 1
ATOM 2355 C C . ASP A 1 306 ? -36.099 16.488 -10.697 1.00 21.56 306 ASP A C 1
ATOM 2357 O O . ASP A 1 306 ? -36.771 17.310 -11.322 1.00 21.56 306 ASP A O 1
ATOM 2361 N N . VAL A 1 307 ? -35.442 15.492 -11.298 1.00 25.52 307 VAL A N 1
ATOM 2362 C CA . VAL A 1 307 ? -35.788 14.999 -12.638 1.00 25.52 307 VAL A CA 1
ATOM 2363 C C . VAL A 1 307 ? -35.754 13.473 -12.624 1.00 25.52 307 VAL A C 1
ATOM 2365 O O . VAL A 1 307 ? -34.732 12.838 -12.370 1.00 25.52 307 VAL A O 1
ATOM 2368 N N . THR A 1 308 ? -36.926 12.907 -12.880 1.00 22.02 308 THR A N 1
ATOM 2369 C CA . THR A 1 308 ? -37.235 11.494 -13.098 1.00 22.02 308 THR A CA 1
ATOM 2370 C C . THR A 1 308 ? -36.922 11.038 -14.528 1.00 22.02 308 THR A C 1
ATOM 2372 O O . THR A 1 308 ? -36.951 11.854 -15.446 1.00 22.02 308 THR A O 1
ATOM 2375 N N . SER A 1 309 ? -36.819 9.709 -14.704 1.00 24.95 309 SER A N 1
ATOM 2376 C CA . SER A 1 309 ? -36.801 8.914 -15.960 1.00 24.95 309 SER A CA 1
ATOM 2377 C C . SER A 1 309 ? -35.495 8.985 -16.777 1.00 24.95 309 SER A C 1
ATOM 2379 O O . SER A 1 309 ? -34.878 10.031 -16.869 1.00 24.95 309 SER A O 1
ATOM 2381 N N . ASP A 1 310 ? -34.943 7.911 -17.346 1.00 23.73 310 ASP A N 1
ATOM 2382 C CA . ASP A 1 310 ? -35.591 6.719 -17.885 1.00 23.73 310 ASP A CA 1
ATOM 2383 C C . ASP A 1 310 ? -34.674 5.485 -17.838 1.00 23.73 310 ASP A C 1
ATOM 2385 O O . ASP A 1 310 ? -33.459 5.560 -18.038 1.00 23.73 310 ASP A O 1
ATOM 2389 N N . LYS A 1 311 ? -35.283 4.320 -17.599 1.00 24.67 311 LYS A N 1
ATOM 2390 C CA . LYS A 1 311 ? -34.638 3.009 -17.712 1.00 24.67 311 LYS A CA 1
ATOM 2391 C C . LYS A 1 311 ? -34.524 2.643 -19.191 1.00 24.67 311 LYS A C 1
ATOM 2393 O O . LYS A 1 311 ? -35.539 2.460 -19.853 1.00 24.67 311 LYS A O 1
ATOM 2398 N N . SER A 1 312 ? -33.312 2.386 -19.669 1.00 23.58 312 SER A N 1
ATOM 2399 C CA . SER A 1 312 ? -33.113 1.477 -20.800 1.00 23.58 312 SER A CA 1
ATOM 2400 C C . SER A 1 312 ? -32.016 0.474 -20.460 1.00 23.58 312 SER A C 1
ATOM 2402 O O . SER A 1 312 ? -30.870 0.804 -20.170 1.00 23.58 312 SER A O 1
ATOM 2404 N N . VAL A 1 313 ? -32.451 -0.779 -20.396 1.00 24.89 313 VAL A N 1
ATOM 2405 C CA . VAL A 1 313 ? -31.644 -1.971 -20.176 1.00 24.89 313 VAL A CA 1
ATOM 2406 C C . VAL A 1 313 ? -30.907 -2.268 -21.475 1.00 24.89 313 VAL A C 1
ATOM 2408 O O . VAL A 1 313 ? -31.544 -2.540 -22.489 1.00 24.89 313 VAL A O 1
ATOM 2411 N N . VAL A 1 314 ? -29.577 -2.260 -21.435 1.00 22.50 314 VAL A N 1
ATOM 2412 C CA . VAL A 1 314 ? -28.748 -2.933 -22.438 1.00 22.50 314 VAL A CA 1
ATOM 2413 C C . VAL A 1 314 ? -27.812 -3.864 -21.684 1.00 22.50 314 VAL A C 1
ATOM 2415 O O . VAL A 1 314 ? -26.820 -3.456 -21.088 1.00 22.50 314 VAL A O 1
ATOM 2418 N N . THR A 1 315 ? -28.197 -5.133 -21.662 1.00 23.14 315 THR A N 1
ATOM 2419 C CA . THR A 1 315 ? -27.368 -6.255 -21.236 1.00 23.14 315 THR A CA 1
ATOM 2420 C C . THR A 1 315 ? -26.271 -6.470 -22.273 1.00 23.14 315 THR A C 1
ATOM 2422 O O . THR A 1 315 ? -26.566 -6.816 -23.417 1.00 23.14 315 THR A O 1
ATOM 2425 N N . SER A 1 316 ? -25.013 -6.294 -21.884 1.00 24.30 316 SER A N 1
ATOM 2426 C CA . SER A 1 316 ? -23.880 -6.838 -22.632 1.00 24.30 316 SER A CA 1
ATOM 2427 C C . SER A 1 316 ? -22.972 -7.586 -21.669 1.00 24.30 316 SER A C 1
ATOM 2429 O O . SER A 1 316 ? -22.284 -6.981 -20.844 1.00 24.30 316 SER A O 1
ATOM 2431 N N . ASP A 1 317 ? -23.020 -8.908 -21.781 1.00 24.83 317 ASP A N 1
ATOM 2432 C CA . ASP A 1 317 ? -22.140 -9.859 -21.122 1.00 24.83 317 ASP A CA 1
ATOM 2433 C C . ASP A 1 317 ? -20.669 -9.511 -21.376 1.00 24.83 317 ASP A C 1
ATOM 2435 O O . ASP A 1 317 ? -20.213 -9.467 -22.520 1.00 24.83 317 ASP A O 1
ATOM 2439 N N . VAL A 1 318 ? -19.904 -9.304 -20.303 1.00 24.86 318 VAL A N 1
ATOM 2440 C CA . VAL A 1 318 ? -18.438 -9.274 -20.360 1.00 24.86 318 VAL A CA 1
ATOM 2441 C C . VAL A 1 318 ? -17.900 -10.218 -19.294 1.00 24.86 318 VAL A C 1
ATOM 2443 O O . VAL A 1 318 ? -17.501 -9.836 -18.198 1.00 24.86 318 VAL A O 1
ATOM 2446 N N . THR A 1 319 ? -17.897 -11.500 -19.641 1.00 23.64 319 THR A N 1
ATOM 2447 C CA . THR A 1 319 ? -16.991 -12.492 -19.064 1.00 23.64 319 THR A CA 1
ATOM 2448 C C . THR A 1 319 ? -15.597 -12.268 -19.650 1.00 23.64 319 THR A C 1
ATOM 2450 O O . THR A 1 319 ? -15.441 -12.287 -20.872 1.00 23.64 319 THR A O 1
ATOM 2453 N N . GLY A 1 320 ? -14.572 -12.084 -18.819 1.00 24.23 320 GLY A N 1
ATOM 2454 C CA . GLY A 1 320 ? -13.204 -11.953 -19.325 1.00 24.23 320 GLY A CA 1
ATOM 2455 C C . GLY A 1 320 ? -12.169 -11.677 -18.247 1.00 24.23 320 GLY A C 1
ATOM 2456 O O . GLY A 1 320 ? -11.635 -10.577 -18.169 1.00 24.23 320 GLY A O 1
ATOM 2457 N N . VAL A 1 321 ? -11.893 -12.689 -17.427 1.00 25.33 321 VAL A N 1
ATOM 2458 C CA . VAL A 1 321 ? -10.702 -12.762 -16.573 1.00 25.33 321 VAL A CA 1
ATOM 2459 C C . VAL A 1 321 ? -9.474 -12.811 -17.488 1.00 25.33 321 VAL A C 1
ATOM 2461 O O . VAL A 1 321 ? -9.385 -13.683 -18.350 1.00 25.33 321 VAL A O 1
ATOM 2464 N N . SER A 1 322 ? -8.546 -11.866 -17.345 1.00 26.58 322 SER A N 1
ATOM 2465 C CA . SER A 1 322 ? -7.227 -11.944 -17.973 1.00 26.58 322 SER A CA 1
ATOM 2466 C C . SER A 1 322 ? -6.292 -12.725 -17.054 1.00 26.58 322 SER A C 1
ATOM 2468 O O . SER A 1 322 ? -5.855 -12.203 -16.032 1.00 26.58 322 SER A O 1
ATOM 2470 N N . GLU A 1 323 ? -6.031 -13.979 -17.411 1.00 26.64 323 GLU A N 1
ATOM 2471 C CA . GLU A 1 323 ? -4.908 -14.760 -16.894 1.00 26.64 323 GLU A CA 1
ATOM 2472 C C . GLU A 1 323 ? -3.604 -14.251 -17.526 1.00 26.64 323 GLU A C 1
ATOM 2474 O O . GLU A 1 323 ? -3.524 -14.056 -18.744 1.00 26.64 323 GLU A O 1
ATOM 2479 N N . ASP A 1 324 ? -2.599 -14.020 -16.684 1.00 28.02 324 ASP A N 1
ATOM 2480 C CA . ASP A 1 324 ? -1.251 -13.642 -17.090 1.00 28.02 324 ASP A CA 1
ATOM 2481 C C . ASP A 1 324 ? -0.536 -14.811 -17.782 1.00 28.02 324 ASP A C 1
ATOM 2483 O O . ASP A 1 324 ? -0.552 -15.955 -17.328 1.00 28.02 324 ASP A O 1
ATOM 2487 N N . VAL A 1 325 ? 0.107 -14.504 -18.908 1.00 26.73 325 VAL A N 1
ATOM 2488 C CA . VAL A 1 325 ? 0.938 -15.431 -19.679 1.00 26.73 325 VAL A CA 1
ATOM 2489 C C . VAL A 1 325 ? 2.344 -15.428 -19.080 1.00 26.73 325 VAL A C 1
ATOM 2491 O O . VAL A 1 325 ? 3.139 -14.538 -19.374 1.00 26.73 325 VAL A O 1
ATOM 2494 N N . THR A 1 326 ? 2.669 -16.438 -18.274 1.00 30.20 326 THR A N 1
ATOM 2495 C CA . THR A 1 326 ? 4.057 -16.845 -18.028 1.00 30.20 326 THR A CA 1
ATOM 2496 C C . THR A 1 326 ? 4.521 -17.744 -19.174 1.00 30.20 326 THR A C 1
ATOM 2498 O O . THR A 1 326 ? 3.819 -18.658 -19.615 1.00 30.20 326 THR A O 1
ATOM 2501 N N . GLY A 1 327 ? 5.695 -17.426 -19.719 1.00 26.20 327 GLY A N 1
ATOM 2502 C CA . GLY A 1 327 ? 6.388 -18.264 -20.688 1.00 26.20 327 GLY A CA 1
ATOM 2503 C C . GLY A 1 327 ? 6.832 -19.574 -20.045 1.00 26.20 327 GLY A C 1
ATOM 2504 O O . GLY A 1 327 ? 7.275 -19.597 -18.902 1.00 26.20 327 GLY A O 1
ATOM 2505 N N . ASP A 1 328 ? 6.682 -20.648 -20.809 1.00 23.70 328 ASP A N 1
ATOM 2506 C CA . ASP A 1 328 ? 7.081 -22.017 -20.504 1.00 23.70 328 ASP A CA 1
ATOM 2507 C C . ASP A 1 328 ? 8.603 -22.098 -20.278 1.00 23.70 328 ASP A C 1
ATOM 2509 O O . ASP A 1 328 ? 9.390 -22.119 -21.226 1.00 23.70 328 ASP A O 1
ATOM 2513 N N . THR A 1 329 ? 9.021 -22.102 -19.012 1.00 30.72 329 THR A N 1
ATOM 2514 C CA . THR A 1 329 ? 10.277 -22.710 -18.568 1.00 30.72 329 THR A CA 1
ATOM 2515 C C . THR A 1 329 ? 9.922 -23.986 -17.811 1.00 30.72 329 THR A C 1
ATOM 2517 O O . THR A 1 329 ? 8.975 -24.021 -17.025 1.00 30.72 329 THR A O 1
ATOM 2520 N N . GLY A 1 330 ? 10.644 -25.064 -18.124 1.00 24.86 330 GLY A N 1
ATOM 2521 C CA . GLY A 1 330 ? 10.344 -26.429 -17.697 1.00 24.86 330 GLY A CA 1
ATOM 2522 C C . GLY A 1 330 ? 9.970 -26.549 -16.219 1.00 24.86 330 GLY A C 1
ATOM 2523 O O . GLY A 1 330 ? 10.610 -25.965 -15.349 1.00 24.86 330 GLY A O 1
ATOM 2524 N N . GLY A 1 331 ? 8.914 -27.326 -15.974 1.00 25.38 331 GLY A N 1
ATOM 2525 C CA . GLY A 1 331 ? 8.223 -27.439 -14.696 1.00 25.38 331 GLY A CA 1
ATOM 2526 C C . GLY A 1 331 ? 9.132 -27.532 -13.474 1.00 25.38 331 GLY A C 1
ATOM 2527 O O . GLY A 1 331 ? 9.747 -28.563 -13.210 1.00 25.38 331 GLY A O 1
ATOM 2528 N N . VAL A 1 332 ? 9.094 -26.478 -12.665 1.00 28.20 332 VAL A N 1
ATOM 2529 C CA . VAL A 1 332 ? 9.253 -26.581 -11.218 1.00 28.20 332 VAL A CA 1
ATOM 2530 C C . VAL A 1 332 ? 7.840 -26.581 -10.653 1.00 28.20 332 VAL A C 1
ATOM 2532 O O . VAL A 1 332 ? 7.060 -25.663 -10.900 1.00 28.20 332 VAL A O 1
ATOM 2535 N N . ALA A 1 333 ? 7.483 -27.667 -9.972 1.00 25.48 333 ALA A N 1
ATOM 2536 C CA . ALA A 1 333 ? 6.178 -27.840 -9.362 1.00 25.48 333 ALA A CA 1
ATOM 2537 C C . ALA A 1 333 ? 5.820 -26.617 -8.504 1.00 25.48 333 ALA A C 1
ATOM 2539 O O . ALA A 1 333 ? 6.576 -26.220 -7.618 1.00 25.48 333 ALA A O 1
ATOM 2540 N N . SER A 1 334 ? 4.643 -26.049 -8.750 1.00 25.95 334 SER A N 1
ATOM 2541 C CA . SER A 1 334 ? 3.952 -25.176 -7.813 1.00 25.95 334 SER A CA 1
ATOM 2542 C C . SER A 1 334 ? 3.654 -25.982 -6.553 1.00 25.95 334 SER A C 1
ATOM 2544 O O . SER A 1 334 ? 2.667 -26.710 -6.453 1.00 25.95 334 SER A O 1
ATOM 2546 N N . VAL A 1 335 ? 4.559 -25.881 -5.589 1.00 30.77 335 VAL A N 1
ATOM 2547 C CA . VAL A 1 335 ? 4.381 -26.429 -4.254 1.00 30.77 335 VAL A CA 1
ATOM 2548 C C . VAL A 1 335 ? 3.387 -25.525 -3.518 1.00 30.77 335 VAL A C 1
ATOM 2550 O O . VAL A 1 335 ? 3.752 -24.619 -2.771 1.00 30.77 335 VAL A O 1
ATOM 2553 N N . GLU A 1 336 ? 2.092 -25.757 -3.739 1.00 34.22 336 GLU A N 1
ATOM 2554 C CA . GLU A 1 336 ? 1.091 -25.450 -2.721 1.00 34.22 336 GLU A CA 1
ATOM 2555 C C . GLU A 1 336 ? 1.367 -26.387 -1.534 1.00 34.22 336 GLU A C 1
ATOM 2557 O O . GLU A 1 336 ? 0.965 -27.546 -1.519 1.00 34.22 336 GLU A O 1
ATOM 2562 N N . GLY A 1 337 ? 2.131 -25.880 -0.561 1.00 39.81 337 GLY A N 1
ATOM 2563 C CA . GLY A 1 337 ? 2.492 -26.588 0.668 1.00 39.81 337 GLY A CA 1
ATOM 2564 C C . GLY A 1 337 ? 3.798 -27.381 0.582 1.00 39.81 337 GLY A C 1
ATOM 2565 O O . GLY A 1 337 ? 3.802 -28.569 0.283 1.00 39.81 337 GLY A O 1
ATOM 2566 N N . GLY A 1 338 ? 4.918 -26.748 0.933 1.00 26.39 338 GLY A N 1
ATOM 2567 C CA . GLY A 1 338 ? 6.181 -27.449 1.169 1.00 26.39 338 GLY A CA 1
ATOM 2568 C C . GLY A 1 338 ? 7.227 -26.511 1.772 1.00 26.39 338 GLY A C 1
ATOM 2569 O O . GLY A 1 338 ? 7.350 -25.375 1.335 1.00 26.39 338 GLY A O 1
ATOM 2570 N N . GLY A 1 339 ? 7.980 -26.873 2.807 1.00 32.16 339 GLY A N 1
ATOM 2571 C CA . GLY A 1 339 ? 7.973 -28.092 3.616 1.00 32.16 339 GLY A CA 1
ATOM 2572 C C . GLY A 1 339 ? 7.647 -27.809 5.083 1.00 32.16 339 GLY A C 1
ATOM 2573 O O . GLY A 1 339 ? 7.518 -26.666 5.515 1.00 32.16 339 GLY A O 1
ATOM 2574 N N . GLU A 1 340 ? 7.565 -28.877 5.870 1.00 43.19 340 GLU A N 1
ATOM 2575 C CA . GLU A 1 340 ? 7.435 -28.903 7.336 1.00 43.19 340 GLU A CA 1
ATOM 2576 C C . GLU A 1 340 ? 8.560 -28.175 8.107 1.00 43.19 340 GLU A C 1
ATOM 2578 O O . GLU A 1 340 ? 8.603 -28.213 9.337 1.00 43.19 340 GLU A O 1
ATOM 2583 N N . TYR A 1 341 ? 9.464 -27.480 7.420 1.00 56.22 341 TYR A N 1
ATOM 2584 C CA . TYR A 1 341 ? 10.678 -26.908 7.979 1.00 56.22 341 TYR A CA 1
ATOM 2585 C C . TYR A 1 341 ? 10.536 -25.389 8.134 1.00 56.22 341 TYR A C 1
ATOM 2587 O O . TYR A 1 341 ? 10.113 -24.688 7.219 1.00 56.22 341 TYR A O 1
ATOM 2595 N N . GLY A 1 342 ? 10.860 -24.876 9.325 1.00 83.50 342 GLY A N 1
ATOM 2596 C CA . GLY A 1 342 ? 10.825 -23.438 9.612 1.00 83.50 342 GLY A CA 1
ATOM 2597 C C . GLY A 1 342 ? 11.920 -22.639 8.892 1.00 83.50 342 GLY A C 1
ATOM 2598 O O . GLY A 1 342 ? 12.787 -23.232 8.266 1.00 83.50 342 GLY A O 1
ATOM 2599 N N . HIS A 1 343 ? 11.883 -21.313 8.997 1.00 92.75 343 HIS A N 1
ATOM 2600 C CA . HIS A 1 343 ? 12.815 -20.367 8.371 1.00 92.75 343 HIS A CA 1
ATOM 2601 C C . HIS A 1 343 ? 13.812 -19.846 9.407 1.00 92.75 343 HIS A C 1
ATOM 2603 O O . HIS A 1 343 ? 13.436 -19.644 10.565 1.00 92.75 343 HIS A O 1
ATOM 2609 N N . ASP A 1 344 ? 15.052 -19.612 8.985 1.00 94.94 344 ASP A N 1
ATOM 2610 C CA . ASP A 1 344 ? 16.124 -19.109 9.850 1.00 94.94 344 ASP A CA 1
ATOM 2611 C C . ASP A 1 344 ? 16.199 -17.574 9.797 1.00 94.94 344 ASP A C 1
ATOM 2613 O O . ASP A 1 344 ? 16.369 -16.914 10.824 1.00 94.94 344 ASP A O 1
ATOM 2617 N N . ALA A 1 345 ? 16.002 -16.996 8.607 1.00 96.25 345 ALA A N 1
ATOM 2618 C CA . ALA A 1 345 ? 15.964 -15.552 8.403 1.00 96.25 345 ALA A CA 1
ATOM 2619 C C . ALA A 1 345 ? 15.102 -15.161 7.192 1.00 96.25 345 ALA A C 1
ATOM 2621 O O . ALA A 1 345 ? 14.684 -16.000 6.389 1.00 96.25 345 ALA A O 1
ATOM 2622 N N . LEU A 1 346 ? 14.849 -13.864 7.056 1.00 97.25 346 LEU A N 1
ATOM 2623 C CA . LEU A 1 346 ? 14.303 -13.252 5.849 1.00 97.25 346 LEU A CA 1
ATOM 2624 C C . LEU A 1 346 ? 15.266 -12.189 5.317 1.00 97.25 346 LEU A C 1
ATOM 2626 O O . LEU A 1 346 ? 15.944 -11.523 6.101 1.00 97.25 346 LEU A O 1
ATOM 2630 N N . VAL A 1 347 ? 15.274 -12.001 4.000 1.00 98.31 347 VAL A N 1
ATOM 2631 C CA . VAL A 1 347 ? 15.985 -10.909 3.332 1.00 98.31 347 VAL A CA 1
ATOM 2632 C C . VAL A 1 347 ? 14.989 -10.118 2.501 1.00 98.31 347 VAL A C 1
ATOM 2634 O O . VAL A 1 347 ? 14.256 -10.675 1.684 1.00 98.31 347 VAL A O 1
ATOM 2637 N N . TYR A 1 348 ? 14.946 -8.817 2.749 1.00 98.50 348 TYR A N 1
ATOM 2638 C CA . TYR A 1 348 ? 13.993 -7.899 2.154 1.00 98.50 348 TYR A CA 1
ATOM 2639 C C . TYR A 1 348 ? 14.702 -6.845 1.300 1.00 98.50 348 TYR A C 1
ATOM 2641 O O . TYR A 1 348 ? 15.620 -6.186 1.781 1.00 98.50 348 TYR A O 1
ATOM 2649 N N . VAL A 1 349 ? 14.279 -6.668 0.048 1.00 98.38 349 VAL A N 1
ATOM 2650 C CA . VAL A 1 349 ? 14.891 -5.720 -0.898 1.00 98.38 349 VAL A CA 1
ATOM 2651 C C . VAL A 1 349 ? 14.036 -4.456 -1.020 1.00 98.38 349 VAL A C 1
ATOM 2653 O O . VAL A 1 349 ? 12.977 -4.500 -1.648 1.00 98.38 349 VAL A O 1
ATOM 2656 N N . ALA A 1 350 ? 14.494 -3.355 -0.409 1.00 96.75 350 ALA A N 1
ATOM 2657 C CA . ALA A 1 350 ? 14.048 -1.968 -0.625 1.00 96.75 350 ALA A CA 1
ATOM 2658 C C . ALA A 1 350 ? 14.862 -0.974 0.241 1.00 96.75 350 ALA A C 1
ATOM 2660 O O . ALA A 1 350 ? 15.553 -1.350 1.193 1.00 96.75 350 ALA A O 1
ATOM 2661 N N . ASP A 1 351 ? 14.702 0.320 -0.032 1.00 92.06 351 ASP A N 1
ATOM 2662 C CA . ASP A 1 351 ? 15.249 1.445 0.742 1.00 92.06 351 ASP A CA 1
ATOM 2663 C C . ASP A 1 351 ? 14.537 1.686 2.092 1.00 92.06 351 ASP A C 1
ATOM 2665 O O . ASP A 1 351 ? 15.145 2.064 3.091 1.00 92.06 351 ASP A O 1
ATOM 2669 N N . GLY A 1 352 ? 13.227 1.444 2.155 1.00 93.06 352 GLY A N 1
ATOM 2670 C CA . GLY A 1 352 ? 12.409 1.719 3.337 1.00 93.06 352 GLY A CA 1
ATOM 2671 C C . GLY A 1 352 ? 12.236 0.534 4.294 1.00 93.06 352 GLY A C 1
ATOM 2672 O O . GLY A 1 352 ? 12.098 -0.617 3.881 1.00 93.06 352 GLY A O 1
ATOM 2673 N N . ARG A 1 353 ? 12.121 0.823 5.599 1.00 95.44 353 ARG A N 1
ATOM 2674 C CA . ARG A 1 353 ? 11.818 -0.181 6.644 1.00 95.44 353 ARG A CA 1
ATOM 2675 C C . ARG A 1 353 ? 10.324 -0.443 6.832 1.00 95.44 353 ARG A C 1
ATOM 2677 O O . ARG A 1 353 ? 9.962 -1.508 7.313 1.00 95.44 353 ARG A O 1
ATOM 2684 N N . PHE A 1 354 ? 9.450 0.472 6.409 1.00 95.69 354 PHE A N 1
ATOM 2685 C CA . PHE A 1 354 ? 8.002 0.395 6.650 1.00 95.69 354 PHE A CA 1
ATOM 2686 C C . PHE A 1 354 ? 7.401 -0.970 6.280 1.00 95.69 354 PHE A C 1
ATOM 2688 O O . PHE A 1 354 ? 6.730 -1.608 7.084 1.00 95.69 354 PHE A O 1
ATOM 2695 N N . HIS A 1 355 ? 7.671 -1.469 5.080 1.00 96.69 355 HIS A N 1
ATOM 2696 C CA . HIS A 1 355 ? 7.180 -2.773 4.637 1.00 96.69 355 HIS A CA 1
ATOM 2697 C C . HIS A 1 355 ? 7.794 -3.925 5.440 1.00 96.69 355 HIS A C 1
ATOM 2699 O O . HIS A 1 355 ? 7.065 -4.774 5.951 1.00 96.69 355 HIS A O 1
ATOM 2705 N N . LEU A 1 356 ? 9.117 -3.908 5.620 1.00 97.75 356 LEU A N 1
ATOM 2706 C CA . LEU A 1 356 ? 9.854 -4.887 6.416 1.00 97.75 356 LEU A CA 1
ATOM 2707 C C . LEU A 1 356 ? 9.329 -4.999 7.851 1.00 97.75 356 LEU A C 1
ATOM 2709 O O . LEU A 1 356 ? 9.204 -6.100 8.381 1.00 97.75 356 LEU A O 1
ATOM 2713 N N . GLU A 1 357 ? 8.959 -3.886 8.475 1.00 97.19 357 GLU A N 1
ATOM 2714 C CA . GLU A 1 357 ? 8.378 -3.883 9.815 1.00 97.19 357 GLU A CA 1
ATOM 2715 C C . GLU A 1 357 ? 7.091 -4.700 9.886 1.00 97.19 357 GLU A C 1
ATOM 2717 O O . GLU A 1 357 ? 6.913 -5.439 10.846 1.00 97.19 357 GLU A O 1
ATOM 2722 N N . ALA A 1 358 ? 6.235 -4.682 8.858 1.00 96.88 358 ALA A N 1
ATOM 2723 C CA . ALA A 1 358 ? 5.054 -5.547 8.831 1.00 96.88 358 ALA A CA 1
ATOM 2724 C C . ALA A 1 358 ? 5.434 -7.035 8.881 1.00 96.88 358 ALA A C 1
ATOM 2726 O O . ALA A 1 358 ? 4.784 -7.833 9.561 1.00 96.88 358 ALA A O 1
ATOM 2727 N N . MET A 1 359 ? 6.526 -7.401 8.209 1.00 96.44 359 MET A N 1
ATOM 2728 C CA . MET A 1 359 ? 7.074 -8.749 8.265 1.00 96.44 359 MET A CA 1
ATOM 2729 C C . MET A 1 359 ? 7.638 -9.081 9.652 1.00 96.44 359 MET A C 1
ATOM 2731 O O . MET A 1 359 ? 7.349 -10.160 10.172 1.00 96.44 359 MET A O 1
ATOM 2735 N N . MET A 1 360 ? 8.382 -8.160 10.274 1.00 96.75 360 MET A N 1
ATOM 2736 C CA . MET A 1 360 ? 8.938 -8.328 11.625 1.00 96.75 360 MET A CA 1
ATOM 2737 C C . MET A 1 360 ? 7.842 -8.425 12.699 1.00 96.75 360 MET A C 1
ATOM 2739 O O . MET A 1 360 ? 7.932 -9.262 13.597 1.00 96.75 360 MET A O 1
ATOM 2743 N N . ILE A 1 361 ? 6.774 -7.630 12.574 1.00 96.12 361 ILE A N 1
ATOM 2744 C CA . ILE A 1 361 ? 5.592 -7.658 13.448 1.00 96.12 361 ILE A CA 1
ATOM 2745 C C . ILE A 1 361 ? 4.885 -9.017 13.348 1.00 96.12 361 ILE A C 1
ATOM 2747 O O . ILE A 1 361 ? 4.603 -9.654 14.363 1.00 96.12 361 ILE A O 1
ATOM 2751 N N . ALA A 1 362 ? 4.626 -9.501 12.129 1.00 94.56 362 ALA A N 1
ATOM 2752 C CA . ALA A 1 362 ? 3.940 -10.777 11.920 1.00 94.56 362 ALA A CA 1
ATOM 2753 C C . ALA A 1 362 ? 4.787 -11.998 12.331 1.00 94.56 362 ALA A C 1
ATOM 2755 O O . ALA A 1 362 ? 4.245 -13.059 12.662 1.00 94.56 362 ALA A O 1
ATOM 2756 N N . ASN A 1 363 ? 6.117 -11.861 12.310 1.00 94.25 363 ASN A N 1
ATOM 2757 C CA . ASN A 1 363 ? 7.072 -12.962 12.443 1.00 94.25 363 ASN A CA 1
ATOM 2758 C C . ASN A 1 363 ? 8.098 -12.719 13.550 1.00 94.25 363 ASN A C 1
ATOM 2760 O O . ASN A 1 363 ? 9.303 -12.855 13.343 1.00 94.25 363 ASN A O 1
ATOM 2764 N N . ARG A 1 364 ? 7.600 -12.408 14.751 1.00 90.44 364 ARG A N 1
ATOM 2765 C CA . ARG A 1 364 ? 8.415 -12.234 15.958 1.00 90.44 364 ARG A CA 1
ATOM 2766 C C . ARG A 1 364 ? 9.485 -13.324 16.104 1.00 90.44 364 ARG A C 1
ATOM 2768 O O . ARG A 1 364 ? 9.163 -14.513 16.145 1.00 90.44 364 ARG A O 1
ATOM 2775 N N . GLY A 1 365 ? 10.733 -12.891 16.268 1.00 88.19 365 GLY A N 1
ATOM 2776 C CA . GLY A 1 365 ? 11.892 -13.754 16.514 1.00 88.19 365 GLY A CA 1
ATOM 2777 C C . GLY A 1 365 ? 12.588 -14.280 15.257 1.00 88.19 365 GLY A C 1
ATOM 2778 O O . GLY A 1 365 ? 13.618 -14.932 15.389 1.00 88.19 365 GLY A O 1
ATOM 2779 N N . LEU A 1 366 ? 12.070 -14.004 14.056 1.00 93.31 366 LEU A N 1
ATOM 2780 C CA . LEU A 1 366 ? 12.774 -14.300 12.809 1.00 93.31 366 LEU A CA 1
ATOM 2781 C C . LEU A 1 366 ? 13.813 -13.205 12.527 1.00 93.31 366 LEU A C 1
ATOM 2783 O O . LEU A 1 366 ? 13.480 -12.021 12.587 1.00 93.31 366 LEU A O 1
ATOM 2787 N N . LYS A 1 367 ? 15.058 -13.585 12.209 1.00 96.00 367 LYS A N 1
ATOM 2788 C CA . LYS A 1 367 ? 16.110 -12.615 11.871 1.00 96.00 367 LYS A CA 1
ATOM 2789 C C . LYS A 1 367 ? 15.762 -11.913 10.557 1.00 96.00 367 LYS A C 1
ATOM 2791 O O . LYS A 1 367 ? 15.421 -12.579 9.578 1.00 96.00 367 LYS A O 1
ATOM 2796 N N . ALA A 1 368 ? 15.845 -10.587 10.543 1.00 97.69 368 ALA A N 1
ATOM 2797 C CA . ALA A 1 368 ? 15.481 -9.767 9.398 1.00 97.69 368 ALA A CA 1
ATOM 2798 C C . ALA A 1 368 ? 16.694 -9.047 8.821 1.00 97.69 368 ALA A C 1
ATOM 2800 O O . ALA A 1 368 ? 17.428 -8.375 9.542 1.00 97.69 368 ALA A O 1
ATOM 2801 N N . TYR A 1 369 ? 16.876 -9.183 7.512 1.00 98.44 369 TYR A N 1
ATOM 2802 C CA . TYR A 1 369 ? 17.863 -8.444 6.745 1.00 98.44 369 TYR A CA 1
ATOM 2803 C C . TYR A 1 369 ? 17.171 -7.530 5.744 1.00 98.44 369 TYR A C 1
ATOM 2805 O O . TYR A 1 369 ? 16.165 -7.914 5.141 1.00 98.44 369 TYR A O 1
ATOM 2813 N N . ARG A 1 370 ? 17.740 -6.348 5.527 1.00 98.50 370 ARG A N 1
ATOM 2814 C CA . ARG A 1 370 ? 17.329 -5.416 4.481 1.00 98.50 370 ARG A CA 1
ATOM 2815 C C . ARG A 1 370 ? 18.486 -5.170 3.535 1.00 98.50 370 ARG A C 1
ATOM 2817 O O . ARG A 1 370 ? 19.560 -4.786 3.977 1.00 98.50 370 ARG A O 1
ATOM 2824 N N . TYR A 1 371 ? 18.258 -5.369 2.247 1.00 98.56 371 TYR A N 1
ATOM 2825 C CA . TYR A 1 371 ? 19.153 -4.888 1.211 1.00 98.56 371 TYR A CA 1
ATOM 2826 C C . TYR A 1 371 ? 18.585 -3.609 0.608 1.00 98.56 371 TYR A C 1
ATOM 2828 O O . TYR A 1 371 ? 17.497 -3.613 0.028 1.00 98.56 371 TYR A O 1
ATOM 2836 N N . ASP A 1 372 ? 19.337 -2.526 0.753 1.00 97.94 372 ASP A N 1
ATOM 2837 C CA . ASP A 1 372 ? 19.054 -1.252 0.114 1.00 97.94 372 ASP A CA 1
ATOM 2838 C C . ASP A 1 372 ? 19.698 -1.221 -1.284 1.00 97.94 372 ASP A C 1
ATOM 2840 O O . ASP A 1 372 ? 20.931 -1.194 -1.378 1.00 97.94 372 ASP A O 1
ATOM 2844 N N . PRO A 1 373 ? 18.914 -1.229 -2.379 1.00 96.19 373 PRO A N 1
ATOM 2845 C CA . PRO A 1 373 ? 19.468 -1.243 -3.730 1.00 96.19 373 PRO A CA 1
ATOM 2846 C C . PRO A 1 373 ? 20.131 0.082 -4.137 1.00 96.19 373 PRO A C 1
ATOM 2848 O O . PRO A 1 373 ? 20.887 0.095 -5.110 1.00 96.19 373 PRO A O 1
ATOM 2851 N N . TYR A 1 374 ? 19.874 1.180 -3.417 1.00 94.88 374 TYR A N 1
ATOM 2852 C CA . TYR A 1 374 ? 20.444 2.497 -3.705 1.00 94.88 374 TYR A CA 1
ATOM 2853 C C . TYR A 1 374 ? 21.720 2.737 -2.901 1.00 94.88 374 TYR A C 1
ATOM 2855 O O . TYR A 1 374 ? 22.740 3.119 -3.472 1.00 94.88 374 TYR A O 1
ATOM 2863 N N . GLU A 1 375 ? 21.692 2.459 -1.594 1.00 96.50 375 GLU A N 1
ATOM 2864 C CA . GLU A 1 375 ? 22.893 2.526 -0.748 1.00 96.50 375 GLU A CA 1
ATOM 2865 C C . GLU A 1 375 ? 23.848 1.351 -0.988 1.00 96.50 375 GLU A C 1
ATOM 2867 O O . GLU A 1 375 ? 24.996 1.399 -0.547 1.00 96.50 375 GLU A O 1
ATOM 2872 N N . LYS A 1 376 ? 23.378 0.296 -1.671 1.00 96.88 376 LYS A N 1
ATOM 2873 C CA . LYS A 1 376 ? 24.106 -0.957 -1.895 1.00 96.88 376 LYS A CA 1
ATOM 2874 C C . LYS A 1 376 ? 24.586 -1.561 -0.577 1.00 96.88 376 LYS A C 1
ATOM 2876 O O . LYS A 1 376 ? 25.760 -1.874 -0.398 1.00 96.88 376 LYS A O 1
ATOM 2881 N N . ARG A 1 377 ? 23.665 -1.711 0.376 1.00 97.12 377 ARG A N 1
ATOM 2882 C CA . ARG A 1 377 ? 23.995 -2.160 1.732 1.00 97.12 377 ARG A CA 1
ATOM 2883 C C . ARG A 1 377 ? 23.015 -3.210 2.229 1.00 97.12 377 ARG A C 1
ATOM 2885 O O . ARG A 1 377 ? 21.808 -2.996 2.186 1.00 97.12 377 ARG A O 1
ATOM 2892 N N . LEU A 1 378 ? 23.553 -4.321 2.732 1.00 98.38 378 LEU A N 1
ATOM 2893 C CA . LEU A 1 378 ? 22.809 -5.331 3.480 1.00 98.38 378 LEU A CA 1
ATOM 2894 C C . LEU A 1 378 ? 22.937 -5.032 4.980 1.00 98.38 378 LEU A C 1
ATOM 2896 O O . LEU A 1 378 ? 24.043 -5.010 5.518 1.00 98.38 378 LEU A O 1
ATOM 2900 N N . THR A 1 379 ? 21.821 -4.780 5.654 1.00 98.00 379 THR A N 1
ATOM 2901 C CA . THR A 1 379 ? 21.758 -4.498 7.093 1.00 98.00 379 THR A CA 1
ATOM 2902 C C . THR A 1 379 ? 20.920 -5.541 7.814 1.00 98.00 379 THR A C 1
ATOM 2904 O O . THR A 1 379 ? 19.981 -6.099 7.250 1.00 98.00 379 THR A O 1
ATOM 2907 N N . VAL A 1 380 ? 21.247 -5.798 9.081 1.00 98.00 380 VAL A N 1
ATOM 2908 C CA . VAL A 1 380 ? 20.359 -6.520 10.000 1.00 98.00 380 VAL A CA 1
ATOM 2909 C C . VAL A 1 380 ? 19.414 -5.506 10.629 1.00 98.00 380 VAL A C 1
ATOM 2911 O O . VAL A 1 380 ? 19.849 -4.447 11.079 1.00 98.00 380 VAL A O 1
ATOM 2914 N N . GLU A 1 381 ? 18.130 -5.830 10.657 1.00 97.69 381 GLU A N 1
ATOM 2915 C CA . GLU A 1 381 ? 17.074 -4.942 11.125 1.00 97.69 381 GLU A CA 1
ATOM 2916 C C . GLU A 1 381 ? 16.385 -5.530 12.357 1.00 97.69 381 GLU A C 1
ATOM 2918 O O . GLU A 1 381 ? 16.065 -6.719 12.411 1.00 97.69 381 GLU A O 1
ATOM 2923 N N . GLU A 1 382 ? 16.135 -4.677 13.348 1.00 95.94 382 GLU A N 1
ATOM 2924 C CA . GLU A 1 382 ? 15.439 -5.034 14.583 1.00 95.94 382 GLU A CA 1
ATOM 2925 C C . GLU A 1 382 ? 14.148 -4.229 14.737 1.00 95.94 382 GLU A C 1
ATOM 2927 O O . GLU A 1 382 ? 14.001 -3.126 14.203 1.00 95.94 382 GLU A O 1
ATOM 2932 N N . TYR A 1 383 ? 13.206 -4.773 15.505 1.00 95.75 383 TYR A N 1
ATOM 2933 C CA . TYR A 1 383 ? 11.944 -4.114 15.812 1.00 95.75 383 TYR A CA 1
ATOM 2934 C C . TYR A 1 383 ? 11.622 -4.239 17.297 1.00 95.75 383 TYR A C 1
ATOM 2936 O O . TYR A 1 383 ? 11.721 -5.329 17.867 1.00 95.75 383 TYR A O 1
ATOM 2944 N N . GLY A 1 384 ? 11.185 -3.136 17.910 1.00 95.38 384 GLY A N 1
ATOM 2945 C CA . GLY A 1 384 ? 10.765 -3.057 19.312 1.00 95.38 384 GLY A CA 1
ATOM 2946 C C . GLY A 1 384 ? 9.441 -3.780 19.573 1.00 95.38 384 GLY A C 1
ATOM 2947 O O . GLY A 1 384 ? 8.454 -3.162 19.958 1.00 95.38 384 GLY A O 1
ATOM 2948 N N . HIS A 1 385 ? 9.397 -5.096 19.347 1.00 94.12 385 HIS A N 1
ATOM 2949 C CA . HIS A 1 385 ? 8.161 -5.878 19.384 1.00 94.12 385 HIS A CA 1
ATOM 2950 C C . HIS A 1 385 ? 7.495 -5.862 20.766 1.00 94.12 385 HIS A C 1
ATOM 2952 O O . HIS A 1 385 ? 6.275 -5.762 20.849 1.00 94.12 385 HIS A O 1
ATOM 2958 N N . GLU A 1 386 ? 8.264 -5.966 21.853 1.00 94.69 386 GLU A N 1
ATOM 2959 C CA . GLU A 1 386 ? 7.697 -5.955 23.212 1.00 94.69 386 GLU A CA 1
ATOM 2960 C C . GLU A 1 386 ? 7.089 -4.603 23.565 1.00 94.69 386 GLU A C 1
ATOM 2962 O O . GLU A 1 386 ? 5.997 -4.546 24.127 1.00 94.69 386 GLU A O 1
ATOM 2967 N N . GLU A 1 387 ? 7.770 -3.521 23.191 1.00 95.50 387 GLU A N 1
ATOM 2968 C CA . GLU A 1 387 ? 7.271 -2.165 23.388 1.00 95.50 387 GLU A CA 1
ATOM 2969 C C . GLU A 1 387 ? 5.995 -1.934 22.576 1.00 95.50 387 GLU A C 1
ATOM 2971 O O . GLU A 1 387 ? 4.981 -1.527 23.142 1.00 95.50 387 GLU A O 1
ATOM 2976 N N . MET A 1 388 ? 5.999 -2.297 21.289 1.00 96.12 388 MET A N 1
ATOM 2977 C CA . MET A 1 388 ? 4.816 -2.205 20.434 1.00 96.12 388 MET A CA 1
ATOM 2978 C C . MET A 1 388 ? 3.643 -2.990 21.035 1.00 96.12 388 MET A C 1
ATOM 2980 O O . MET A 1 388 ? 2.582 -2.417 21.279 1.00 96.12 388 MET A O 1
ATOM 2984 N N . MET A 1 389 ? 3.830 -4.273 21.363 1.00 96.25 389 MET A N 1
ATOM 2985 C CA . MET A 1 389 ? 2.763 -5.111 21.923 1.00 96.25 389 MET A CA 1
ATOM 2986 C C . MET A 1 389 ? 2.220 -4.570 23.243 1.00 96.25 389 MET A C 1
ATOM 2988 O O . MET A 1 389 ? 1.006 -4.600 23.455 1.00 96.25 389 MET A O 1
ATOM 2992 N N . LYS A 1 390 ? 3.099 -4.065 24.118 1.00 96.62 390 LYS A N 1
ATOM 2993 C CA . LYS A 1 390 ? 2.714 -3.439 25.383 1.00 96.62 390 LYS A CA 1
ATOM 2994 C C . LYS A 1 390 ? 1.840 -2.209 25.136 1.00 96.62 390 LYS A C 1
ATOM 2996 O O . LYS A 1 390 ? 0.723 -2.164 25.645 1.00 96.62 390 LYS A O 1
ATOM 3001 N N . LEU A 1 391 ? 2.296 -1.268 24.306 1.00 97.00 391 LEU A N 1
ATOM 3002 C CA . LEU A 1 391 ? 1.560 -0.037 23.989 1.00 97.00 391 LEU A CA 1
ATOM 3003 C C . LEU A 1 391 ? 0.196 -0.327 23.342 1.00 97.00 391 LEU A C 1
ATOM 3005 O O . LEU A 1 391 ? -0.807 0.321 23.659 1.00 97.00 391 LEU A O 1
ATOM 3009 N N . ARG A 1 392 ? 0.129 -1.326 22.451 1.00 97.69 392 ARG A N 1
ATOM 3010 C CA . ARG A 1 392 ? -1.137 -1.735 21.822 1.00 97.69 392 ARG A CA 1
ATOM 3011 C C . ARG A 1 392 ? -2.090 -2.382 22.828 1.00 97.69 392 ARG A C 1
ATOM 3013 O O . ARG A 1 392 ? -3.276 -2.053 22.834 1.00 97.69 392 ARG A O 1
ATOM 3020 N N . LEU A 1 393 ? -1.597 -3.249 23.715 1.00 97.50 393 LEU A N 1
ATOM 3021 C CA . LEU A 1 393 ? -2.421 -3.875 24.754 1.00 97.50 393 LEU A CA 1
ATOM 3022 C C . LEU A 1 393 ? -2.920 -2.859 25.795 1.00 97.50 393 LEU A C 1
ATOM 3024 O O . LEU A 1 393 ? -4.071 -2.944 26.229 1.00 97.50 393 LEU A O 1
ATOM 3028 N N . GLU A 1 394 ? -2.094 -1.880 26.166 1.00 97.69 394 GLU A N 1
ATOM 3029 C CA . GLU A 1 394 ? -2.493 -0.752 27.017 1.00 97.69 394 GLU A CA 1
ATOM 3030 C C . GLU A 1 394 ? -3.611 0.061 26.352 1.00 97.69 394 GLU A C 1
ATOM 3032 O O . GLU A 1 394 ? -4.654 0.281 26.969 1.00 97.69 394 GLU A O 1
ATOM 3037 N N . SER A 1 395 ? -3.462 0.392 25.063 1.00 98.12 395 SER A N 1
ATOM 3038 C CA . SER A 1 395 ? -4.494 1.089 24.277 1.00 98.12 395 SER A CA 1
ATOM 3039 C C . SER A 1 395 ? -5.829 0.330 24.269 1.00 98.12 395 SER A C 1
ATOM 3041 O O . SER A 1 395 ? -6.882 0.920 24.506 1.00 98.12 395 SER A O 1
ATOM 3043 N N . ILE A 1 396 ? -5.796 -0.992 24.057 1.00 98.31 396 ILE A N 1
ATOM 3044 C CA . ILE A 1 396 ? -6.985 -1.861 24.123 1.00 98.31 396 ILE A CA 1
ATOM 3045 C C . ILE A 1 396 ? -7.603 -1.842 25.522 1.00 98.31 396 ILE A C 1
ATOM 3047 O O . ILE A 1 396 ? -8.823 -1.775 25.661 1.00 98.31 396 ILE A O 1
ATOM 3051 N N . THR A 1 397 ? -6.776 -1.937 26.562 1.00 98.19 397 THR A N 1
ATOM 3052 C CA . THR A 1 397 ? -7.238 -2.009 27.954 1.00 98.19 397 THR A CA 1
ATOM 3053 C C . THR A 1 397 ? -7.944 -0.723 28.364 1.00 98.19 397 THR A C 1
ATOM 3055 O O . THR A 1 397 ? -9.022 -0.792 28.946 1.00 98.19 397 THR A O 1
ATOM 3058 N N . ILE A 1 398 ? -7.398 0.437 27.992 1.00 97.94 398 ILE A N 1
ATOM 3059 C CA . ILE A 1 398 ? -8.045 1.737 28.208 1.00 97.94 398 ILE A CA 1
ATOM 3060 C C . ILE A 1 398 ? -9.367 1.797 27.429 1.00 97.94 398 ILE A C 1
ATOM 3062 O O . ILE A 1 398 ? -10.413 2.097 28.005 1.00 97.94 398 ILE A O 1
ATOM 3066 N N . ALA A 1 399 ? -9.352 1.429 26.145 1.00 98.06 399 ALA A N 1
ATOM 3067 C CA . ALA A 1 399 ? -10.531 1.496 25.285 1.00 98.06 399 ALA A CA 1
ATOM 3068 C C . ALA A 1 399 ? -11.684 0.581 25.734 1.00 98.06 399 ALA A C 1
ATOM 3070 O O . ALA A 1 399 ? -12.841 0.921 25.515 1.00 98.06 399 ALA A O 1
ATOM 3071 N N . LYS A 1 400 ? -11.418 -0.545 26.415 1.00 97.75 400 LYS A N 1
ATOM 3072 C CA . LYS A 1 400 ? -12.471 -1.417 26.981 1.00 97.75 400 LYS A CA 1
ATOM 3073 C C . LYS A 1 400 ? -13.403 -0.701 27.964 1.00 97.75 400 LYS A C 1
ATOM 3075 O O . LYS A 1 400 ? -14.512 -1.179 28.190 1.00 97.75 400 LYS A O 1
ATOM 3080 N N . HIS A 1 401 ? -12.964 0.415 28.541 1.00 97.06 401 HIS A N 1
ATOM 3081 C CA . HIS A 1 401 ? -13.752 1.234 29.460 1.00 97.06 401 HIS A CA 1
ATOM 3082 C C . HIS A 1 401 ? -14.424 2.442 28.784 1.00 97.06 401 HIS A C 1
ATOM 3084 O O . HIS A 1 401 ? -15.086 3.222 29.472 1.00 97.06 401 HIS A O 1
ATOM 3090 N N . ALA A 1 402 ? -14.279 2.596 27.463 1.00 97.50 402 ALA A N 1
ATOM 3091 C CA . ALA A 1 402 ? -14.899 3.670 26.693 1.00 97.50 402 ALA A CA 1
ATOM 3092 C C . ALA A 1 402 ? -16.430 3.613 26.786 1.00 97.50 402 ALA A C 1
ATOM 3094 O O . ALA A 1 402 ? -17.044 2.559 26.600 1.00 97.50 402 ALA A O 1
ATOM 3095 N N . LYS A 1 403 ? -17.054 4.766 27.036 1.00 95.56 403 LYS A N 1
ATOM 3096 C CA . LYS A 1 403 ? -18.513 4.934 27.012 1.00 95.56 403 LYS A CA 1
ATOM 3097 C C . LYS A 1 403 ? -18.984 5.318 25.618 1.00 95.56 403 LYS A C 1
ATOM 3099 O O . LYS A 1 403 ? -20.040 4.852 25.186 1.00 95.56 403 LYS A O 1
ATOM 3104 N N . CYS A 1 404 ? -18.201 6.151 24.935 1.00 96.62 404 CYS A N 1
ATOM 3105 C CA . CYS A 1 404 ? -18.438 6.573 23.564 1.00 96.62 404 CYS A CA 1
ATOM 3106 C C . CYS A 1 404 ? -17.210 6.309 22.688 1.00 96.62 404 CYS A C 1
ATOM 3108 O O . CYS A 1 404 ? -16.087 6.665 23.044 1.00 96.62 404 CYS A O 1
ATOM 3110 N N . VAL A 1 405 ? -17.433 5.696 21.527 1.00 98.19 405 VAL A N 1
ATOM 3111 C CA . VAL A 1 405 ? -16.384 5.343 20.567 1.00 98.19 405 VAL A CA 1
ATOM 3112 C C . VAL A 1 405 ? -16.591 6.089 19.252 1.00 98.19 405 VAL A C 1
ATOM 3114 O O . VAL A 1 405 ? -17.657 6.031 18.640 1.00 98.19 405 VAL A O 1
ATOM 3117 N N . GLY A 1 406 ? -15.548 6.752 18.769 1.00 98.06 406 GLY A N 1
ATOM 3118 C CA . GLY A 1 406 ? -15.521 7.311 17.425 1.00 98.06 406 GLY A CA 1
ATOM 3119 C C . GLY A 1 406 ? -15.073 6.256 16.416 1.00 98.06 406 GLY A C 1
ATOM 3120 O O . GLY A 1 406 ? -14.021 5.644 16.572 1.00 98.06 406 GLY A O 1
ATOM 3121 N N . ILE A 1 407 ? -15.847 6.029 15.360 1.00 98.44 407 ILE A N 1
ATOM 3122 C CA . ILE A 1 407 ? -15.495 5.119 14.266 1.00 98.44 407 ILE A CA 1
ATOM 3123 C C . ILE A 1 407 ? -15.103 5.956 13.055 1.00 98.44 407 ILE A C 1
ATOM 3125 O O . ILE A 1 407 ? -15.937 6.654 12.483 1.00 98.44 407 ILE A O 1
ATOM 3129 N N . ILE A 1 408 ? -13.848 5.864 12.637 1.00 98.12 408 ILE A N 1
ATOM 3130 C CA . ILE A 1 408 ? -13.344 6.542 11.447 1.00 98.12 408 ILE A CA 1
ATOM 3131 C C . ILE A 1 408 ? -13.479 5.589 10.264 1.00 98.12 408 ILE A C 1
ATOM 3133 O O . ILE A 1 408 ? -12.853 4.528 10.247 1.00 98.12 408 ILE A O 1
ATOM 3137 N N . LEU A 1 409 ? -14.269 5.967 9.262 1.00 97.88 409 LEU A N 1
ATOM 3138 C CA . LEU A 1 409 ? -14.288 5.300 7.963 1.00 97.88 409 LEU A CA 1
ATOM 3139 C C . LEU A 1 409 ? -13.447 6.121 6.978 1.00 97.88 409 LEU A C 1
ATOM 3141 O O . LEU A 1 409 ? -13.822 7.236 6.612 1.00 97.88 409 LEU A O 1
ATOM 3145 N N . GLY A 1 410 ? -12.311 5.559 6.561 1.00 96.12 410 GLY A N 1
ATOM 3146 C CA . GLY A 1 410 ? -11.377 6.209 5.645 1.00 96.12 410 GLY A CA 1
ATOM 3147 C C . GLY A 1 410 ? -11.982 6.441 4.260 1.00 96.12 410 GLY A C 1
ATOM 3148 O O . GLY A 1 410 ? -12.510 5.508 3.655 1.00 96.12 410 GLY A O 1
ATOM 3149 N N . THR A 1 411 ? -11.880 7.661 3.738 1.00 94.19 411 THR A N 1
ATOM 3150 C CA . THR A 1 411 ? -12.366 8.025 2.394 1.00 94.19 411 THR A CA 1
ATOM 3151 C C . THR A 1 411 ? -11.248 8.283 1.390 1.00 94.19 411 THR A C 1
ATOM 3153 O O . THR A 1 411 ? -11.543 8.607 0.244 1.00 94.19 411 THR A O 1
ATOM 3156 N N . LEU A 1 412 ? -9.977 8.148 1.787 1.00 92.75 412 LEU A N 1
ATOM 3157 C CA . LEU A 1 412 ? -8.859 8.217 0.850 1.00 92.75 412 LEU A CA 1
ATOM 3158 C C . LEU A 1 412 ? -8.818 6.944 -0.000 1.00 92.75 412 LEU A C 1
ATOM 3160 O O . LEU A 1 412 ? -8.573 5.841 0.506 1.00 92.75 412 LEU A O 1
ATOM 3164 N N . GLY A 1 413 ? -9.089 7.114 -1.293 1.00 91.94 413 GLY A N 1
ATOM 3165 C CA . GLY A 1 413 ? -9.263 6.032 -2.253 1.00 91.94 413 GLY A CA 1
ATOM 3166 C C . GLY A 1 413 ? -10.242 4.965 -1.762 1.00 91.94 413 GLY A C 1
ATOM 3167 O O . GLY A 1 413 ? -11.423 5.223 -1.536 1.00 91.94 413 GLY A O 1
ATOM 3168 N N . ARG A 1 414 ? -9.743 3.742 -1.572 1.00 91.50 414 ARG A N 1
ATOM 3169 C CA . ARG A 1 414 ? -10.520 2.552 -1.197 1.00 91.50 414 ARG A CA 1
ATOM 3170 C C . ARG A 1 414 ? -10.059 1.930 0.129 1.00 91.50 414 ARG A C 1
ATOM 3172 O O . ARG A 1 414 ? -10.275 0.742 0.356 1.00 91.50 414 ARG A O 1
ATOM 3179 N N . GLN A 1 415 ? -9.433 2.715 1.014 1.00 92.44 415 GLN A N 1
ATOM 3180 C CA . GLN A 1 415 ? -8.972 2.229 2.324 1.00 92.44 415 GLN A CA 1
ATOM 3181 C C . GLN A 1 415 ? -10.116 1.837 3.274 1.00 92.44 415 GLN A C 1
ATOM 3183 O O . GLN A 1 415 ? -9.987 0.891 4.057 1.00 92.44 415 GLN A O 1
ATOM 3188 N N . GLY A 1 416 ? -11.217 2.592 3.243 1.00 94.00 416 GLY A N 1
ATOM 3189 C CA . GLY A 1 416 ? -12.385 2.336 4.074 1.00 94.00 416 GLY A CA 1
ATOM 3190 C C . GLY A 1 416 ? -13.219 1.165 3.570 1.00 94.00 416 GLY A C 1
ATOM 3191 O O . GLY A 1 416 ? -13.368 0.939 2.372 1.00 94.00 416 GLY A O 1
ATOM 3192 N N . SER A 1 417 ? -13.831 0.437 4.504 1.00 94.56 417 SER A N 1
ATOM 3193 C CA . SER A 1 417 ? -14.649 -0.732 4.192 1.00 94.56 417 SER A CA 1
ATOM 3194 C C . SER A 1 417 ? -15.986 -0.686 4.913 1.00 94.56 417 SER A C 1
ATOM 3196 O O . SER A 1 417 ? -16.064 -0.843 6.133 1.00 94.56 417 SER A O 1
ATOM 3198 N N . ARG A 1 418 ? -17.074 -0.531 4.148 1.00 94.56 418 ARG A N 1
ATOM 3199 C CA . ARG A 1 418 ? -18.442 -0.556 4.698 1.00 94.56 418 ARG A CA 1
ATOM 3200 C C . ARG A 1 418 ? -18.777 -1.905 5.340 1.00 94.56 418 ARG A C 1
ATOM 3202 O O . ARG A 1 418 ? -19.491 -1.945 6.336 1.00 94.56 418 ARG A O 1
ATOM 3209 N N . LYS A 1 419 ? -18.222 -3.003 4.814 1.00 94.38 419 LYS A N 1
ATOM 3210 C CA . LYS A 1 419 ? -18.381 -4.350 5.387 1.00 94.38 419 LYS A CA 1
ATOM 3211 C C . LYS A 1 419 ? -17.745 -4.432 6.774 1.00 94.38 419 LYS A C 1
ATOM 3213 O O . LYS A 1 419 ? -18.367 -4.911 7.717 1.00 94.38 419 LYS A O 1
ATOM 3218 N N . VAL A 1 420 ? -16.523 -3.917 6.923 1.00 96.00 420 VAL A N 1
ATOM 3219 C CA . VAL A 1 420 ? -15.861 -3.812 8.232 1.00 96.00 420 VAL A CA 1
ATOM 3220 C C . VAL A 1 420 ? -16.652 -2.898 9.171 1.00 96.00 420 VAL A C 1
ATOM 3222 O O . VAL A 1 420 ? -16.918 -3.297 10.302 1.00 96.00 420 VAL A O 1
ATOM 3225 N N . LEU A 1 421 ? -17.090 -1.727 8.695 1.00 97.38 421 LEU A N 1
ATOM 3226 C CA . LEU A 1 421 ? -17.877 -0.775 9.486 1.00 97.38 421 LEU A CA 1
ATOM 3227 C C . LEU A 1 421 ? -19.141 -1.415 10.057 1.00 97.38 421 LEU A C 1
ATOM 3229 O O . LEU A 1 421 ? -19.384 -1.322 11.258 1.00 97.38 421 LEU A O 1
ATOM 3233 N N . ASN A 1 422 ? -19.911 -2.110 9.222 1.00 96.44 422 ASN A N 1
ATOM 3234 C CA . ASN A 1 422 ? -21.135 -2.774 9.657 1.00 96.44 422 ASN A CA 1
ATOM 3235 C C . ASN A 1 422 ? -20.860 -3.803 10.763 1.00 96.44 422 ASN A C 1
ATOM 3237 O O . ASN A 1 422 ? -21.600 -3.848 11.745 1.00 96.44 422 ASN A O 1
ATOM 3241 N N . ARG A 1 423 ? -19.773 -4.579 10.654 1.00 95.44 423 ARG A N 1
ATOM 3242 C CA . ARG A 1 423 ? -19.372 -5.554 11.683 1.00 95.44 423 ARG A CA 1
ATOM 3243 C C . ARG A 1 423 ? -18.965 -4.878 12.992 1.00 95.44 423 ARG A C 1
ATOM 3245 O O . ARG A 1 423 ? -19.419 -5.300 14.052 1.00 95.44 423 ARG A O 1
ATOM 3252 N N . VAL A 1 424 ? -18.168 -3.809 12.931 1.00 96.94 424 VAL A N 1
ATOM 3253 C CA . VAL A 1 424 ? -17.791 -3.013 14.115 1.00 96.94 424 VAL A CA 1
ATOM 3254 C C . VAL A 1 424 ? -19.040 -2.454 14.801 1.00 96.94 424 VAL A C 1
ATOM 3256 O O . VAL A 1 424 ? -19.228 -2.655 16.000 1.00 96.94 424 VAL A O 1
ATOM 3259 N N . ILE A 1 425 ? -19.941 -1.830 14.036 1.00 97.88 425 ILE A N 1
ATOM 3260 C CA . ILE A 1 425 ? -21.203 -1.280 14.548 1.00 97.88 425 ILE A CA 1
ATOM 3261 C C . ILE A 1 425 ? -22.053 -2.368 15.211 1.00 97.88 425 ILE A C 1
ATOM 3263 O O . ILE A 1 425 ? -22.610 -2.136 16.282 1.00 97.88 425 ILE A O 1
ATOM 3267 N N . GLN A 1 426 ? -22.159 -3.555 14.609 1.00 96.44 426 GLN A N 1
ATOM 3268 C CA . GLN A 1 426 ? -22.902 -4.672 15.199 1.00 96.44 426 GLN A CA 1
ATOM 3269 C C . GLN A 1 426 ? -22.344 -5.066 16.573 1.00 96.44 426 GLN A C 1
ATOM 3271 O O . GLN A 1 426 ? -23.126 -5.256 17.505 1.00 96.44 426 GLN A O 1
ATOM 3276 N N . LYS A 1 427 ? -21.014 -5.139 16.732 1.00 96.06 427 LYS A N 1
ATOM 3277 C CA . LYS A 1 427 ? -20.378 -5.461 18.022 1.00 96.06 427 LYS A CA 1
ATOM 3278 C C . LYS A 1 427 ? -20.598 -4.372 19.073 1.00 96.06 427 LYS A C 1
ATOM 3280 O O . LYS A 1 427 ? -20.955 -4.694 20.204 1.00 96.06 427 LYS A O 1
ATOM 3285 N N . LEU A 1 428 ? -20.472 -3.100 18.695 1.00 97.75 428 LEU A N 1
ATOM 3286 C CA . LEU A 1 428 ? -20.721 -1.975 19.605 1.00 97.75 428 LEU A CA 1
ATOM 3287 C C . LEU A 1 428 ? -22.189 -1.918 20.054 1.00 97.75 428 LEU A C 1
ATOM 3289 O O . LEU A 1 428 ? -22.457 -1.791 21.249 1.00 97.75 428 LEU A O 1
ATOM 3293 N N . LYS A 1 429 ? -23.142 -2.108 19.128 1.00 97.38 429 LYS A N 1
ATOM 3294 C CA . LYS A 1 429 ? -24.580 -2.186 19.442 1.00 97.38 429 LYS A CA 1
ATOM 3295 C C . LYS A 1 429 ? -24.902 -3.339 20.388 1.00 97.38 429 LYS A C 1
ATOM 3297 O O . LYS A 1 429 ? -25.620 -3.132 21.358 1.00 97.38 429 LYS A O 1
ATOM 3302 N N . ALA A 1 430 ? -24.356 -4.531 20.140 1.00 96.56 430 ALA A N 1
ATOM 3303 C CA . ALA A 1 430 ? -24.587 -5.701 20.991 1.00 96.56 430 ALA A CA 1
ATOM 3304 C C . ALA A 1 430 ? -24.113 -5.491 22.442 1.00 96.56 430 ALA A C 1
ATOM 3306 O O . ALA A 1 430 ? -24.675 -6.083 23.361 1.00 96.56 430 ALA A O 1
ATOM 3307 N N . LYS A 1 431 ? -23.110 -4.630 22.654 1.00 95.69 431 LYS A N 1
ATOM 3308 C CA . LYS A 1 431 ? -22.592 -4.261 23.980 1.00 95.69 431 LYS A CA 1
ATOM 3309 C C . LYS A 1 431 ? -23.172 -2.953 24.538 1.00 95.69 431 LYS A C 1
ATOM 3311 O O . LYS A 1 431 ? -22.736 -2.521 25.598 1.00 95.69 431 LYS A O 1
ATOM 3316 N N . ASN A 1 432 ? -24.154 -2.343 23.867 1.00 96.56 432 ASN A N 1
ATOM 3317 C CA . ASN A 1 432 ? -24.751 -1.052 24.238 1.00 96.56 432 ASN A CA 1
ATOM 3318 C C . ASN A 1 432 ? -23.721 0.086 24.409 1.00 96.56 432 ASN A C 1
ATOM 3320 O O . ASN A 1 432 ? -23.868 0.935 25.285 1.00 96.56 432 ASN A O 1
ATOM 3324 N N . ILE A 1 433 ? -22.674 0.103 23.580 1.00 97.25 433 ILE A N 1
ATOM 3325 C CA . ILE A 1 433 ? -21.649 1.155 23.587 1.00 97.25 433 ILE A CA 1
ATOM 3326 C C . ILE A 1 433 ? -22.111 2.296 22.674 1.00 97.25 433 ILE A C 1
ATOM 3328 O O . ILE A 1 433 ? -22.536 2.045 21.543 1.00 97.25 433 ILE A O 1
ATOM 3332 N N . CYS A 1 434 ? -22.041 3.543 23.150 1.00 97.06 434 CYS A N 1
ATOM 3333 C CA . CYS A 1 434 ? -22.342 4.711 22.322 1.00 97.06 434 CYS A CA 1
ATOM 3334 C C . CYS A 1 434 ? -21.278 4.847 21.227 1.00 97.06 434 CYS A C 1
ATOM 3336 O O . CYS A 1 434 ? -20.096 4.611 21.476 1.00 97.06 434 CYS A O 1
ATOM 3338 N N . PHE A 1 435 ? -21.667 5.221 20.010 1.00 97.69 435 PHE A N 1
ATOM 3339 C CA . PHE A 1 435 ? -20.692 5.458 18.952 1.00 97.69 435 PHE A CA 1
ATOM 3340 C C . PHE A 1 435 ? -21.147 6.514 17.953 1.00 97.69 435 PHE A C 1
ATOM 3342 O O . PHE A 1 435 ? -22.339 6.691 17.700 1.00 97.69 435 PHE A O 1
ATOM 3349 N N . ILE A 1 436 ? -20.166 7.160 17.328 1.00 96.44 436 ILE A N 1
ATOM 3350 C CA . ILE A 1 436 ? -20.342 8.089 16.211 1.00 96.44 436 ILE A CA 1
ATOM 3351 C C . ILE A 1 436 ? -19.460 7.643 15.048 1.00 96.44 436 ILE A C 1
ATOM 3353 O O . ILE A 1 436 ? -18.313 7.265 15.249 1.00 96.44 436 ILE A O 1
ATOM 3357 N N . THR A 1 437 ? -19.986 7.649 13.823 1.00 97.38 437 THR A N 1
ATOM 3358 C CA . THR A 1 437 ? -19.189 7.354 12.621 1.00 97.38 437 THR A CA 1
ATOM 3359 C C . THR A 1 437 ? -18.807 8.648 11.919 1.00 97.38 437 THR A C 1
ATOM 3361 O O . THR A 1 437 ? -19.673 9.479 11.658 1.00 97.38 437 THR A O 1
ATOM 3364 N N . ILE A 1 438 ? -17.526 8.796 11.588 1.00 95.69 438 ILE A N 1
ATOM 3365 C CA . ILE A 1 438 ? -16.956 9.979 10.942 1.00 95.69 438 ILE A CA 1
ATOM 3366 C C . ILE A 1 438 ? -16.215 9.542 9.679 1.00 95.69 438 ILE A C 1
ATOM 3368 O O . ILE A 1 438 ? -15.478 8.556 9.682 1.00 95.69 438 ILE A O 1
ATOM 3372 N N . LEU A 1 439 ? -16.430 10.276 8.590 1.00 96.12 439 LEU A N 1
ATOM 3373 C CA . LEU A 1 439 ? -15.741 10.071 7.321 1.00 96.12 439 LEU A CA 1
ATOM 3374 C C . LEU A 1 439 ? -14.533 11.005 7.252 1.00 96.12 439 LEU A C 1
ATOM 3376 O O . LEU A 1 439 ? -14.704 12.215 7.388 1.00 96.12 439 LEU A O 1
ATOM 3380 N N . LEU A 1 440 ? -13.334 10.461 7.043 1.00 94.44 440 LEU A N 1
ATOM 3381 C CA . LEU A 1 440 ? -12.103 11.249 6.922 1.00 94.44 440 LEU A CA 1
ATOM 3382 C C . LEU A 1 440 ? -11.227 10.695 5.800 1.00 94.44 440 LEU A C 1
ATOM 3384 O O . LEU A 1 440 ? -11.000 9.488 5.737 1.00 94.44 440 LEU A O 1
ATOM 3388 N N . SER A 1 441 ? -10.694 11.571 4.948 1.00 91.69 441 SER A N 1
ATOM 3389 C CA . SER A 1 441 ? -9.674 11.189 3.966 1.00 91.69 441 SER A CA 1
ATOM 3390 C C . SER A 1 441 ? -8.353 10.897 4.671 1.00 91.69 441 SER A C 1
ATOM 3392 O O . SER A 1 441 ? -7.787 9.819 4.528 1.00 91.69 441 SER A O 1
ATOM 3394 N N . GLU A 1 442 ? -7.920 11.832 5.509 1.00 91.75 442 GLU A N 1
ATOM 3395 C CA . GLU A 1 442 ? -6.671 11.755 6.253 1.00 91.75 442 GLU A CA 1
ATOM 3396 C C . GLU A 1 442 ? -6.915 11.909 7.752 1.00 91.75 442 GLU A C 1
ATOM 3398 O O . GLU A 1 442 ? -7.694 12.759 8.204 1.00 91.75 442 GLU A O 1
ATOM 3403 N N . ILE A 1 443 ? -6.222 11.076 8.525 1.00 92.88 443 ILE A N 1
ATOM 3404 C CA . ILE A 1 443 ? -6.333 11.014 9.979 1.00 92.88 443 ILE A CA 1
ATOM 3405 C C . ILE A 1 443 ? -5.133 11.742 10.582 1.00 92.88 443 ILE A C 1
ATOM 3407 O O . ILE A 1 443 ? -3.996 11.305 10.426 1.00 92.88 443 ILE A O 1
ATOM 3411 N N . HIS A 1 444 ? -5.395 12.829 11.307 1.00 91.19 444 HIS A N 1
ATOM 3412 C CA . HIS A 1 444 ? -4.373 13.581 12.038 1.00 91.19 444 HIS A CA 1
ATOM 3413 C C . HIS A 1 444 ? -4.827 13.828 13.475 1.00 91.19 444 HIS A C 1
ATOM 3415 O O . HIS A 1 444 ? -6.008 14.103 13.708 1.00 91.19 444 HIS A O 1
ATOM 3421 N N . SER A 1 445 ? -3.879 13.792 14.416 1.00 90.69 445 SER A N 1
ATOM 3422 C CA . SER A 1 445 ? -4.143 13.955 15.853 1.00 90.69 445 SER A CA 1
ATOM 3423 C C . SER A 1 445 ? -4.903 15.254 16.160 1.00 90.69 445 SER A C 1
ATOM 3425 O O . SER A 1 445 ? -5.936 15.218 16.819 1.00 90.69 445 SER A O 1
ATOM 3427 N N . GLU A 1 446 ? -4.510 16.385 15.563 1.00 89.19 446 GLU A N 1
ATOM 3428 C CA . GLU A 1 446 ? -5.168 17.684 15.790 1.00 89.19 446 GLU A CA 1
ATOM 3429 C C . GLU A 1 446 ? -6.649 17.726 15.375 1.00 89.19 446 GLU A C 1
ATOM 3431 O O . GLU A 1 446 ? -7.454 18.411 16.009 1.00 89.19 446 GLU A O 1
ATOM 3436 N N . LYS A 1 447 ? -7.028 17.018 14.298 1.00 89.38 447 LYS A N 1
ATOM 3437 C CA . LYS A 1 447 ? -8.429 16.952 13.846 1.00 89.38 447 LYS A CA 1
ATOM 3438 C C . LYS A 1 447 ? -9.261 16.111 14.812 1.00 89.38 447 LYS A C 1
ATOM 3440 O O . LYS A 1 447 ? -10.387 16.491 15.122 1.00 89.38 447 LYS A O 1
ATOM 3445 N N . LEU A 1 448 ? -8.706 14.993 15.285 1.00 93.19 448 LEU A N 1
ATOM 3446 C CA . LEU A 1 448 ? -9.399 14.096 16.208 1.00 93.19 448 LEU A CA 1
ATOM 3447 C C . LEU A 1 448 ? -9.558 14.709 17.600 1.00 93.19 448 LEU A C 1
ATOM 3449 O O . LEU A 1 448 ? -10.656 14.649 18.138 1.00 93.19 448 LEU A O 1
ATOM 3453 N N . GLN A 1 449 ? -8.544 15.398 18.129 1.00 90.75 449 GLN A N 1
ATOM 3454 C CA . GLN A 1 449 ? -8.609 16.041 19.450 1.00 90.75 449 GLN A CA 1
ATOM 3455 C C . GLN A 1 449 ? -9.776 17.029 19.591 1.00 90.75 449 GLN A C 1
ATOM 3457 O O . GLN A 1 449 ? -10.427 17.084 20.631 1.00 90.75 449 GLN A O 1
ATOM 3462 N N . LYS A 1 450 ? -10.093 17.785 18.532 1.00 87.81 450 LYS A N 1
ATOM 3463 C CA . LYS A 1 450 ? -11.254 18.697 18.533 1.00 87.81 450 LYS A CA 1
ATOM 3464 C C . LYS A 1 450 ? -12.580 17.938 18.621 1.00 87.81 450 LYS A C 1
ATOM 3466 O O . LYS A 1 450 ? -13.513 18.375 19.280 1.00 87.81 450 LYS A O 1
ATOM 3471 N N . LEU A 1 451 ? -12.664 16.788 17.956 1.00 87.75 451 LEU A N 1
ATOM 3472 C CA . LEU A 1 451 ? -13.854 15.938 17.977 1.00 87.75 451 LEU A CA 1
ATOM 3473 C C . LEU A 1 451 ? -13.986 15.188 19.308 1.00 87.75 451 LEU A C 1
ATOM 3475 O O . LEU A 1 451 ? -15.102 14.973 19.773 1.00 87.75 451 LEU A O 1
ATOM 3479 N N . GLU A 1 452 ? -12.862 14.822 19.929 1.00 92.25 452 GLU A N 1
ATOM 3480 C CA . GLU A 1 452 ? -12.813 14.199 21.255 1.00 92.25 452 GLU A CA 1
ATOM 3481 C C . GLU A 1 452 ? -13.480 15.086 22.310 1.00 92.25 452 GLU A C 1
ATOM 3483 O O . GLU A 1 452 ? -14.362 14.608 23.026 1.00 92.25 452 GLU A O 1
ATOM 3488 N N . SER A 1 453 ? -13.122 16.376 22.364 1.00 82.81 453 SER A N 1
ATOM 3489 C CA . SER A 1 453 ? -13.691 17.320 23.335 1.00 82.81 453 SER A CA 1
ATOM 3490 C C . SER A 1 453 ? -15.174 17.601 23.107 1.00 82.81 453 SER A C 1
ATOM 3492 O O . SER A 1 453 ? -15.940 17.656 24.067 1.00 82.81 453 SER A O 1
ATOM 3494 N N . ASP A 1 454 ? -15.584 17.765 21.849 1.00 84.88 454 ASP A N 1
ATOM 3495 C CA . ASP A 1 454 ? -16.934 18.226 21.510 1.00 84.88 454 ASP A CA 1
ATOM 3496 C C . ASP A 1 454 ? -17.970 17.095 21.574 1.00 84.88 454 ASP A C 1
ATOM 3498 O O . ASP A 1 454 ? -19.115 17.314 21.973 1.00 84.88 454 ASP A O 1
ATOM 3502 N N . ALA A 1 455 ? -17.574 15.877 21.187 1.00 84.50 455 ALA A N 1
ATOM 3503 C CA . ALA A 1 455 ? -18.454 14.710 21.125 1.00 84.50 455 ALA A CA 1
ATOM 3504 C C . ALA A 1 455 ? -18.246 13.711 22.279 1.00 84.50 455 ALA A C 1
ATOM 3506 O O . ALA A 1 455 ? -18.949 12.699 22.335 1.00 84.50 455 ALA A O 1
ATOM 3507 N N . GLY A 1 456 ? -17.302 13.979 23.189 1.00 91.81 456 GLY A N 1
ATOM 3508 C CA . GLY A 1 456 ? -17.005 13.122 24.339 1.00 91.81 456 GLY A CA 1
ATOM 3509 C C . GLY A 1 456 ? -16.547 11.723 23.925 1.00 91.81 456 GLY A C 1
ATOM 3510 O O . GLY A 1 456 ? -17.108 10.737 24.397 1.00 91.81 456 GLY A O 1
ATOM 3511 N N . ILE A 1 457 ? -15.595 11.637 22.992 1.00 96.50 457 ILE A N 1
ATOM 3512 C CA . ILE A 1 457 ? -15.090 10.363 22.455 1.00 96.50 457 ILE A CA 1
ATOM 3513 C C . ILE A 1 457 ? -13.944 9.852 23.330 1.00 96.50 457 ILE A C 1
ATOM 3515 O O . ILE A 1 457 ? -12.923 10.518 23.465 1.00 96.50 457 ILE A O 1
ATOM 3519 N N . ASP A 1 458 ? -14.096 8.643 23.875 1.00 96.94 458 ASP A N 1
ATOM 3520 C CA . ASP A 1 458 ? -13.124 8.035 24.796 1.00 96.94 458 ASP A CA 1
ATOM 3521 C C . ASP A 1 458 ? -12.103 7.129 24.082 1.00 96.94 458 ASP A C 1
ATOM 3523 O O . ASP A 1 458 ? -11.078 6.764 24.656 1.00 96.94 458 ASP A O 1
ATOM 3527 N N . ALA A 1 459 ? -12.406 6.701 22.853 1.00 98.00 459 ALA A N 1
ATOM 3528 C CA . ALA A 1 459 ? -11.533 5.884 22.013 1.00 98.00 459 ALA A CA 1
ATOM 3529 C C . ALA A 1 459 ? -11.936 5.984 20.536 1.00 98.00 459 ALA A C 1
ATOM 3531 O O . ALA A 1 459 ? -13.114 6.142 20.205 1.00 98.00 459 ALA A O 1
ATOM 3532 N N . TRP A 1 460 ? -10.966 5.802 19.644 1.00 98.25 460 TRP A N 1
ATOM 3533 C CA . TRP A 1 460 ? -11.162 5.752 18.200 1.00 98.25 460 TRP A CA 1
ATOM 3534 C C . TRP A 1 460 ? -10.968 4.341 17.647 1.00 98.25 460 TRP A C 1
ATOM 3536 O O . TRP A 1 460 ? -10.057 3.619 18.044 1.00 98.25 460 TRP A O 1
ATOM 3546 N N . ILE A 1 461 ? -11.781 3.967 16.661 1.00 98.38 461 ILE A N 1
ATOM 3547 C CA . ILE A 1 461 ? -11.574 2.797 15.803 1.00 98.38 461 ILE A CA 1
ATOM 3548 C C . ILE A 1 461 ? -11.311 3.300 14.389 1.00 98.38 461 ILE A C 1
ATOM 3550 O O . ILE A 1 461 ? -12.172 3.947 13.798 1.00 98.38 461 ILE A O 1
ATOM 3554 N N . GLN A 1 462 ? -10.155 2.968 13.820 1.00 97.38 462 GLN A N 1
ATOM 3555 C CA . GLN A 1 462 ? -9.819 3.323 12.442 1.00 97.38 462 GLN A CA 1
ATOM 3556 C C . GLN A 1 462 ? -10.083 2.177 11.462 1.00 97.38 462 GLN A C 1
ATOM 3558 O O . GLN A 1 462 ? -9.431 1.132 11.484 1.00 97.38 462 GLN A O 1
ATOM 3563 N N . ILE A 1 463 ? -11.008 2.416 10.536 1.00 97.75 463 ILE A N 1
ATOM 3564 C CA . ILE A 1 463 ? -11.277 1.582 9.363 1.00 97.75 463 ILE A CA 1
ATOM 3565 C C . ILE A 1 463 ? -10.666 2.297 8.152 1.00 97.75 463 ILE A C 1
ATOM 3567 O O . ILE A 1 463 ? -11.364 2.899 7.335 1.00 97.75 463 ILE A O 1
ATOM 3571 N N . ALA A 1 464 ? -9.334 2.293 8.109 1.00 95.56 464 ALA A N 1
ATOM 3572 C CA . ALA A 1 464 ? -8.494 2.956 7.110 1.00 95.56 464 ALA A CA 1
ATOM 3573 C C . ALA A 1 464 ? -7.138 2.216 7.017 1.00 95.56 464 ALA A C 1
ATOM 3575 O O . ALA A 1 464 ? -7.101 0.987 7.098 1.00 95.56 464 ALA A O 1
ATOM 3576 N N . CYS A 1 465 ? -6.016 2.929 6.876 1.00 95.44 465 CYS A N 1
ATOM 3577 C CA . CYS A 1 465 ? -4.678 2.339 6.948 1.00 95.44 465 CYS A CA 1
ATOM 3578 C C . CYS A 1 465 ? -4.372 1.770 8.354 1.00 95.44 465 CYS A C 1
ATOM 3580 O O . CYS A 1 465 ? -4.250 2.544 9.306 1.00 95.44 465 CYS A O 1
ATOM 3582 N N . PRO A 1 466 ? -4.167 0.446 8.522 1.00 93.69 466 PRO A N 1
ATOM 3583 C CA . PRO A 1 466 ? -3.969 -0.175 9.839 1.00 93.69 466 PRO A CA 1
ATOM 3584 C C . PRO A 1 466 ? -2.644 0.205 10.514 1.00 93.69 466 PRO A C 1
ATOM 3586 O O . PRO A 1 466 ? -2.499 0.022 11.718 1.00 93.69 466 PRO A O 1
ATOM 3589 N N . ARG A 1 467 ? -1.685 0.748 9.758 1.00 94.88 467 ARG A N 1
ATOM 3590 C CA . ARG A 1 467 ? -0.396 1.193 10.294 1.00 94.88 467 ARG A CA 1
ATOM 3591 C C . ARG A 1 467 ? -0.502 2.450 11.147 1.00 94.88 467 ARG A C 1
ATOM 3593 O O . ARG A 1 467 ? 0.298 2.616 12.057 1.00 94.88 467 ARG A O 1
ATOM 3600 N N . LEU A 1 468 ? -1.552 3.252 10.949 1.00 95.12 468 LEU A N 1
ATOM 3601 C CA . LEU A 1 468 ? -1.738 4.504 11.679 1.00 95.12 468 LEU A CA 1
ATOM 3602 C C . LEU A 1 468 ? -1.768 4.317 13.208 1.00 95.12 468 LEU A C 1
ATOM 3604 O O . LEU A 1 468 ? -1.059 5.004 13.940 1.00 95.12 468 LEU A O 1
ATOM 3608 N N . SER A 1 469 ? -2.525 3.327 13.686 1.00 94.81 469 SER A N 1
ATOM 3609 C CA . SER A 1 469 ? -2.591 2.982 15.108 1.00 94.81 469 SER A CA 1
ATOM 3610 C C . SER A 1 469 ? -1.310 2.327 15.632 1.00 94.81 469 SER A C 1
ATOM 3612 O O . SER A 1 469 ? -0.967 2.514 16.796 1.00 94.81 469 SER A O 1
ATOM 3614 N N . ILE A 1 470 ? -0.607 1.553 14.803 1.00 95.31 470 ILE A N 1
ATOM 3615 C CA . ILE A 1 470 ? 0.606 0.833 15.218 1.00 95.31 470 ILE A CA 1
ATOM 3616 C C . ILE A 1 470 ? 1.770 1.814 15.386 1.00 95.31 470 ILE A C 1
ATOM 3618 O O . ILE A 1 470 ? 2.409 1.820 16.433 1.00 95.31 470 ILE A O 1
ATOM 3622 N N . ASP A 1 471 ? 1.995 2.670 14.389 1.00 93.88 471 ASP A N 1
ATOM 3623 C CA . ASP A 1 471 ? 3.171 3.540 14.328 1.00 93.88 471 ASP A CA 1
ATOM 3624 C C . ASP A 1 471 ? 2.979 4.837 15.126 1.00 93.88 471 ASP A C 1
ATOM 3626 O O . ASP A 1 471 ? 3.886 5.280 15.827 1.00 93.88 471 ASP A O 1
ATOM 3630 N N . TRP A 1 472 ? 1.783 5.436 15.066 1.00 93.44 472 TRP A N 1
ATOM 3631 C CA . TRP A 1 472 ? 1.514 6.754 15.657 1.00 93.44 472 TRP A CA 1
ATOM 3632 C C . TRP A 1 472 ? 0.413 6.741 16.716 1.00 93.44 472 TRP A C 1
ATOM 3634 O O . TRP A 1 472 ? 0.061 7.799 17.230 1.00 93.44 472 TRP A O 1
ATOM 3644 N N . GLY A 1 473 ? -0.127 5.578 17.096 1.00 91.56 473 GLY A N 1
ATOM 3645 C CA . GLY A 1 473 ? -1.257 5.494 18.031 1.00 91.56 473 GLY A CA 1
ATOM 3646 C C . GLY A 1 473 ? -1.022 6.182 19.382 1.00 91.56 473 GLY A C 1
ATOM 3647 O O . GLY A 1 473 ? -1.966 6.694 19.971 1.00 91.56 473 GLY A O 1
ATOM 3648 N N . HIS A 1 474 ? 0.230 6.251 19.841 1.00 89.75 474 HIS A N 1
ATOM 3649 C CA . HIS A 1 474 ? 0.629 6.919 21.085 1.00 89.75 474 HIS A CA 1
ATOM 3650 C C . HIS A 1 474 ? 0.603 8.460 21.009 1.00 89.75 474 HIS A C 1
ATOM 3652 O O . HIS A 1 474 ? 0.700 9.122 22.036 1.00 89.75 474 HIS A O 1
ATOM 3658 N N . THR A 1 475 ? 0.498 9.036 19.807 1.00 90.75 475 THR A N 1
ATOM 3659 C CA . THR A 1 475 ? 0.463 10.495 19.578 1.00 90.75 475 THR A CA 1
ATOM 3660 C C . THR A 1 475 ? -0.951 11.086 19.645 1.00 90.75 475 THR A C 1
ATOM 3662 O O . THR A 1 475 ? -1.129 12.304 19.551 1.00 90.75 475 THR A O 1
ATOM 3665 N N . PHE A 1 476 ? -1.971 10.233 19.770 1.00 92.06 476 PHE A N 1
ATOM 3666 C CA . PHE A 1 476 ? -3.374 10.632 19.866 1.00 92.06 476 PHE A CA 1
ATOM 3667 C C . PHE A 1 476 ? -3.777 10.841 21.329 1.00 92.06 476 PHE A C 1
ATOM 3669 O O . PHE A 1 476 ? -3.232 10.197 22.224 1.00 92.06 476 PHE A O 1
ATOM 3676 N N . GLY A 1 477 ? -4.723 11.756 21.572 1.00 90.62 477 GLY A N 1
ATOM 3677 C CA . GLY A 1 477 ? -5.171 12.105 22.926 1.00 90.62 477 GLY A CA 1
ATOM 3678 C C . GLY A 1 477 ? -5.891 10.957 23.635 1.00 90.62 477 GLY A C 1
ATOM 3679 O O . GLY A 1 477 ? -5.726 10.762 24.839 1.00 90.62 477 GLY A O 1
ATOM 3680 N N . VAL A 1 478 ? -6.634 10.158 22.868 1.00 95.56 478 VAL A N 1
ATOM 3681 C CA . VAL A 1 478 ? -7.305 8.933 23.319 1.00 95.56 478 VAL A CA 1
ATOM 3682 C C . VAL A 1 478 ? -6.869 7.731 22.466 1.00 95.56 478 VAL A C 1
ATOM 3684 O O . VAL A 1 478 ? -6.339 7.923 21.367 1.00 95.56 478 VAL A O 1
ATOM 3687 N N . PRO A 1 479 ? -7.077 6.476 22.920 1.00 97.88 479 PRO A N 1
ATOM 3688 C CA . PRO A 1 479 ? -6.630 5.297 22.182 1.00 97.88 479 PRO A CA 1
ATOM 3689 C C . PRO A 1 479 ? -7.173 5.245 20.750 1.00 97.88 479 PRO A C 1
ATOM 3691 O O . PRO A 1 479 ? -8.384 5.220 20.542 1.00 97.88 479 PRO A O 1
ATOM 3694 N N . LEU A 1 480 ? -6.277 5.150 19.765 1.00 97.94 480 LEU A N 1
ATOM 3695 C CA . LEU A 1 480 ? -6.612 4.871 18.368 1.00 97.94 480 LEU A CA 1
ATOM 3696 C C . LEU A 1 480 ? -6.378 3.390 18.071 1.00 97.94 480 LEU A C 1
ATOM 3698 O O . LEU A 1 480 ? -5.235 2.935 18.084 1.00 97.94 480 LEU A O 1
ATOM 3702 N N . LEU A 1 481 ? -7.447 2.637 17.817 1.00 98.44 481 LEU A N 1
ATOM 3703 C CA . LEU A 1 481 ? -7.418 1.191 17.604 1.00 98.44 481 LEU A CA 1
ATOM 3704 C C . LEU A 1 481 ? -7.519 0.821 16.124 1.00 98.44 481 LEU A C 1
ATOM 3706 O O . LEU A 1 481 ? -8.377 1.330 15.401 1.00 98.44 481 LEU A O 1
ATOM 3710 N N . SER A 1 482 ? -6.720 -0.154 15.698 1.00 97.75 482 SER A N 1
ATOM 3711 C CA . SER A 1 482 ? -6.955 -0.890 14.459 1.00 97.75 482 SER A CA 1
ATOM 3712 C C . SER A 1 482 ? -8.252 -1.700 14.548 1.00 97.75 482 SER A C 1
ATOM 3714 O O . SER A 1 482 ? -8.803 -1.942 15.627 1.00 97.75 482 SER A O 1
ATOM 3716 N N . VAL A 1 483 ? -8.741 -2.184 13.407 1.00 97.69 483 VAL A N 1
ATOM 3717 C CA . VAL A 1 483 ? -9.945 -3.025 13.380 1.00 97.69 483 VAL A CA 1
ATOM 3718 C C . VAL A 1 483 ? -9.749 -4.296 14.209 1.00 97.69 483 VAL A C 1
ATOM 3720 O O . VAL A 1 483 ? -10.634 -4.646 14.984 1.00 97.69 483 VAL A O 1
ATOM 3723 N N . TYR A 1 484 ? -8.593 -4.957 14.110 1.00 97.88 484 TYR A N 1
ATOM 3724 C CA . TYR A 1 484 ? -8.282 -6.138 14.923 1.00 97.88 484 TYR A CA 1
ATOM 3725 C C . TYR A 1 484 ? -8.381 -5.825 16.420 1.00 97.88 484 TYR A C 1
ATOM 3727 O O . TYR A 1 484 ? -9.087 -6.509 17.157 1.00 97.88 484 TYR A O 1
ATOM 3735 N N . GLU A 1 485 ? -7.748 -4.743 16.859 1.00 98.31 485 GLU A N 1
ATOM 3736 C CA . GLU A 1 485 ? -7.728 -4.333 18.265 1.00 98.31 485 GLU A CA 1
ATOM 3737 C C . GLU A 1 485 ? -9.116 -3.934 18.762 1.00 98.31 485 GLU A C 1
ATOM 3739 O O . GLU A 1 485 ? -9.486 -4.260 19.887 1.00 98.31 485 GLU A O 1
ATOM 3744 N N . SER A 1 486 ? -9.930 -3.309 17.907 1.00 98.00 486 SER A N 1
ATOM 3745 C CA . SER A 1 486 ? -11.329 -3.020 18.222 1.00 98.00 486 SER A CA 1
ATOM 3746 C C . SER A 1 486 ? -12.158 -4.291 18.421 1.00 98.00 486 SER A C 1
ATOM 3748 O O . SER A 1 486 ? -13.023 -4.331 19.295 1.00 98.00 486 SER A O 1
ATOM 3750 N N . MET A 1 487 ? -11.863 -5.361 17.675 1.00 97.12 487 MET A N 1
ATOM 3751 C CA . MET A 1 487 ? -12.511 -6.660 17.867 1.00 97.12 487 MET A CA 1
ATOM 3752 C C . MET A 1 487 ? -12.026 -7.356 19.144 1.00 97.12 487 MET A C 1
ATOM 3754 O O . MET A 1 487 ? -12.780 -8.136 19.720 1.00 97.12 487 MET A O 1
ATOM 3758 N N . VAL A 1 488 ? -10.818 -7.047 19.626 1.00 98.00 488 VAL A N 1
ATOM 3759 C CA . VAL A 1 488 ? -10.324 -7.501 20.938 1.00 98.00 488 VAL A CA 1
ATOM 3760 C C . VAL A 1 488 ? -10.947 -6.703 22.089 1.00 98.00 488 VAL A C 1
ATOM 3762 O O . VAL A 1 488 ? -11.279 -7.261 23.135 1.00 98.00 488 VAL A O 1
ATOM 3765 N N . ALA A 1 489 ? -11.115 -5.390 21.922 1.00 97.75 489 ALA A N 1
ATOM 3766 C CA . ALA A 1 489 ? -11.709 -4.521 22.935 1.00 97.75 489 ALA A CA 1
ATOM 3767 C C . ALA A 1 489 ? -13.226 -4.742 23.057 1.00 97.75 489 ALA A C 1
ATOM 3769 O O . ALA A 1 489 ? -13.754 -4.956 24.149 1.00 97.75 489 ALA A O 1
ATOM 3770 N N . PHE A 1 490 ? -13.926 -4.727 21.923 1.00 96.62 490 PHE A N 1
ATOM 3771 C CA . PHE A 1 490 ? -15.385 -4.652 21.854 1.00 96.62 490 PHE A CA 1
ATOM 3772 C C . PHE A 1 490 ? -16.032 -5.854 21.166 1.00 96.62 490 PHE A C 1
ATOM 3774 O O . PHE A 1 490 ? -17.233 -6.054 21.320 1.00 96.62 490 PHE A O 1
ATOM 3781 N N . GLY A 1 491 ? -15.273 -6.690 20.464 1.00 91.56 491 GLY A N 1
ATOM 3782 C CA . GLY A 1 491 ? -15.771 -7.913 19.836 1.00 91.56 491 GLY A CA 1
ATOM 3783 C C . GLY A 1 491 ? -15.564 -9.164 20.692 1.00 91.56 491 GLY A C 1
ATOM 3784 O O . GLY A 1 491 ? -15.554 -9.094 21.925 1.00 91.56 491 GLY A O 1
ATOM 3785 N N . ASP A 1 492 ? -15.407 -10.290 19.992 1.00 89.00 492 ASP A N 1
ATOM 3786 C CA . ASP A 1 492 ? -15.214 -11.639 20.544 1.00 89.00 492 ASP A CA 1
ATOM 3787 C C . ASP A 1 492 ? -13.856 -12.221 20.096 1.00 89.00 492 ASP A C 1
ATOM 3789 O O . ASP A 1 492 ? -13.736 -13.409 19.796 1.00 89.00 492 ASP A O 1
ATOM 3793 N N . VAL A 1 493 ? -12.836 -11.365 19.957 1.00 95.44 493 VAL A N 1
ATOM 3794 C CA . VAL A 1 493 ? -11.480 -11.768 19.552 1.00 95.44 493 VAL A CA 1
ATOM 3795 C C . VAL A 1 493 ? -10.552 -11.776 20.748 1.00 95.44 493 VAL A C 1
ATOM 3797 O O . VAL A 1 493 ? -10.472 -10.811 21.501 1.00 95.44 493 VAL A O 1
ATOM 3800 N N . GLU A 1 494 ? -9.787 -12.850 20.886 1.00 96.06 494 GLU A N 1
ATOM 3801 C CA . GLU A 1 494 ? -8.710 -12.907 21.863 1.00 96.06 494 GLU A CA 1
ATOM 3802 C C . GLU A 1 494 ? -7.464 -12.173 21.370 1.00 96.06 494 GLU A C 1
ATOM 3804 O O . GLU A 1 494 ? -7.097 -12.233 20.192 1.00 96.06 494 GLU A O 1
ATOM 3809 N N . TRP A 1 495 ? -6.776 -11.518 22.304 1.00 96.75 495 TRP A N 1
ATOM 3810 C CA . TRP A 1 495 ? -5.469 -10.935 22.041 1.00 96.75 495 TRP A CA 1
ATOM 3811 C C . TRP A 1 495 ? -4.454 -12.029 21.699 1.00 96.75 495 TRP A C 1
ATOM 3813 O O . TRP A 1 495 ? -4.197 -12.943 22.482 1.00 96.75 495 TRP A O 1
ATOM 3823 N N . ARG A 1 496 ? -3.858 -11.926 20.514 1.00 93.56 496 ARG A N 1
ATOM 3824 C CA . ARG A 1 496 ? -2.869 -12.868 19.995 1.00 93.56 496 ARG A CA 1
ATOM 3825 C C . ARG A 1 496 ? -1.457 -12.430 20.345 1.00 93.56 496 ARG A C 1
ATOM 3827 O O . ARG A 1 496 ? -1.102 -11.270 20.184 1.00 93.56 496 ARG A O 1
ATOM 3834 N N . HIS A 1 497 ? -0.616 -13.399 20.702 1.00 89.12 497 HIS A N 1
ATOM 3835 C CA . HIS A 1 497 ? 0.820 -13.174 20.899 1.00 89.12 497 HIS A CA 1
ATOM 3836 C C . HIS A 1 497 ? 1.547 -12.753 19.607 1.00 89.12 497 HIS A C 1
ATOM 3838 O O . HIS A 1 497 ? 2.525 -12.013 19.659 1.00 89.12 497 HIS A O 1
ATOM 3844 N N . LYS A 1 498 ? 1.081 -13.226 18.443 1.00 90.62 498 LYS A N 1
ATOM 3845 C CA . LYS A 1 498 ? 1.529 -12.734 17.134 1.00 90.62 498 LYS A CA 1
ATOM 3846 C C . LYS A 1 498 ? 0.525 -11.709 16.633 1.00 90.62 498 LYS A C 1
ATOM 3848 O O . LYS A 1 498 ? -0.631 -12.070 16.390 1.00 90.62 498 LYS A O 1
ATOM 3853 N N . TYR A 1 499 ? 0.962 -10.462 16.490 1.00 95.38 499 TYR A N 1
ATOM 3854 C CA . TYR A 1 499 ? 0.100 -9.405 15.982 1.00 95.38 499 TYR A CA 1
ATOM 3855 C C . TYR A 1 499 ? -0.244 -9.683 14.507 1.00 95.38 499 TYR A C 1
ATOM 3857 O O . TYR A 1 499 ? 0.660 -9.931 13.704 1.00 95.38 499 TYR A O 1
ATOM 3865 N N . PRO A 1 500 ? -1.531 -9.695 14.125 1.00 95.38 500 PRO A N 1
ATOM 3866 C CA . PRO A 1 500 ? -1.926 -10.020 12.764 1.00 95.38 500 PRO A CA 1
ATOM 3867 C C . PRO A 1 500 ? -1.658 -8.845 11.815 1.00 95.38 500 PRO A C 1
ATOM 3869 O O . PRO A 1 500 ? -2.235 -7.770 11.953 1.00 95.38 500 PRO A O 1
ATOM 3872 N N . MET A 1 501 ? -0.821 -9.083 10.805 1.00 96.19 501 MET A N 1
ATOM 3873 C CA . MET A 1 501 ? -0.623 -8.182 9.665 1.00 96.19 501 MET A CA 1
ATOM 3874 C C . MET A 1 501 ? -1.314 -8.771 8.435 1.00 96.19 501 MET A C 1
ATOM 3876 O O . MET A 1 501 ? -0.667 -9.159 7.470 1.00 96.19 501 MET A O 1
ATOM 3880 N N . ASP A 1 502 ? -2.636 -8.920 8.496 1.00 95.56 502 ASP A N 1
ATOM 3881 C CA . ASP A 1 502 ? -3.444 -9.652 7.510 1.00 95.56 502 ASP A CA 1
ATOM 3882 C C . ASP A 1 502 ? -4.643 -8.832 6.995 1.00 95.56 502 ASP A C 1
ATOM 3884 O O . ASP A 1 502 ? -5.615 -9.392 6.486 1.00 95.56 502 ASP A O 1
ATOM 3888 N N . TYR A 1 503 ? -4.594 -7.498 7.105 1.00 95.31 503 TYR A N 1
ATOM 3889 C CA . TYR A 1 503 ? -5.757 -6.641 6.851 1.00 95.31 503 TYR A CA 1
ATOM 3890 C C . TYR A 1 503 ? -6.296 -6.744 5.415 1.00 95.31 503 TYR A C 1
ATOM 3892 O O . TYR A 1 503 ? -7.509 -6.736 5.227 1.00 95.31 503 TYR A O 1
ATOM 3900 N N . TYR A 1 504 ? -5.434 -6.910 4.410 1.00 94.19 504 TYR A N 1
ATOM 3901 C CA . TYR A 1 504 ? -5.831 -7.202 3.028 1.00 94.19 504 TYR A CA 1
ATOM 3902 C C . TYR A 1 504 ? -5.511 -8.643 2.611 1.00 94.19 504 TYR A C 1
ATOM 3904 O O . TYR A 1 504 ? -5.512 -8.957 1.423 1.00 94.19 504 TYR A O 1
ATOM 3912 N N . ALA A 1 505 ? -5.258 -9.550 3.556 1.00 94.00 505 ALA A N 1
ATOM 3913 C CA . ALA A 1 505 ? -5.087 -10.955 3.217 1.00 94.00 505 ALA A CA 1
ATOM 3914 C C . ALA A 1 505 ? -6.431 -11.561 2.784 1.00 94.00 505 ALA A C 1
ATOM 3916 O O . ALA A 1 505 ? -7.458 -11.385 3.442 1.00 94.00 505 ALA A O 1
ATOM 3917 N N . LYS A 1 506 ? -6.428 -12.354 1.708 1.00 90.56 506 LYS A N 1
ATOM 3918 C CA . LYS A 1 506 ? -7.620 -13.075 1.224 1.00 90.56 506 LYS A CA 1
ATOM 3919 C C . LYS A 1 506 ? -8.179 -14.053 2.267 1.00 90.56 506 LYS A C 1
ATOM 3921 O O . LYS A 1 506 ? -9.369 -14.347 2.255 1.00 90.56 506 LYS A O 1
ATOM 3926 N N . GLN A 1 507 ? -7.314 -14.563 3.143 1.00 89.12 507 GLN A N 1
ATOM 3927 C CA . GLN A 1 507 ? -7.655 -15.454 4.257 1.00 89.12 507 GLN A CA 1
ATOM 3928 C C . GLN A 1 507 ? -7.442 -14.772 5.622 1.00 89.12 507 GLN A C 1
ATOM 3930 O O . GLN A 1 507 ? -7.129 -15.440 6.604 1.00 89.12 507 GLN A O 1
ATOM 3935 N N . GLY A 1 508 ? -7.564 -13.441 5.684 1.00 90.19 508 GLY A N 1
ATOM 3936 C CA . GLY A 1 508 ? -7.432 -12.697 6.935 1.00 90.19 508 GLY A CA 1
ATOM 3937 C C . GLY A 1 508 ? -8.571 -12.978 7.919 1.00 90.19 508 GLY A C 1
ATOM 3938 O O . GLY A 1 508 ? -9.623 -13.511 7.554 1.00 90.19 508 GLY A O 1
ATOM 3939 N N . GLY A 1 509 ? -8.381 -12.600 9.185 1.00 92.44 509 GLY A N 1
ATOM 3940 C CA . GLY A 1 509 ? -9.426 -12.713 10.210 1.00 92.44 509 GLY A CA 1
ATOM 3941 C C . GLY A 1 509 ? -10.663 -11.853 9.914 1.00 92.44 509 GLY A C 1
ATOM 3942 O O . GLY A 1 509 ? -10.678 -11.049 8.985 1.00 92.44 509 GLY A O 1
ATOM 3943 N N . HIS A 1 510 ? -11.713 -11.951 10.732 1.00 91.12 510 HIS A N 1
ATOM 3944 C CA . HIS A 1 510 ? -12.948 -11.169 10.539 1.00 91.12 510 HIS A CA 1
ATOM 3945 C C . HIS A 1 510 ? -12.794 -9.653 10.789 1.00 91.12 510 HIS A C 1
ATOM 3947 O O . HIS A 1 510 ? -13.759 -8.903 10.708 1.00 91.12 510 HIS A O 1
ATOM 3953 N N . TRP A 1 511 ? -11.591 -9.174 11.093 1.00 93.75 511 TRP A N 1
ATOM 3954 C CA . TRP A 1 511 ? -11.229 -7.753 11.066 1.00 93.75 511 TRP A CA 1
ATOM 3955 C C . TRP A 1 511 ? -10.658 -7.312 9.711 1.00 93.75 511 TRP A C 1
ATOM 3957 O O . TRP A 1 511 ? -10.562 -6.118 9.449 1.00 93.75 511 TRP A O 1
ATOM 3967 N N . SER A 1 512 ? -10.264 -8.254 8.852 1.00 94.38 512 SER A N 1
ATOM 3968 C CA . SER A 1 512 ? -9.676 -7.972 7.543 1.00 94.38 512 SER A CA 1
ATOM 3969 C C . SER A 1 512 ? -10.727 -7.513 6.528 1.00 94.38 512 SER A C 1
ATOM 3971 O O . SER A 1 512 ? -11.930 -7.778 6.664 1.00 94.38 512 SER A O 1
ATOM 3973 N N . ASN A 1 513 ? -10.254 -6.828 5.491 1.00 91.94 513 ASN A N 1
ATOM 3974 C CA . ASN A 1 513 ? -11.062 -6.243 4.433 1.00 91.94 513 ASN A CA 1
ATOM 3975 C C . ASN A 1 513 ? -11.689 -7.296 3.502 1.00 91.94 513 ASN A C 1
ATOM 3977 O O . ASN A 1 513 ? -12.841 -7.144 3.100 1.00 91.94 513 ASN A O 1
ATOM 3981 N N . TYR A 1 514 ? -10.966 -8.378 3.189 1.00 90.75 514 TYR A N 1
ATOM 3982 C CA . TYR A 1 514 ? -11.443 -9.433 2.278 1.00 90.75 514 TYR A CA 1
ATOM 3983 C C . TYR A 1 514 ? -12.099 -10.628 2.965 1.00 90.75 514 TYR A C 1
ATOM 3985 O O . TYR A 1 514 ? -12.480 -11.587 2.287 1.00 90.75 514 TYR A O 1
ATOM 3993 N N . TYR A 1 515 ? -12.279 -10.577 4.285 1.00 90.94 515 TYR A N 1
ATOM 3994 C CA . TYR A 1 515 ? -13.054 -11.592 4.981 1.00 90.94 515 TYR A CA 1
ATOM 3995 C C . TYR A 1 515 ? -14.469 -11.686 4.401 1.00 90.94 515 TYR A C 1
ATOM 3997 O O . TYR A 1 515 ? -15.176 -10.684 4.269 1.00 90.94 515 TYR A O 1
ATOM 4005 N N . LYS A 1 516 ? -14.888 -12.908 4.076 1.00 83.88 516 LYS A N 1
ATOM 4006 C CA . LYS A 1 516 ? -16.253 -13.215 3.654 1.00 83.88 516 LYS A CA 1
ATOM 4007 C C . LYS A 1 516 ? -16.988 -13.830 4.835 1.00 83.88 516 LYS A C 1
ATOM 4009 O O . LYS A 1 516 ? -16.603 -14.904 5.295 1.00 83.88 516 LYS A O 1
ATOM 4014 N N . ASP A 1 517 ? -18.040 -13.167 5.305 1.00 72.69 517 ASP A N 1
ATOM 4015 C CA . ASP A 1 517 ? -18.904 -13.733 6.337 1.00 72.69 517 ASP A CA 1
ATOM 4016 C C . ASP A 1 517 ? -19.530 -15.025 5.797 1.00 72.69 517 ASP A C 1
ATOM 4018 O O . ASP A 1 517 ? -20.146 -15.021 4.725 1.00 72.69 517 ASP A O 1
ATOM 4022 N N . GLN A 1 518 ? -19.386 -16.131 6.532 1.00 59.22 518 GLN A N 1
ATOM 4023 C CA . GLN A 1 518 ? -19.929 -17.439 6.133 1.00 59.22 518 GLN A CA 1
ATOM 4024 C C . GLN A 1 518 ? -21.466 -17.427 5.988 1.00 59.22 518 GLN A C 1
ATOM 4026 O O . GLN A 1 518 ? -22.028 -18.318 5.360 1.00 59.22 518 GLN A O 1
ATOM 4031 N N . SER A 1 519 ? -22.141 -16.393 6.500 1.00 49.25 519 SER A N 1
ATOM 4032 C CA . SER A 1 519 ? -23.588 -16.172 6.399 1.00 49.25 519 SER A CA 1
ATOM 4033 C C . SER A 1 519 ? -24.035 -15.280 5.230 1.00 49.25 519 SER A C 1
ATOM 4035 O O . SER A 1 519 ? -25.233 -15.108 5.032 1.00 49.25 519 SER A O 1
ATOM 4037 N N . SER A 1 520 ? -23.124 -14.728 4.422 1.00 42.78 520 SER A N 1
ATOM 4038 C CA . SER A 1 520 ? -23.467 -13.803 3.321 1.00 42.78 520 SER A CA 1
ATOM 4039 C C . SER A 1 520 ? -23.801 -14.507 1.994 1.00 42.78 520 SER A C 1
ATOM 4041 O O . SER A 1 520 ? -23.447 -14.045 0.913 1.00 42.78 520 SER A O 1
ATOM 4043 N N . THR A 1 521 ? -24.505 -15.639 2.067 1.00 37.47 521 THR A N 1
ATOM 4044 C CA . THR A 1 521 ? -25.125 -16.308 0.907 1.00 37.47 521 THR A CA 1
ATOM 4045 C C . THR A 1 521 ? -26.627 -16.037 0.837 1.00 37.47 521 THR A C 1
ATOM 4047 O O . THR A 1 521 ? -27.393 -16.936 0.541 1.00 37.47 521 THR A O 1
ATOM 4050 N N . SER A 1 522 ? -27.069 -14.802 1.089 1.00 38.66 522 SER A N 1
ATOM 4051 C CA . SER A 1 522 ? -28.379 -14.293 0.640 1.00 38.66 522 SER A CA 1
ATOM 4052 C C . SER A 1 522 ? -28.622 -12.887 1.187 1.00 38.66 522 SER A C 1
ATOM 4054 O O . SER A 1 522 ? -28.482 -12.696 2.392 1.00 38.66 522 SER A O 1
ATOM 4056 N N . ALA A 1 523 ? -29.087 -11.984 0.316 1.00 35.38 523 ALA A N 1
ATOM 4057 C CA . ALA A 1 523 ? -29.506 -10.597 0.576 1.00 35.38 523 ALA A CA 1
ATOM 4058 C C . ALA A 1 523 ? -28.314 -9.617 0.735 1.00 35.38 523 ALA A C 1
ATOM 4060 O O . ALA A 1 523 ? -27.465 -9.806 1.594 1.00 35.38 523 ALA A O 1
ATOM 4061 N N . GLU A 1 524 ? -28.109 -8.576 -0.072 1.00 33.94 524 GLU A N 1
ATOM 4062 C CA . GLU A 1 524 ? -28.967 -7.790 -0.968 1.00 33.94 524 GLU A CA 1
ATOM 4063 C C . GLU A 1 524 ? -28.102 -7.242 -2.128 1.00 33.94 524 GLU A C 1
ATOM 4065 O O . GLU A 1 524 ? -26.908 -6.985 -1.940 1.00 33.94 524 GLU A O 1
ATOM 4070 N N . TRP A 1 525 ? -28.707 -7.112 -3.315 1.00 29.75 525 TRP A N 1
ATOM 4071 C CA . TRP A 1 525 ? -28.177 -6.428 -4.504 1.00 29.75 525 TRP A CA 1
ATOM 4072 C C . TRP A 1 525 ? -28.715 -5.002 -4.571 1.00 29.75 525 TRP A C 1
ATOM 4074 O O . TRP A 1 525 ? -29.909 -4.834 -4.229 1.00 29.75 525 TRP A O 1
#

InterPro domains:
  IPR016435 Diphthamide synthesis DPH1/DPH2 [PF01866] (74-224)
  IPR016435 Diphthamide synthesis DPH1/DPH2 [PF01866] (327-500)
  IPR016435 Diphthamide synthesis DPH1/DPH2 [PTHR10762] (23-518)
  IPR016435 Diphthamide synthesis DPH1/DPH2 [SFLDS00032] (18-519)
  IPR016435 Diphthamide synthesis DPH1/DPH2 [TIGR00322] (51-226)
  IPR016435 Diphthamide synthesis DPH1/DPH2 [TIGR00322] (262-490)
  IPR035435 Diphthamide synthesis DHP1/DPH2, eukaryotes and archaea [PIRSF004967] (34-513)
  IPR042263 Diphthamide synthesis DPH1/DPH2, domain 1 [G3DSA:3.40.50.11840] (55-151)
  IPR042264 Diphthamide synthesis DPH1/DPH2, domain 2 [G3DSA:3.40.50.11850] (156-232)
  IPR042264 Diphthamide synthesis DPH1/DPH2, domain 2 [G3DSA:3.40.50.11850] (327-380)
  IPR042265 Diphthamide synthesis DPH1/DPH2, domain 3 [G3DSA:3.40.50.11860] (385-490)

Radius of gyration: 31.75 Å; chains: 1; bounding box: 77×101×115 Å